Protein 8K6L (pdb70)

Radius of gyration: 27.75 Å; Cα contacts (8 Å, |Δi|>4): 757; chains: 1; bounding box: 46×78×72 Å

B-factor: mean 59.06, std 28.09, range [30.0, 180.89]

Structure (mmCIF, N/CA/C/O backbone):
data_8K6L
#
_entry.id   8K6L
#
_cell.length_a   1.00
_cell.length_b   1.00
_cell.length_c   1.00
_cell.angle_alpha   90.00
_cell.angle_beta   90.00
_cell.angle_gamma   90.00
#
_symmetry.space_group_name_H-M   'P 1'
#
loop_
_entity.id
_entity.type
_entity.pdbx_description
1 polymer 'Solute carrier organic anion transporter family member 1B1'
2 branched 2-acetamido-2-deoxy-beta-D-glucopyranose-(1-4)-2-acetamido-2-deoxy-beta-D-glucopyranose
3 non-polymer "2',7'-bis(chloranyl)-3',6'-bis(oxidanyl)spiro[2-benzofuran-3,9'-xanthene]-1-one"
4 non-polymer 2-acetamido-2-deoxy-beta-D-glucopyranose
#
loop_
_atom_site.group_PDB
_atom_site.id
_atom_site.type_symbol
_atom_site.label_atom_id
_atom_site.label_alt_id
_atom_site.label_comp_id
_atom_site.label_asym_id
_atom_site.label_entity_id
_atom_site.label_seq_id
_atom_site.pdbx_PDB_ins_code
_atom_site.Cartn_x
_atom_site.Cartn_y
_atom_site.Cartn_z
_atom_site.occupancy
_atom_site.B_iso_or_equiv
_atom_site.auth_seq_id
_atom_site.auth_comp_id
_atom_site.auth_asym_id
_atom_site.auth_atom_id
_atom_site.pdbx_PDB_model_num
ATOM 1 N N . ASN A 1 25 ? 98.629 135.483 99.955 1.00 58.11 25 ASN A N 1
ATOM 2 C CA . ASN A 1 25 ? 98.669 134.121 99.452 1.00 58.11 25 ASN A CA 1
ATOM 3 C C . ASN A 1 25 ? 99.950 133.861 98.679 1.00 58.11 25 ASN A C 1
ATOM 4 O O . ASN A 1 25 ? 100.098 132.812 98.062 1.00 58.11 25 ASN A O 1
ATOM 9 N N . GLY A 1 26 ? 100.879 134.809 98.699 1.00 55.13 26 GLY A N 1
ATOM 10 C CA . GLY A 1 26 ? 102.160 134.600 98.051 1.00 55.13 26 GLY A CA 1
ATOM 11 C C . GLY A 1 26 ? 103.169 134.183 99.093 1.00 55.13 26 GLY A C 1
ATOM 12 O O . GLY A 1 26 ? 104.122 133.473 98.788 1.00 55.13 26 GLY A O 1
ATOM 13 N N . LEU A 1 27 ? 102.968 134.622 100.329 1.00 49.86 27 LEU A N 1
ATOM 14 C CA . LEU A 1 27 ? 103.863 134.247 101.408 1.00 49.86 27 LEU A CA 1
ATOM 15 C C . LEU A 1 27 ? 103.361 132.969 102.035 1.00 49.86 27 LEU A C 1
ATOM 16 O O . LEU A 1 27 ? 104.133 132.201 102.600 1.00 49.86 27 LEU A O 1
ATOM 21 N N . LYS A 1 28 ? 102.063 132.727 101.933 1.00 51.34 28 LYS A N 1
ATOM 22 C CA . LYS A 1 28 ? 101.492 131.508 102.476 1.00 51.34 28 LYS A CA 1
ATOM 23 C C . LYS A 1 28 ? 102.016 130.304 101.727 1.00 51.34 28 LYS A C 1
ATOM 24 O O . LYS A 1 28 ? 102.318 129.283 102.333 1.00 51.34 28 LYS A O 1
ATOM 30 N N . MET A 1 29 ? 102.129 130.409 100.411 1.00 50.17 29 MET A N 1
ATOM 31 C CA . MET A 1 29 ? 102.692 129.317 99.621 1.00 50.17 29 MET A CA 1
ATOM 32 C C . MET A 1 29 ? 104.158 129.086 99.947 1.00 50.17 29 MET A C 1
ATOM 33 O O . MET A 1 29 ? 104.581 127.947 100.073 1.00 50.17 29 MET A O 1
ATOM 38 N N . PHE A 1 30 ? 104.940 130.149 100.089 1.00 42.18 30 PHE A N 1
ATOM 39 C CA . PHE A 1 30 ? 106.335 130.001 100.483 1.00 42.18 30 PHE A CA 1
ATOM 40 C C . PHE A 1 30 ? 106.424 129.442 101.885 1.00 42.18 30 PHE A C 1
ATOM 41 O O . PHE A 1 30 ? 107.360 128.724 102.209 1.00 42.18 30 PHE A O 1
ATOM 49 N N . LEU A 1 31 ? 105.452 129.763 102.726 1.00 45.22 31 LEU A N 1
ATOM 50 C CA . LEU A 1 31 ? 105.443 129.229 104.080 1.00 45.22 31 LEU A CA 1
ATOM 51 C C . LEU A 1 31 ? 105.301 127.716 104.158 1.00 45.22 31 LEU A C 1
ATOM 52 O O . LEU A 1 31 ? 105.835 127.114 105.063 1.00 45.22 31 LEU A O 1
ATOM 57 N N . ALA A 1 32 ? 104.526 127.114 103.263 1.00 43.85 32 ALA A N 1
ATOM 58 C CA . ALA A 1 32 ? 104.328 125.662 103.233 1.00 43.85 32 ALA A CA 1
ATOM 59 C C . ALA A 1 32 ? 105.587 124.822 102.937 1.00 43.85 32 ALA A C 1
ATOM 60 O O . ALA A 1 32 ? 105.871 123.873 103.646 1.00 43.85 32 ALA A O 1
ATOM 62 N N . ALA A 1 33 ? 106.308 125.187 101.883 1.00 41.38 33 ALA A N 1
ATOM 63 C CA . ALA A 1 33 ? 107.545 124.605 101.369 1.00 41.38 33 ALA A CA 1
ATOM 64 C C . ALA A 1 33 ? 108.642 124.601 102.431 1.00 41.38 33 ALA A C 1
ATOM 65 O O . ALA A 1 33 ? 109.366 123.604 102.592 1.00 41.38 33 ALA A O 1
ATOM 67 N N . LEU A 1 34 ? 108.773 125.700 103.178 1.00 39.96 34 LEU A N 1
ATOM 68 C CA . LEU A 1 34 ? 109.795 125.762 104.213 1.00 39.96 34 LEU A CA 1
ATOM 69 C C . LEU A 1 34 ? 109.503 124.783 105.345 1.00 39.96 34 LEU A C 1
ATOM 70 O O . LEU A 1 34 ? 110.435 124.214 105.925 1.00 39.96 34 LEU A O 1
ATOM 75 N N . SER A 1 35 ? 108.223 124.546 105.649 1.00 42.16 35 SER A N 1
ATOM 76 C CA . SER A 1 35 ? 107.873 123.534 106.644 1.00 42.16 35 SER A CA 1
ATOM 77 C C . SER A 1 35 ? 108.325 122.147 106.201 1.00 42.16 35 SER A C 1
ATOM 78 O O . SER A 1 35 ? 108.890 121.376 106.996 1.00 42.16 35 SER A O 1
ATOM 81 N N . LEU A 1 36 ? 108.071 121.813 104.933 1.00 40.93 36 LEU A N 1
ATOM 82 C CA . LEU A 1 36 ? 108.524 120.533 104.395 1.00 40.93 36 LEU A CA 1
ATOM 83 C C . LEU A 1 36 ? 110.037 120.386 104.517 1.00 40.93 36 LEU A C 1
ATOM 84 O O . LEU A 1 36 ? 110.543 119.325 104.914 1.00 40.93 36 LEU A O 1
ATOM 89 N N . SER A 1 37 ? 110.778 121.451 104.198 1.00 39.53 37 SER A N 1
ATOM 90 C CA . SER A 1 37 ? 112.237 121.368 104.273 1.00 39.53 37 SER A CA 1
ATOM 91 C C . SER A 1 37 ? 112.721 121.210 105.715 1.00 39.53 37 SER A C 1
ATOM 92 O O . SER A 1 37 ? 113.694 120.487 105.976 1.00 39.53 37 SER A O 1
ATOM 95 N N . PHE A 1 38 ? 112.051 121.868 106.667 1.00 40.46 38 PHE A N 1
ATOM 96 C CA . PHE A 1 38 ? 112.395 121.696 108.079 1.00 40.46 38 PHE A CA 1
ATOM 97 C C . PHE A 1 38 ? 112.231 120.239 108.506 1.00 40.46 38 PHE A C 1
ATOM 98 O O . PHE A 1 38 ? 113.105 119.661 109.180 1.00 40.46 38 PHE A O 1
ATOM 106 N N . ILE A 1 39 ? 111.098 119.635 108.128 1.00 41.62 39 ILE A N 1
ATOM 107 C CA . ILE A 1 39 ? 110.858 118.227 108.443 1.00 41.62 39 ILE A CA 1
ATOM 108 C C . ILE A 1 39 ? 111.980 117.360 107.884 1.00 41.62 39 ILE A C 1
ATOM 109 O O . ILE A 1 39 ? 112.522 116.485 108.576 1.00 41.62 39 ILE A O 1
ATOM 114 N N . ALA A 1 40 ? 112.328 117.581 106.612 1.00 41.87 40 ALA A N 1
ATOM 115 C CA . ALA A 1 40 ? 113.377 116.782 105.980 1.00 41.87 40 ALA A CA 1
ATOM 116 C C . ALA A 1 40 ? 114.700 116.895 106.732 1.00 41.87 40 ALA A C 1
ATOM 117 O O . ALA A 1 40 ? 115.398 115.891 106.941 1.00 41.87 40 ALA A O 1
ATOM 119 N N . LYS A 1 41 ? 115.057 118.114 107.118 1.00 44.41 41 LYS A N 1
ATOM 120 C CA . LYS A 1 41 ? 116.300 118.357 107.837 1.00 44.41 41 LYS A CA 1
ATOM 121 C C . LYS A 1 41 ? 116.357 117.530 109.113 1.00 44.41 41 LYS A C 1
ATOM 122 O O . LYS A 1 41 ? 117.318 116.791 109.331 1.00 44.41 41 LYS A O 1
ATOM 128 N N . THR A 1 42 ? 115.342 117.649 109.961 1.00 46.21 42 THR A N 1
ATOM 129 C CA . THR A 1 42 ? 115.364 116.938 111.240 1.00 46.21 42 THR A CA 1
ATOM 130 C C . THR A 1 42 ? 115.384 115.422 111.038 1.00 46.21 42 THR A C 1
ATOM 131 O O . THR A 1 42 ? 116.099 114.694 111.755 1.00 46.21 42 THR A O 1
ATOM 135 N N . LEU A 1 43 ? 114.599 114.932 110.068 1.00 47.41 43 LEU A N 1
ATOM 136 C CA . LEU A 1 43 ? 114.614 113.510 109.742 1.00 47.41 43 LEU A CA 1
ATOM 137 C C . LEU A 1 43 ? 116.025 113.031 109.432 1.00 47.41 43 LEU A C 1
ATOM 138 O O . LEU A 1 43 ? 116.482 112.020 109.984 1.00 47.41 43 LEU A O 1
ATOM 143 N N . GLY A 1 44 ? 116.724 113.738 108.539 1.00 50.22 44 GLY A N 1
ATOM 144 C CA . GLY A 1 44 ? 118.067 113.318 108.170 1.00 50.22 44 GLY A CA 1
ATOM 145 C C . GLY A 1 44 ? 119.003 113.252 109.360 1.00 50.22 44 GLY A C 1
ATOM 146 O O . GLY A 1 44 ? 119.760 112.282 109.526 1.00 50.22 44 GLY A O 1
ATOM 147 N N . ALA A 1 45 ? 118.966 114.286 110.208 1.00 50.55 45 ALA A N 1
ATOM 148 C CA . ALA A 1 45 ? 119.835 114.294 111.385 1.00 50.55 45 ALA A CA 1
ATOM 149 C C . ALA A 1 45 ? 119.636 113.040 112.235 1.00 50.55 45 ALA A C 1
ATOM 150 O O . ALA A 1 45 ? 120.597 112.298 112.526 1.00 50.55 45 ALA A O 1
ATOM 152 N N . ILE A 1 46 ? 118.389 112.777 112.640 1.00 54.08 46 ILE A N 1
ATOM 153 C CA . ILE A 1 46 ? 118.191 111.681 113.586 1.00 54.08 46 ILE A CA 1
ATOM 154 C C . ILE A 1 46 ? 118.450 110.337 112.909 1.00 54.08 46 ILE A C 1
ATOM 155 O O . ILE A 1 46 ? 118.899 109.381 113.556 1.00 54.08 46 ILE A O 1
ATOM 160 N N . ILE A 1 47 ? 118.275 110.269 111.587 1.00 55.44 47 ILE A N 1
ATOM 161 C CA . ILE A 1 47 ? 118.593 109.022 110.845 1.00 55.44 47 ILE A CA 1
ATOM 162 C C . ILE A 1 47 ? 120.078 108.675 110.935 1.00 55.44 47 ILE A C 1
ATOM 163 O O . ILE A 1 47 ? 120.438 107.539 111.245 1.00 55.44 47 ILE A O 1
ATOM 168 N N . MET A 1 48 ? 120.938 109.653 110.678 1.00 58.02 48 MET A N 1
ATOM 169 C CA . MET A 1 48 ? 122.372 109.411 110.721 1.00 58.02 48 MET A CA 1
ATOM 170 C C . MET A 1 48 ? 122.808 108.797 112.049 1.00 58.02 48 MET A C 1
ATOM 171 O O . MET A 1 48 ? 123.542 107.805 112.062 1.00 58.02 48 MET A O 1
ATOM 176 N N . LYS A 1 49 ? 122.345 109.354 113.166 1.00 60.40 49 LYS A N 1
ATOM 177 C CA . LYS A 1 49 ? 122.791 108.872 114.468 1.00 60.40 49 LYS A CA 1
ATOM 178 C C . LYS A 1 49 ? 122.235 107.495 114.712 1.00 60.40 49 LYS A C 1
ATOM 179 O O . LYS A 1 49 ? 122.910 106.627 115.255 1.00 60.40 49 LYS A O 1
ATOM 185 N N . SER A 1 50 ? 120.991 107.288 114.320 1.00 59.94 50 SER A N 1
ATOM 186 C CA . SER A 1 50 ? 120.398 105.978 114.461 1.00 59.94 50 SER A CA 1
ATOM 187 C C . SER A 1 50 ? 121.160 104.894 113.726 1.00 59.94 50 SER A C 1
ATOM 188 O O . SER A 1 50 ? 121.232 103.774 114.224 1.00 59.94 50 SER A O 1
ATOM 191 N N . SER A 1 51 ? 121.739 105.182 112.553 1.00 62.17 51 SER A N 1
ATOM 192 C CA . SER A 1 51 ? 122.387 104.031 111.881 1.00 62.17 51 SER A CA 1
ATOM 193 C C . SER A 1 51 ? 123.886 103.799 112.101 1.00 62.17 51 SER A C 1
ATOM 194 O O . SER A 1 51 ? 124.465 102.934 111.458 1.00 62.17 51 SER A O 1
ATOM 197 N N . ILE A 1 52 ? 124.512 104.538 113.010 1.00 64.93 52 ILE A N 1
ATOM 198 C CA . ILE A 1 52 ? 125.968 104.434 113.212 1.00 64.93 52 ILE A CA 1
ATOM 199 C C . ILE A 1 52 ? 126.523 103.090 113.708 1.00 64.93 52 ILE A C 1
ATOM 200 O O . ILE A 1 52 ? 127.557 102.637 113.227 1.00 64.93 52 ILE A O 1
ATOM 205 N N . ILE A 1 53 ? 125.846 102.442 114.650 1.00 66.86 53 ILE A N 1
ATOM 206 C CA . ILE A 1 53 ? 126.341 101.181 115.208 1.00 66.86 53 ILE A CA 1
ATOM 207 C C . ILE A 1 53 ? 126.425 100.065 114.171 1.00 66.86 53 ILE A C 1
ATOM 208 O O . ILE A 1 53 ? 127.416 99.342 114.119 1.00 66.86 53 ILE A O 1
ATOM 213 N N . HIS A 1 54 ? 125.408 99.939 113.327 1.00 67.06 54 HIS A N 1
ATOM 214 C CA . HIS A 1 54 ? 125.412 98.928 112.278 1.00 67.06 54 HIS A CA 1
ATOM 215 C C . HIS A 1 54 ? 126.508 99.174 111.255 1.00 67.06 54 HIS A C 1
ATOM 216 O O . HIS A 1 54 ? 127.115 98.239 110.777 1.00 67.06 54 HIS A O 1
ATOM 218 N N . ILE A 1 55 ? 126.744 100.431 110.899 1.00 68.15 55 ILE A N 1
ATOM 219 C CA . ILE A 1 55 ? 127.785 100.765 109.930 1.00 68.15 55 ILE A CA 1
ATOM 220 C C . ILE A 1 55 ? 129.130 100.357 110.483 1.00 68.15 55 ILE A C 1
ATOM 221 O O . ILE A 1 55 ? 129.940 99.762 109.786 1.00 68.15 55 ILE A O 1
ATOM 226 N N . GLU A 1 56 ? 129.357 100.634 111.758 1.00 72.70 56 GLU A N 1
ATOM 227 C CA . GLU A 1 56 ? 130.610 100.251 112.379 1.00 72.70 56 GLU A CA 1
ATOM 228 C C . GLU A 1 56 ? 130.737 98.744 112.330 1.00 72.70 56 GLU A C 1
ATOM 229 O O . GLU A 1 56 ? 131.815 98.212 112.069 1.00 72.70 56 GLU A O 1
ATOM 235 N N . ARG A 1 57 ? 129.631 98.047 112.555 1.00 71.98 57 ARG A N 1
ATOM 236 C CA . ARG A 1 57 ? 129.721 96.594 112.606 1.00 71.98 57 ARG A CA 1
ATOM 237 C C . ARG A 1 57 ? 129.772 95.997 111.209 1.00 71.98 57 ARG A C 1
ATOM 238 O O . ARG A 1 57 ? 130.434 94.977 110.988 1.00 71.98 57 ARG A O 1
ATOM 246 N N . ARG A 1 58 ? 129.094 96.618 110.245 1.00 68.56 58 ARG A N 1
ATOM 247 C CA . ARG A 1 58 ? 129.156 96.055 108.903 1.00 68.56 58 ARG A CA 1
ATOM 248 C C . ARG A 1 58 ? 130.503 96.322 108.235 1.00 68.56 58 ARG A C 1
ATOM 249 O O . ARG A 1 58 ? 131.032 95.451 107.538 1.00 68.56 58 ARG A O 1
ATOM 257 N N . PHE A 1 59 ? 131.085 97.504 108.454 1.00 72.27 59 PHE A N 1
ATOM 258 C CA . PHE A 1 59 ? 132.254 97.887 107.666 1.00 72.27 59 PHE A CA 1
ATOM 259 C C . PHE A 1 59 ? 133.578 97.374 108.223 1.00 72.27 59 PHE A C 1
ATOM 260 O O . PHE A 1 59 ? 134.594 97.499 107.531 1.00 72.27 59 PHE A O 1
ATOM 268 N N . GLU A 1 60 ? 133.601 96.808 109.431 1.00 81.95 60 GLU A N 1
ATOM 269 C CA . GLU A 1 60 ? 134.835 96.329 110.062 1.00 81.95 60 GLU A CA 1
ATOM 270 C C . GLU A 1 60 ? 135.901 97.395 110.316 1.00 81.95 60 GLU A C 1
ATOM 271 O O . GLU A 1 60 ? 137.067 97.253 109.945 1.00 81.95 60 GLU A O 1
ATOM 277 N N . ILE A 1 61 ? 135.477 98.472 110.968 1.00 79.97 61 ILE A N 1
ATOM 278 C CA . ILE A 1 61 ? 136.178 99.747 111.003 1.00 79.97 61 ILE A CA 1
ATOM 279 C C . ILE A 1 61 ? 136.527 100.094 112.443 1.00 79.97 61 ILE A C 1
ATOM 280 O O . ILE A 1 61 ? 135.863 99.641 113.384 1.00 79.97 61 ILE A O 1
ATOM 285 N N . SER A 1 62 ? 137.587 100.885 112.611 1.00 82.14 62 SER A N 1
ATOM 286 C CA . SER A 1 62 ? 138.055 101.264 113.938 1.00 82.14 62 SER A CA 1
ATOM 287 C C . SER A 1 62 ? 137.087 102.238 114.599 1.00 82.14 62 SER A C 1
ATOM 288 O O . SER A 1 62 ? 136.117 102.689 113.986 1.00 82.14 62 SER A O 1
ATOM 291 N N . SER A 1 63 ? 137.361 102.566 115.864 1.00 81.64 63 SER A N 1
ATOM 292 C CA . SER A 1 63 ? 136.526 103.524 116.585 1.00 81.64 63 SER A CA 1
ATOM 293 C C . SER A 1 63 ? 136.921 104.960 116.259 1.00 81.64 63 SER A C 1
ATOM 294 O O . SER A 1 63 ? 136.068 105.858 116.213 1.00 81.64 63 SER A O 1
ATOM 297 N N . SER A 1 64 ? 138.216 105.195 116.041 1.00 78.59 64 SER A N 1
ATOM 298 C CA . SER A 1 64 ? 138.673 106.520 115.636 1.00 78.59 64 SER A CA 1
ATOM 299 C C . SER A 1 64 ? 138.061 106.919 114.300 1.00 78.59 64 SER A C 1
ATOM 300 O O . SER A 1 64 ? 137.621 108.061 114.118 1.00 78.59 64 SER A O 1
ATOM 303 N N . LEU A 1 65 ? 138.018 105.984 113.349 1.00 75.15 65 LEU A N 1
ATOM 304 C CA . LEU A 1 65 ? 137.410 106.279 112.057 1.00 75.15 65 LEU A CA 1
ATOM 305 C C . LEU A 1 65 ? 135.918 106.555 112.201 1.00 75.15 65 LEU A C 1
ATOM 306 O O . LEU A 1 65 ? 135.345 107.318 111.415 1.00 75.15 65 LEU A O 1
ATOM 311 N N . VAL A 1 66 ? 135.272 105.959 113.207 1.00 74.42 66 VAL A N 1
ATOM 312 C CA . VAL A 1 66 ? 133.850 106.222 113.426 1.00 74.42 66 VAL A CA 1
ATOM 313 C C . VAL A 1 66 ? 133.655 107.626 113.978 1.00 74.42 66 VAL A C 1
ATOM 314 O O . VAL A 1 66 ? 132.765 108.368 113.547 1.00 74.42 66 VAL A O 1
ATOM 318 N N . GLY A 1 67 ? 134.481 108.009 114.953 1.00 73.23 67 GLY A N 1
ATOM 319 C CA . GLY A 1 67 ? 134.431 109.377 115.446 1.00 73.23 67 GLY A CA 1
ATOM 320 C C . GLY A 1 67 ? 134.717 110.387 114.352 1.00 73.23 67 GLY A C 1
ATOM 321 O O . GLY A 1 67 ? 134.179 111.495 114.350 1.00 73.23 67 GLY A O 1
ATOM 322 N N . PHE A 1 68 ? 135.532 109.990 113.388 1.00 70.70 68 PHE A N 1
ATOM 323 C CA . PHE A 1 68 ? 135.847 110.871 112.279 1.00 70.70 68 PHE A CA 1
ATOM 324 C C . PHE A 1 68 ? 134.656 111.011 111.347 1.00 70.70 68 PHE A C 1
ATOM 325 O O . PHE A 1 68 ? 134.211 112.124 111.066 1.00 70.70 68 PHE A O 1
ATOM 333 N N . ILE A 1 69 ? 134.150 109.890 110.849 1.00 67.47 69 ILE A N 1
ATOM 334 C CA . ILE A 1 69 ? 133.038 109.932 109.907 1.00 67.47 69 ILE A CA 1
ATOM 335 C C . ILE A 1 69 ? 131.847 110.677 110.486 1.00 67.47 69 ILE A C 1
ATOM 336 O O . ILE A 1 69 ? 131.177 111.435 109.783 1.00 67.47 69 ILE A O 1
ATOM 341 N N . ASP A 1 70 ? 131.586 110.472 111.770 1.00 67.47 70 ASP A N 1
ATOM 342 C CA . ASP A 1 70 ? 130.450 111.125 112.407 1.00 67.47 70 ASP A CA 1
ATOM 343 C C . ASP A 1 70 ? 130.638 112.636 112.483 1.00 67.47 70 ASP A C 1
ATOM 344 O O . ASP A 1 70 ? 129.666 113.373 112.647 1.00 67.47 70 ASP A O 1
ATOM 349 N N . GLY A 1 71 ? 131.878 113.104 112.367 1.00 61.35 71 GLY A N 1
ATOM 350 C CA . GLY A 1 71 ? 132.150 114.529 112.476 1.00 61.35 71 GLY A CA 1
ATOM 351 C C . GLY A 1 71 ? 132.192 115.280 111.159 1.00 61.35 71 GLY A C 1
ATOM 352 O O . GLY A 1 71 ? 132.404 116.493 111.141 1.00 61.35 71 GLY A O 1
ATOM 353 N N . SER A 1 72 ? 131.991 114.573 110.053 1.00 57.01 72 SER A N 1
ATOM 354 C CA . SER A 1 72 ? 132.056 115.207 108.738 1.00 57.01 72 SER A CA 1
ATOM 355 C C . SER A 1 72 ? 130.971 116.261 108.550 1.00 57.01 72 SER A C 1
ATOM 356 O O . SER A 1 72 ? 131.251 117.362 108.076 1.00 57.01 72 SER A O 1
ATOM 359 N N . PHE A 1 73 ? 129.737 115.931 108.914 1.00 52.73 73 PHE A N 1
ATOM 360 C CA . PHE A 1 73 ? 128.633 116.871 108.776 1.00 52.73 73 PHE A CA 1
ATOM 361 C C . PHE A 1 73 ? 129.029 118.249 109.288 1.00 52.73 73 PHE A C 1
ATOM 362 O O . PHE A 1 73 ? 128.489 119.267 108.841 1.00 52.73 73 PHE A O 1
ATOM 370 N N . GLU A 1 74 ? 129.982 118.303 110.220 1.00 53.36 74 GLU A N 1
ATOM 371 C CA . GLU A 1 74 ? 130.359 119.574 110.827 1.00 53.36 74 GLU A CA 1
ATOM 372 C C . GLU A 1 74 ? 131.408 120.298 109.993 1.00 53.36 74 GLU A C 1
ATOM 373 O O . GLU A 1 74 ? 131.468 121.532 109.987 1.00 53.36 74 GLU A O 1
ATOM 379 N N . ILE A 1 75 ? 132.252 119.547 109.284 1.00 51.37 75 ILE A N 1
ATOM 380 C CA . ILE A 1 75 ? 133.288 120.177 108.470 1.00 51.37 75 ILE A CA 1
ATOM 381 C C . ILE A 1 75 ? 132.668 120.883 107.272 1.00 51.37 75 ILE A C 1
ATOM 382 O O . ILE A 1 75 ? 133.160 121.925 106.824 1.00 51.37 75 ILE A O 1
ATOM 387 N N . GLY A 1 76 ? 131.580 120.338 106.740 1.00 48.08 76 GLY A N 1
ATOM 388 C CA . GLY A 1 76 ? 130.905 120.957 105.618 1.00 48.08 76 GLY A CA 1
ATOM 389 C C . GLY A 1 76 ? 129.997 122.095 106.028 1.00 48.08 76 GLY A C 1
ATOM 390 O O . GLY A 1 76 ? 129.849 123.077 105.298 1.00 48.08 76 GLY A O 1
ATOM 391 N N . ASN A 1 77 ? 129.382 121.974 107.205 1.00 47.36 77 ASN A N 1
ATOM 392 C CA . ASN A 1 77 ? 128.432 122.986 107.651 1.00 47.36 77 ASN A CA 1
ATOM 393 C C . ASN A 1 77 ? 129.141 124.251 108.115 1.00 47.36 77 ASN A C 1
ATOM 394 O O . ASN A 1 77 ? 128.742 125.362 107.752 1.00 47.36 77 ASN A O 1
ATOM 399 N N . LEU A 1 78 ? 130.193 124.104 108.920 1.00 46.62 78 LEU A N 1
ATOM 400 C CA . LEU A 1 78 ? 130.865 125.264 109.493 1.00 46.62 78 LEU A CA 1
ATOM 401 C C . LEU A 1 78 ? 131.752 125.987 108.492 1.00 46.62 78 LEU A C 1
ATOM 402 O O . LEU A 1 78 ? 132.195 127.104 108.772 1.00 46.62 78 LEU A O 1
ATOM 407 N N . LEU A 1 79 ? 132.025 125.383 107.339 1.00 47.53 79 LEU A N 1
ATOM 408 C CA . LEU A 1 79 ? 132.949 125.964 106.377 1.00 47.53 79 LEU A CA 1
ATOM 409 C C . LEU A 1 79 ? 132.290 126.945 105.418 1.00 47.53 79 LEU A C 1
ATOM 410 O O . LEU A 1 79 ? 132.962 127.867 104.943 1.00 47.53 79 LEU A O 1
ATOM 415 N N . VAL A 1 80 ? 131.000 126.775 105.121 1.00 44.97 80 VAL A N 1
ATOM 416 C CA . VAL A 1 80 ? 130.322 127.582 104.115 1.00 44.97 80 VAL A CA 1
ATOM 417 C C . VAL A 1 80 ? 129.062 128.253 104.637 1.00 44.97 80 VAL A C 1
ATOM 418 O O . VAL A 1 80 ? 128.248 128.712 103.838 1.00 44.97 80 VAL A O 1
ATOM 422 N N . ILE A 1 81 ? 128.873 128.341 105.954 1.00 43.38 81 ILE A N 1
ATOM 423 C CA . ILE A 1 81 ? 127.632 128.905 106.479 1.00 43.38 81 ILE A CA 1
ATOM 424 C C . ILE A 1 81 ? 127.638 130.425 106.366 1.00 43.38 81 ILE A C 1
ATOM 425 O O . ILE A 1 81 ? 126.579 131.058 106.268 1.00 43.38 81 ILE A O 1
ATOM 430 N N . VAL A 1 82 ? 128.822 131.037 106.353 1.00 42.37 82 VAL A N 1
ATOM 431 C CA . VAL A 1 82 ? 128.905 132.497 106.357 1.00 42.37 82 VAL A CA 1
ATOM 432 C C . VAL A 1 82 ? 128.875 133.038 104.931 1.00 42.37 82 VAL A C 1
ATOM 433 O O . VAL A 1 82 ? 128.246 134.065 104.647 1.00 42.37 82 VAL A O 1
ATOM 437 N N . PHE A 1 83 ? 129.530 132.335 104.007 1.00 40.70 83 PHE A N 1
ATOM 438 C CA . PHE A 1 83 ? 129.586 132.800 102.626 1.00 40.70 83 PHE A CA 1
ATOM 439 C C . PHE A 1 83 ? 128.233 132.658 101.944 1.00 40.70 83 PHE A C 1
ATOM 440 O O . PHE A 1 83 ? 127.809 133.538 101.189 1.00 40.70 83 PHE A O 1
ATOM 448 N N . VAL A 1 84 ? 127.538 131.549 102.200 1.00 40.10 84 VAL A N 1
ATOM 449 C CA . VAL A 1 84 ? 126.183 131.389 101.682 1.00 40.10 84 VAL A CA 1
ATOM 450 C C . VAL A 1 84 ? 125.262 132.449 102.274 1.00 40.10 84 VAL A C 1
ATOM 451 O O . VAL A 1 84 ? 124.341 132.936 101.608 1.00 40.10 84 VAL A O 1
ATOM 455 N N . SER A 1 85 ? 125.501 132.803 103.529 1.00 39.96 85 SER A N 1
ATOM 456 C CA . SER A 1 85 ? 124.672 133.810 104.173 1.00 39.96 85 SER A CA 1
ATOM 457 C C . SER A 1 85 ? 124.850 135.164 103.510 1.00 39.96 85 SER A C 1
ATOM 458 O O . SER A 1 85 ? 123.872 135.798 103.139 1.00 39.96 85 SER A O 1
ATOM 461 N N . TYR A 1 86 ? 126.089 135.610 103.347 1.00 41.59 86 TYR A N 1
ATOM 462 C CA . TYR A 1 86 ? 126.320 136.942 102.795 1.00 41.59 86 TYR A CA 1
ATOM 463 C C . TYR A 1 86 ? 126.030 136.986 101.298 1.00 41.59 86 TYR A C 1
ATOM 464 O O . TYR A 1 86 ? 125.221 137.799 100.837 1.00 41.59 86 TYR A O 1
ATOM 473 N N . PHE A 1 87 ? 126.687 136.123 100.519 1.00 40.46 87 PHE A N 1
ATOM 474 C CA . PHE A 1 87 ? 126.613 136.232 99.065 1.00 40.46 87 PHE A CA 1
ATOM 475 C C . PHE A 1 87 ? 125.258 135.784 98.534 1.00 40.46 87 PHE A C 1
ATOM 476 O O . PHE A 1 87 ? 124.818 136.246 97.476 1.00 40.46 87 PHE A O 1
ATOM 484 N N . GLY A 1 88 ? 124.586 134.881 99.245 1.00 42.17 88 GLY A N 1
ATOM 485 C CA . GLY A 1 88 ? 123.310 134.382 98.761 1.00 42.17 88 GLY A CA 1
ATOM 486 C C . GLY A 1 88 ? 122.154 135.303 99.096 1.00 42.17 88 GLY A C 1
ATOM 487 O O . GLY A 1 88 ? 121.011 135.042 98.716 1.00 42.17 88 GLY A O 1
ATOM 488 N N . SER A 1 89 ? 122.433 136.393 99.809 1.00 43.35 89 SER A N 1
ATOM 489 C CA . SER A 1 89 ? 121.357 137.249 100.296 1.00 43.35 89 SER A CA 1
ATOM 490 C C . SER A 1 89 ? 120.864 138.204 99.219 1.00 43.35 89 SER A C 1
ATOM 491 O O . SER A 1 89 ? 119.892 138.937 99.433 1.00 43.35 89 SER A O 1
ATOM 494 N N . LYS A 1 90 ? 121.521 138.225 98.059 1.00 46.04 90 LYS A N 1
ATOM 495 C CA . LYS A 1 90 ? 121.098 139.150 97.013 1.00 46.04 90 LYS A CA 1
ATOM 496 C C . LYS A 1 90 ? 120.799 138.434 95.702 1.00 46.04 90 LYS A C 1
ATOM 497 O O . LYS A 1 90 ? 120.502 139.087 94.696 1.00 46.04 90 LYS A O 1
ATOM 503 N N . LEU A 1 91 ? 120.878 137.109 95.687 1.00 43.55 91 LEU A N 1
ATOM 504 C CA . LEU A 1 91 ? 120.432 136.317 94.553 1.00 43.55 91 LEU A CA 1
ATOM 505 C C . LEU A 1 91 ? 118.980 135.892 94.770 1.00 43.55 91 LEU A C 1
ATOM 506 O O . LEU A 1 91 ? 118.297 136.373 95.677 1.00 43.55 91 LEU A O 1
ATOM 511 N N . HIS A 1 92 ? 118.494 134.985 93.929 1.00 40.33 92 HIS A N 1
ATOM 512 C CA . HIS A 1 92 ? 117.158 134.410 94.078 1.00 40.33 92 HIS A CA 1
ATOM 513 C C . HIS A 1 92 ? 117.175 133.460 95.269 1.00 40.33 92 HIS A C 1
ATOM 514 O O . HIS A 1 92 ? 117.826 132.415 95.234 1.00 40.33 92 HIS A O 1
ATOM 521 N N . ARG A 1 93 ? 116.462 133.819 96.338 1.00 39.40 93 ARG A N 1
ATOM 522 C CA . ARG A 1 93 ? 116.533 133.038 97.573 1.00 39.40 93 ARG A CA 1
ATOM 523 C C . ARG A 1 93 ? 115.680 131.774 97.532 1.00 39.40 93 ARG A C 1
ATOM 524 O O . ARG A 1 93 ? 116.177 130.701 97.928 1.00 39.40 93 ARG A O 1
ATOM 532 N N . PRO A 1 94 ? 114.411 131.813 97.097 1.00 38.36 94 PRO A N 1
ATOM 533 C CA . PRO A 1 94 ? 113.640 130.563 97.015 1.00 38.36 94 PRO A CA 1
ATOM 534 C C . PRO A 1 94 ? 114.285 129.502 96.148 1.00 38.36 94 PRO A C 1
ATOM 535 O O . PRO A 1 94 ? 114.150 128.310 96.443 1.00 38.36 94 PRO A O 1
ATOM 539 N N . LYS A 1 95 ? 114.995 129.903 95.104 1.00 37.56 95 LYS A N 1
ATOM 540 C CA . LYS A 1 95 ? 115.698 128.934 94.283 1.00 37.56 95 LYS A CA 1
ATOM 541 C C . LYS A 1 95 ? 116.954 128.408 94.959 1.00 37.56 95 LYS A C 1
ATOM 542 O O . LYS A 1 95 ? 117.270 127.243 94.802 1.00 37.56 95 LYS A O 1
ATOM 548 N N . LEU A 1 96 ? 117.666 129.235 95.717 1.00 35.52 96 LEU A N 1
ATOM 549 C CA . LEU A 1 96 ? 118.820 128.753 96.469 1.00 35.52 96 LEU A CA 1
ATOM 550 C C . LEU A 1 96 ? 118.410 127.710 97.4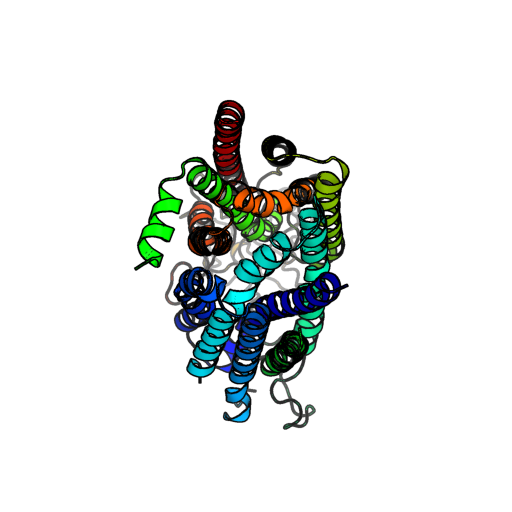99 1.00 35.52 96 LEU A C 1
ATOM 551 O O . LEU A 1 96 ? 119.120 126.721 97.712 1.00 35.52 96 LEU A O 1
ATOM 556 N N . ILE A 1 97 ? 117.263 127.909 98.152 1.00 35.90 97 ILE A N 1
ATOM 557 C CA . ILE A 1 97 ? 116.825 126.928 99.144 1.00 35.90 97 ILE A CA 1
ATOM 558 C C . ILE A 1 97 ? 116.496 125.597 98.474 1.00 35.90 97 ILE A C 1
ATOM 559 O O . ILE A 1 97 ? 116.805 124.521 99.006 1.00 35.90 97 ILE A O 1
ATOM 564 N N . GLY A 1 98 ? 115.892 125.645 97.285 1.00 35.97 98 GLY A N 1
ATOM 565 C CA . GLY A 1 98 ? 115.595 124.413 96.572 1.00 35.97 98 GLY A CA 1
ATOM 566 C C . GLY A 1 98 ? 116.845 123.701 96.092 1.00 35.97 98 GLY A C 1
ATOM 567 O O . GLY A 1 98 ? 116.931 122.471 96.145 1.00 35.97 98 GLY A O 1
ATOM 568 N N . ILE A 1 99 ? 117.835 124.465 95.625 1.00 35.72 99 ILE A N 1
ATOM 569 C CA . ILE A 1 99 ? 119.114 123.871 95.243 1.00 35.72 99 ILE A CA 1
ATOM 570 C C . ILE A 1 99 ? 119.774 123.210 96.447 1.00 35.72 99 ILE A C 1
ATOM 571 O O . ILE A 1 99 ? 120.330 122.109 96.344 1.00 35.72 99 ILE A O 1
ATOM 576 N N . GLY A 1 100 ? 119.719 123.865 97.607 1.00 36.94 100 GLY A N 1
ATOM 577 C CA . GLY A 1 100 ? 120.292 123.274 98.805 1.00 36.94 100 GLY A CA 1
ATOM 578 C C . GLY A 1 100 ? 119.613 121.980 99.207 1.00 36.94 100 GLY A C 1
ATOM 579 O O . GLY A 1 100 ? 120.277 121.006 99.570 1.00 36.94 100 GLY A O 1
ATOM 580 N N . CYS A 1 101 ? 118.280 121.948 99.143 1.00 38.82 101 CYS A N 1
ATOM 581 C CA . CYS A 1 101 ? 117.560 120.725 99.491 1.00 38.82 101 CYS A CA 1
ATOM 582 C C . CYS A 1 101 ? 117.862 119.605 98.499 1.00 38.82 101 CYS A C 1
ATOM 583 O O . CYS A 1 101 ? 117.979 118.433 98.880 1.00 38.82 101 CYS A O 1
ATOM 586 N N . PHE A 1 102 ? 118.012 119.948 97.217 1.00 38.91 102 PHE A N 1
ATOM 587 C CA . PHE A 1 102 ? 118.360 118.936 96.223 1.00 38.91 102 PHE A CA 1
ATOM 588 C C . PHE A 1 102 ? 119.758 118.375 96.465 1.00 38.91 102 PHE A C 1
ATOM 589 O O . PHE A 1 102 ? 119.978 117.165 96.337 1.00 38.91 102 PHE A O 1
ATOM 597 N N . ILE A 1 103 ? 120.719 119.240 96.802 1.00 39.19 103 ILE A N 1
ATOM 598 C CA . ILE A 1 103 ? 122.064 118.769 97.128 1.00 39.19 103 ILE A CA 1
ATOM 599 C C . ILE A 1 103 ? 122.032 117.869 98.357 1.00 39.19 103 ILE A C 1
ATOM 600 O O . ILE A 1 103 ? 122.714 116.838 98.408 1.00 39.19 103 ILE A O 1
ATOM 605 N N . MET A 1 104 ? 121.243 118.246 99.365 1.00 41.28 104 MET A N 1
ATOM 606 C CA . MET A 1 104 ? 121.101 117.420 100.561 1.00 41.28 104 MET A CA 1
ATOM 607 C C . MET A 1 104 ? 120.564 116.035 100.213 1.00 41.28 104 MET A C 1
ATOM 608 O O . MET A 1 104 ? 121.064 115.016 100.705 1.00 41.28 104 MET A O 1
ATOM 613 N N . GLY A 1 105 ? 119.554 115.976 99.344 1.00 42.03 105 GLY A N 1
ATOM 614 C CA . GLY A 1 105 ? 119.015 114.684 98.945 1.00 42.03 105 GLY A CA 1
ATOM 615 C C . GLY A 1 105 ? 120.007 113.845 98.159 1.00 42.03 105 GLY A C 1
ATOM 616 O O . GLY A 1 105 ? 120.149 112.641 98.402 1.00 42.03 105 GLY A O 1
ATOM 617 N N . ILE A 1 106 ? 120.698 114.465 97.200 1.00 41.96 106 ILE A N 1
ATOM 618 C CA . ILE A 1 106 ? 121.702 113.746 96.420 1.00 41.96 106 ILE A CA 1
ATOM 619 C C . ILE A 1 106 ? 122.782 113.180 97.332 1.00 41.96 106 ILE A C 1
ATOM 620 O O . ILE A 1 106 ? 123.240 112.048 97.148 1.00 41.96 106 ILE A O 1
ATOM 625 N N . GLY A 1 107 ? 123.192 113.950 98.340 1.00 43.71 107 GLY A N 1
ATOM 626 C CA . GLY A 1 107 ? 124.173 113.441 99.284 1.00 43.71 107 GLY A CA 1
ATOM 627 C C . GLY A 1 107 ? 123.618 112.322 100.144 1.00 43.71 107 GLY A C 1
ATOM 628 O O . GLY A 1 107 ? 124.346 111.418 100.559 1.00 43.71 107 GLY A O 1
ATOM 629 N N . GLY A 1 108 ? 122.316 112.373 100.428 1.00 46.10 108 GLY A N 1
ATOM 630 C CA . GLY A 1 108 ? 121.698 111.300 101.192 1.00 46.10 108 GLY A CA 1
ATOM 631 C C . GLY A 1 108 ? 121.626 109.997 100.420 1.00 46.10 108 GLY A C 1
ATOM 632 O O . GLY A 1 108 ? 121.680 108.912 101.001 1.00 46.10 108 GLY A O 1
ATOM 633 N N . VAL A 1 109 ? 121.498 110.087 99.095 1.00 46.61 109 VAL A N 1
ATOM 634 C CA . VAL A 1 109 ? 121.399 108.877 98.277 1.00 46.61 109 VAL A CA 1
ATOM 635 C C . VAL A 1 109 ? 122.767 108.215 98.125 1.00 46.61 109 VAL A C 1
ATOM 636 O O . VAL A 1 109 ? 122.875 106.990 97.994 1.00 46.61 109 VAL A O 1
ATOM 640 N N . LEU A 1 110 ? 123.837 109.012 98.177 1.00 48.26 110 LEU A N 1
ATOM 641 C CA . LEU A 1 110 ? 125.175 108.490 97.905 1.00 48.26 110 LEU A CA 1
ATOM 642 C C . LEU A 1 110 ? 125.671 107.589 99.032 1.00 48.26 110 LEU A C 1
ATOM 643 O O . LEU A 1 110 ? 126.591 106.787 98.837 1.00 48.26 110 LEU A O 1
ATOM 648 N N . THR A 1 111 ? 125.065 107.694 100.215 1.00 50.06 111 THR A N 1
ATOM 649 C CA . THR A 1 111 ? 125.560 106.958 101.375 1.00 50.06 111 THR A CA 1
ATOM 650 C C . THR A 1 111 ? 125.141 105.489 101.341 1.00 50.06 111 THR A C 1
ATOM 651 O O . THR A 1 111 ? 125.547 104.707 102.207 1.00 50.06 111 THR A O 1
ATOM 655 N N . ALA A 1 112 ? 124.357 105.082 100.343 1.00 51.78 112 ALA A N 1
ATOM 656 C CA . ALA A 1 112 ? 123.825 103.726 100.318 1.00 51.78 112 ALA A CA 1
ATOM 657 C C . ALA A 1 112 ? 124.331 102.885 99.154 1.00 51.78 112 ALA A C 1
ATOM 658 O O . ALA A 1 112 ? 123.838 101.769 98.961 1.00 51.78 112 ALA A O 1
ATOM 660 N N . LEU A 1 113 ? 125.290 103.383 98.374 1.00 55.27 113 LEU A N 1
ATOM 661 C CA . LEU A 1 113 ? 125.856 102.619 97.256 1.00 55.27 113 LEU A CA 1
ATOM 662 C C . LEU A 1 113 ? 126.813 101.503 97.668 1.00 55.27 113 LEU A C 1
ATOM 663 O O . LEU A 1 113 ? 126.835 100.468 96.983 1.00 55.27 113 LEU A O 1
ATOM 668 N N . PRO A 1 114 ? 127.655 101.649 98.723 1.00 57.55 114 PRO A N 1
ATOM 669 C CA . PRO A 1 114 ? 128.492 100.524 99.158 1.00 57.55 114 PRO A CA 1
ATOM 670 C C . PRO A 1 114 ? 127.749 99.203 99.263 1.00 57.55 114 PRO A C 1
ATOM 671 O O . PRO A 1 114 ? 128.266 98.173 98.822 1.00 57.55 114 PRO A O 1
ATOM 675 N N . HIS A 1 115 ? 126.539 99.213 99.827 1.00 56.47 115 HIS A N 1
ATOM 676 C CA . HIS A 1 115 ? 125.778 97.975 99.954 1.00 56.47 115 HIS A CA 1
ATOM 677 C C . HIS A 1 115 ? 125.580 97.303 98.604 1.00 56.47 115 HIS A C 1
ATOM 678 O O . HIS A 1 115 ? 125.737 96.086 98.472 1.00 56.47 115 HIS A O 1
ATOM 685 N N . PHE A 1 116 ? 125.234 98.085 97.584 1.00 56.86 116 PHE A N 1
ATOM 686 C CA . PHE A 1 116 ? 125.012 97.502 96.270 1.00 56.86 116 PHE A CA 1
ATOM 687 C C . PHE A 1 116 ? 126.310 97.112 95.585 1.00 56.86 116 PHE A C 1
ATOM 688 O O . PHE A 1 116 ? 126.284 96.277 94.676 1.00 56.86 116 PHE A O 1
ATOM 696 N N . PHE A 1 117 ? 127.444 97.690 95.988 1.00 59.77 117 PHE A N 1
ATOM 697 C CA . PHE A 1 117 ? 128.705 97.398 95.311 1.00 59.77 117 PHE A CA 1
ATOM 698 C C . PHE A 1 117 ? 129.574 96.382 96.050 1.00 59.77 117 PHE A C 1
ATOM 699 O O . PHE A 1 117 ? 130.455 95.775 95.434 1.00 59.77 117 PHE A O 1
ATOM 707 N N . MET A 1 118 ? 129.356 96.166 97.342 1.00 64.16 118 MET A N 1
ATOM 708 C CA . MET A 1 118 ? 130.117 95.162 98.078 1.00 64.16 118 MET A CA 1
ATOM 709 C C . MET A 1 118 ? 129.422 93.804 97.965 1.00 64.16 118 MET A C 1
ATOM 710 O O . MET A 1 118 ? 128.464 93.631 97.208 1.00 64.16 118 MET A O 1
ATOM 715 N N . GLY A 1 119 ? 129.919 92.834 98.728 1.00 68.45 119 GLY A N 1
ATOM 716 C CA . GLY A 1 119 ? 129.417 91.476 98.652 1.00 68.45 119 GLY A CA 1
ATOM 717 C C . GLY A 1 119 ? 128.518 91.081 99.805 1.00 68.45 119 GLY A C 1
ATOM 718 O O . GLY A 1 119 ? 128.146 91.922 100.628 1.00 68.45 119 GLY A O 1
ATOM 719 N N . TYR A 1 120 ? 128.159 89.799 99.865 1.00 69.84 120 TYR A N 1
ATOM 720 C CA . TYR A 1 120 ? 127.296 89.299 100.927 1.00 69.84 120 TYR A CA 1
ATOM 721 C C . TYR A 1 120 ? 127.978 89.425 102.283 1.00 69.84 120 TYR A C 1
ATOM 722 O O . TYR A 1 120 ? 129.207 89.474 102.377 1.00 69.84 120 TYR A O 1
ATOM 731 N N . TYR A 1 121 ? 127.168 89.472 103.339 1.00 70.12 121 TYR A N 1
ATOM 732 C CA . TYR A 1 121 ? 127.700 89.508 104.695 1.00 70.12 121 TYR A CA 1
ATOM 733 C C . TYR A 1 121 ? 128.231 88.129 105.059 1.00 70.12 121 TYR A C 1
ATOM 734 O O . TYR A 1 121 ? 127.475 87.268 105.519 1.00 70.12 121 TYR A O 1
ATOM 743 N N . ARG A 1 122 ? 129.533 87.914 104.855 1.00 73.21 122 ARG A N 1
ATOM 744 C CA . ARG A 1 122 ? 130.097 86.571 104.959 1.00 73.21 122 ARG A CA 1
ATOM 745 C C . ARG A 1 122 ? 130.038 86.029 106.380 1.00 73.21 122 ARG A C 1
ATOM 746 O O . ARG A 1 122 ? 129.827 84.826 106.57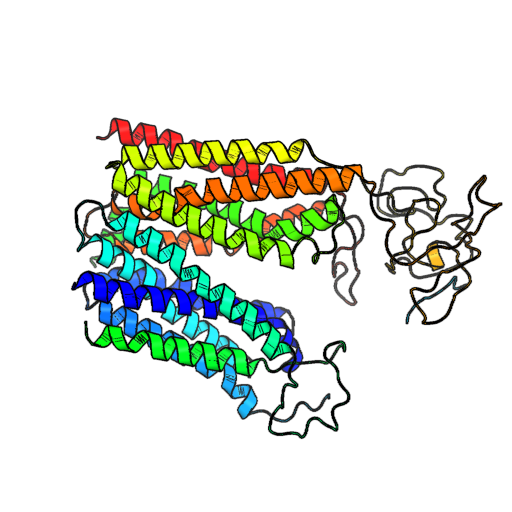2 1.00 73.21 122 ARG A O 1
ATOM 748 N N . TYR A 1 123 ? 130.225 86.890 107.383 1.00 75.62 123 TYR A N 1
ATOM 749 C CA . TYR A 1 123 ? 130.348 86.412 108.757 1.00 75.62 123 TYR A CA 1
ATOM 750 C C . TYR A 1 123 ? 129.085 85.701 109.223 1.00 75.62 123 TYR A C 1
ATOM 751 O O . TYR A 1 123 ? 129.147 84.812 110.081 1.00 75.62 123 TYR A O 1
ATOM 753 N N . SER A 1 124 ? 127.938 86.061 108.653 1.00 76.29 124 SER A N 1
ATOM 754 C CA . SER A 1 124 ? 126.643 85.517 109.058 1.00 76.29 124 SER A CA 1
ATOM 755 C C . SER A 1 124 ? 126.460 85.597 110.567 1.00 76.29 124 SER A C 1
ATOM 756 O O . SER A 1 124 ? 126.384 84.573 111.244 1.00 76.29 124 SER A O 1
ATOM 758 N N . SER A 1 137 ? 126.622 83.026 129.641 1.00 132.01 137 SER A N 1
ATOM 759 C CA . SER A 1 137 ? 127.263 82.205 130.661 1.00 132.01 137 SER A CA 1
ATOM 760 C C . SER A 1 137 ? 128.074 83.066 131.624 1.00 132.01 137 SER A C 1
ATOM 761 O O . SER A 1 137 ? 127.622 84.134 132.045 1.00 132.01 137 SER A O 1
ATOM 763 N N . THR A 1 138 ? 129.268 82.582 131.972 1.00 131.53 138 THR A N 1
ATOM 764 C CA . THR A 1 138 ? 130.198 83.301 132.844 1.00 131.53 138 THR A CA 1
ATOM 765 C C . THR A 1 138 ? 129.579 83.572 134.214 1.00 131.53 138 THR A C 1
ATOM 766 O O . THR A 1 138 ? 129.684 84.671 134.764 1.00 131.53 138 THR A O 1
ATOM 768 N N . LEU A 1 139 ? 128.922 82.552 134.773 1.00 126.17 139 LEU A N 1
ATOM 769 C CA . LEU A 1 139 ? 128.412 82.665 136.136 1.00 126.17 139 LEU A CA 1
ATOM 770 C C . LEU A 1 139 ? 129.551 82.759 137.140 1.00 126.17 139 LEU A C 1
ATOM 771 O O . LEU A 1 139 ? 129.566 83.666 137.980 1.00 126.17 139 LEU A O 1
ATOM 773 N N . SER A 1 140 ? 130.504 81.828 137.071 1.00 122.30 140 SER A N 1
ATOM 774 C CA . SER A 1 140 ? 131.753 81.905 137.819 1.00 122.30 140 SER A CA 1
ATOM 775 C C . SER A 1 140 ? 131.814 81.789 139.336 1.00 122.30 140 SER A C 1
ATOM 776 O O . SER A 1 140 ? 132.254 82.721 140.015 1.00 122.30 140 SER A O 1
ATOM 778 N N . THR A 1 141 ? 131.303 80.756 139.918 1.00 120.82 141 THR A N 1
ATOM 779 C CA . THR A 1 141 ? 131.146 80.660 141.362 1.00 120.82 141 THR A CA 1
ATOM 780 C C . THR A 1 141 ? 132.580 80.698 141.881 1.00 120.82 141 THR A C 1
ATOM 781 O O . THR A 1 141 ? 133.533 80.871 141.117 1.00 120.82 141 THR A O 1
ATOM 783 N N . CYS A 1 142 ? 132.721 80.559 143.200 1.00 123.03 142 CYS A N 1
ATOM 784 C CA . CYS A 1 142 ? 134.025 80.636 143.850 1.00 123.03 142 CYS A CA 1
ATOM 785 C C . CYS A 1 142 ? 135.049 79.765 143.139 1.00 123.03 142 CYS A C 1
ATOM 786 O O . CYS A 1 142 ? 134.853 78.557 142.976 1.00 123.03 142 CYS A O 1
ATOM 789 N N . LEU A 1 143 ? 136.147 80.386 142.711 1.00 125.63 143 LEU A N 1
ATOM 790 C CA . LEU A 1 143 ? 137.167 79.716 141.912 1.00 125.63 143 LEU A CA 1
ATOM 791 C C . LEU A 1 143 ? 138.473 79.716 142.686 1.00 125.63 143 LEU A C 1
ATOM 792 O O . LEU A 1 143 ? 139.134 80.754 142.790 1.00 125.63 143 LEU A O 1
ATOM 794 N N . ILE A 1 144 ? 138.842 78.559 143.224 1.00 127.75 144 ILE A N 1
ATOM 795 C CA . ILE A 1 144 ? 140.074 78.432 143.989 1.00 127.75 144 ILE A CA 1
ATOM 796 C C . ILE A 1 144 ? 141.231 78.077 143.063 1.00 127.75 144 ILE A C 1
ATOM 797 O O . ILE A 1 144 ? 141.463 78.752 142.060 1.00 127.75 144 ILE A O 1
ATOM 799 N N . MET A 1 170 ? 135.298 101.656 101.477 1.00 74.11 170 MET A N 1
ATOM 800 C CA . MET A 1 170 ? 133.982 102.201 101.193 1.00 74.11 170 MET A CA 1
ATOM 801 C C . MET A 1 170 ? 133.513 103.180 102.258 1.00 74.11 170 MET A C 1
ATOM 802 O O . MET A 1 170 ? 132.421 103.739 102.121 1.00 74.11 170 MET A O 1
ATOM 807 N N . TRP A 1 171 ? 134.303 103.408 103.308 1.00 70.51 171 TRP A N 1
ATOM 808 C CA . TRP A 1 171 ? 133.907 104.388 104.313 1.00 70.51 171 TRP A CA 1
ATOM 809 C C . TRP A 1 171 ? 134.017 105.803 103.763 1.00 70.51 171 TRP A C 1
ATOM 810 O O . TRP A 1 171 ? 133.397 106.738 104.288 1.00 70.51 171 TRP A O 1
ATOM 821 N N . ILE A 1 172 ? 134.795 105.979 102.692 1.00 65.86 172 ILE A N 1
ATOM 822 C CA . ILE A 1 172 ? 134.895 107.293 102.066 1.00 65.86 172 ILE A CA 1
ATOM 823 C C . ILE A 1 172 ? 133.556 107.706 101.483 1.00 65.86 172 ILE A C 1
ATOM 824 O O . ILE A 1 172 ? 133.247 108.899 101.407 1.00 65.86 172 ILE A O 1
ATOM 829 N N . TYR A 1 173 ? 132.723 106.735 101.101 1.00 60.92 173 TYR A N 1
ATOM 830 C CA . TYR A 1 173 ? 131.401 107.063 100.578 1.00 60.92 173 TYR A CA 1
ATOM 831 C C . TYR A 1 173 ? 130.508 107.646 101.665 1.00 60.92 173 TYR A C 1
ATOM 832 O O . TYR A 1 173 ? 129.841 108.664 101.451 1.00 60.92 173 TYR A O 1
ATOM 841 N N . VAL A 1 174 ? 130.494 107.024 102.843 1.00 58.49 174 VAL A N 1
ATOM 842 C CA . VAL A 1 174 ? 129.730 107.563 103.963 1.00 58.49 174 VAL A CA 1
ATOM 843 C C . VAL A 1 174 ? 130.267 108.930 104.367 1.00 58.49 174 VAL A C 1
ATOM 844 O O . VAL A 1 174 ? 129.499 109.865 104.635 1.00 58.49 174 VAL A O 1
ATOM 848 N N . PHE A 1 175 ? 131.596 109.068 104.397 1.00 59.04 175 PHE A N 1
ATOM 849 C CA . PHE A 1 175 ? 132.213 110.345 104.740 1.00 59.04 175 PHE A CA 1
ATOM 850 C C . PHE A 1 175 ? 131.773 111.448 103.781 1.00 59.04 175 PHE A C 1
ATOM 851 O O . PHE A 1 175 ? 131.309 112.514 104.211 1.00 59.04 175 PHE A O 1
ATOM 859 N N . MET A 1 176 ? 131.877 111.194 102.475 1.00 57.88 176 MET A N 1
ATOM 860 C CA . MET A 1 176 ? 131.605 112.229 101.488 1.00 57.88 176 MET A CA 1
ATOM 861 C C . MET A 1 176 ? 130.112 112.418 101.254 1.00 57.88 176 MET A C 1
ATOM 862 O O . MET A 1 176 ? 129.709 113.400 100.623 1.00 57.88 176 MET A O 1
ATOM 867 N N . GLY A 1 177 ? 129.279 111.502 101.739 1.00 52.33 177 GLY A N 1
ATOM 868 C CA . GLY A 1 177 ? 127.850 111.728 101.704 1.00 52.33 177 GLY A CA 1
ATOM 869 C C . GLY A 1 177 ? 127.400 112.585 102.867 1.00 52.33 177 GLY A C 1
ATOM 870 O O . GLY A 1 177 ? 126.558 113.478 102.707 1.00 52.33 177 GLY A O 1
ATOM 871 N N . ASN A 1 178 ? 127.962 112.325 104.050 1.00 53.23 178 ASN A N 1
ATOM 872 C CA . ASN A 1 178 ? 127.672 113.172 105.200 1.00 53.23 178 ASN A CA 1
ATOM 873 C C . ASN A 1 178 ? 128.157 114.597 104.962 1.00 53.23 178 ASN A C 1
ATOM 874 O O . ASN A 1 178 ? 127.478 115.568 105.319 1.00 53.23 178 ASN A O 1
ATOM 879 N N . MET A 1 179 ? 129.335 114.740 104.348 1.00 51.57 179 MET A N 1
ATOM 880 C CA . MET A 1 179 ? 129.823 116.073 104.005 1.00 51.57 179 MET A CA 1
ATOM 881 C C . MET A 1 179 ? 128.879 116.794 103.053 1.00 51.57 179 MET A C 1
ATOM 882 O O . MET A 1 179 ? 128.614 117.988 103.228 1.00 51.57 179 MET A O 1
ATOM 887 N N . LEU A 1 180 ? 128.369 116.091 102.039 1.00 45.99 180 LEU A N 1
ATOM 888 C CA . LEU A 1 180 ? 127.444 116.707 101.093 1.00 45.99 180 LEU A CA 1
ATOM 889 C C . LEU A 1 180 ? 126.159 117.142 101.781 1.00 45.99 180 LEU A C 1
ATOM 890 O O . LEU A 1 180 ? 125.656 118.243 101.532 1.00 45.99 180 LEU A O 1
ATOM 895 N N . ARG A 1 181 ? 125.601 116.280 102.633 1.00 48.49 181 ARG A N 1
ATOM 896 C CA . ARG A 1 181 ? 124.430 116.664 103.414 1.00 48.49 181 ARG A CA 1
ATOM 897 C C . ARG A 1 181 ? 124.682 117.932 104.221 1.00 48.49 181 ARG A C 1
ATOM 898 O O . ARG A 1 181 ? 123.863 118.866 104.196 1.00 48.49 181 ARG A O 1
ATOM 906 N N . GLY A 1 182 ? 125.817 117.991 104.922 1.00 46.48 182 GLY A N 1
ATOM 907 C CA . GLY A 1 182 ? 126.105 119.152 105.748 1.00 46.48 182 GLY A CA 1
ATOM 908 C C . GLY A 1 182 ? 126.285 120.419 104.935 1.00 46.48 182 GLY A C 1
ATOM 909 O O . GLY A 1 182 ? 125.856 121.500 105.342 1.00 46.48 182 GLY A O 1
ATOM 910 N N . ILE A 1 183 ? 126.930 120.302 103.774 1.00 43.32 183 ILE A N 1
ATOM 911 C CA . ILE A 1 183 ? 127.089 121.456 102.893 1.00 43.32 183 ILE A CA 1
ATOM 912 C C . ILE A 1 183 ? 125.735 121.926 102.384 1.00 43.32 183 ILE A C 1
ATOM 913 O O . ILE A 1 183 ? 125.472 123.131 102.291 1.00 43.32 183 ILE A O 1
ATOM 918 N N . GLY A 1 184 ? 124.847 120.981 102.078 1.00 42.03 184 GLY A N 1
ATOM 919 C CA . GLY A 1 184 ? 123.553 121.330 101.500 1.00 42.03 184 GLY A CA 1
ATOM 920 C C . GLY A 1 184 ? 122.464 121.968 102.344 1.00 42.03 184 GLY A C 1
ATOM 921 O O . GLY A 1 184 ? 121.591 122.632 101.797 1.00 42.03 184 GLY A O 1
ATOM 922 N N . GLU A 1 185 ? 122.483 121.777 103.660 1.00 45.33 185 GLU A N 1
ATOM 923 C CA . GLU A 1 185 ? 121.403 122.298 104.503 1.00 45.33 185 GLU A CA 1
ATOM 924 C C . GLU A 1 185 ? 121.602 123.750 104.922 1.00 45.33 185 GLU A C 1
ATOM 925 O O . GLU A 1 185 ? 120.714 124.348 105.527 1.00 45.33 185 GLU A O 1
ATOM 931 N N . THR A 1 186 ? 122.760 124.321 104.609 1.00 42.57 186 THR A N 1
ATOM 932 C CA . THR A 1 186 ? 123.066 125.696 105.022 1.00 42.57 186 THR A CA 1
ATOM 933 C C . THR A 1 186 ? 122.148 126.862 104.573 1.00 42.57 186 THR A C 1
ATOM 934 O O . THR A 1 186 ? 122.110 127.885 105.257 1.00 42.57 186 THR A O 1
ATOM 938 N N . PRO A 1 187 ? 121.414 126.740 103.422 1.00 38.43 187 PRO A N 1
ATOM 939 C CA . PRO A 1 187 ? 120.631 127.941 103.085 1.00 38.43 187 PRO A CA 1
ATOM 940 C C . PRO A 1 187 ? 119.242 128.026 103.703 1.00 38.43 187 PRO A C 1
ATOM 941 O O . PRO A 1 187 ? 118.488 128.926 103.327 1.00 38.43 187 PRO A O 1
ATOM 945 N N . ILE A 1 188 ? 118.874 127.144 104.631 1.00 37.04 188 ILE A N 1
ATOM 946 C CA . ILE A 1 188 ? 117.471 127.051 105.018 1.00 37.04 188 ILE A CA 1
ATOM 947 C C . ILE A 1 188 ? 117.112 128.092 106.072 1.00 37.04 188 ILE A C 1
ATOM 948 O O . ILE A 1 188 ? 116.112 128.804 105.935 1.00 37.04 188 ILE A O 1
ATOM 953 N N . VAL A 1 189 ? 117.903 128.202 107.134 1.00 37.94 189 VAL A N 1
ATOM 954 C CA . VAL A 1 189 ? 117.582 129.111 108.234 1.00 37.94 189 VAL A CA 1
ATOM 955 C C . VAL A 1 189 ? 117.969 130.557 107.924 1.00 37.94 189 VAL A C 1
ATOM 956 O O . VAL A 1 189 ? 117.138 131.453 108.125 1.00 37.94 189 VAL A O 1
ATOM 960 N N . PRO A 1 190 ? 119.185 130.857 107.445 1.00 36.64 190 PRO A N 1
ATOM 961 C CA . PRO A 1 190 ? 119.532 132.273 107.231 1.00 36.64 190 PRO A CA 1
ATOM 962 C C . PRO A 1 190 ? 118.734 132.952 106.133 1.00 36.64 190 PRO A C 1
ATOM 963 O O . PRO A 1 190 ? 118.372 134.124 106.285 1.00 36.6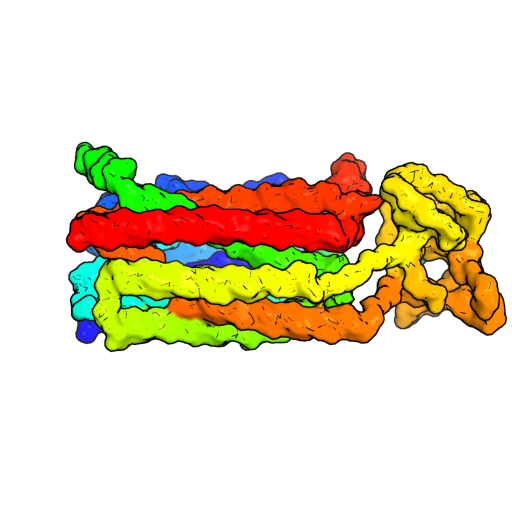4 190 PRO A O 1
ATOM 967 N N . LEU A 1 191 ? 118.446 132.263 105.030 1.00 37.16 191 LEU A N 1
ATOM 968 C CA . LEU A 1 191 ? 117.739 132.863 103.906 1.00 37.16 191 LEU A CA 1
ATOM 969 C C . LEU A 1 191 ? 116.229 132.690 103.997 1.00 37.16 191 LEU A C 1
ATOM 970 O O . LEU A 1 191 ? 115.484 133.443 103.368 1.00 37.16 191 LEU A O 1
ATOM 975 N N . GLY A 1 192 ? 115.758 131.708 104.763 1.00 37.06 192 GLY A N 1
ATOM 976 C CA . GLY A 1 192 ? 114.323 131.523 104.900 1.00 37.06 192 GLY A CA 1
ATOM 977 C C . GLY A 1 192 ? 113.703 132.499 105.880 1.00 37.06 192 GLY A C 1
ATOM 978 O O . GLY A 1 192 ? 112.682 133.129 105.592 1.00 37.06 192 GLY A O 1
ATOM 979 N N . LEU A 1 193 ? 114.323 132.649 107.051 1.00 36.68 193 LEU A N 1
ATOM 980 C CA . LEU A 1 193 ? 113.735 133.482 108.094 1.00 36.68 193 LEU A CA 1
ATOM 981 C C . LEU A 1 193 ? 113.842 134.961 107.748 1.00 36.68 193 LEU A C 1
ATOM 982 O O . LEU A 1 193 ? 112.924 135.740 108.031 1.00 36.68 193 LEU A O 1
ATOM 987 N N . SER A 1 194 ? 114.944 135.368 107.119 1.00 39.11 194 SER A N 1
ATOM 988 C CA . SER A 1 194 ? 115.065 136.752 106.677 1.00 39.11 194 SER A CA 1
ATOM 989 C C . SER A 1 194 ? 114.090 137.077 105.555 1.00 39.11 194 SER A C 1
ATOM 990 O O . SER A 1 194 ? 113.605 138.211 105.477 1.00 39.11 194 SER A O 1
ATOM 993 N N . TYR A 1 195 ? 113.776 136.104 104.699 1.00 37.90 195 TYR A N 1
ATOM 994 C CA . TYR A 1 195 ? 112.749 136.290 103.679 1.00 37.90 195 TYR A CA 1
ATOM 995 C C . TYR A 1 195 ? 111.371 136.416 104.317 1.00 37.90 195 TYR A C 1
ATOM 996 O O . TYR A 1 195 ? 110.553 137.240 103.898 1.00 37.90 195 TYR A O 1
ATOM 1005 N N . ILE A 1 196 ? 111.097 135.595 105.332 1.00 39.69 196 ILE A N 1
ATOM 1006 C CA . ILE A 1 196 ? 109.817 135.680 106.030 1.00 39.69 196 ILE A CA 1
ATOM 1007 C C . ILE A 1 196 ? 109.677 137.033 106.716 1.00 39.69 196 ILE A C 1
ATOM 1008 O O . ILE A 1 196 ? 108.592 137.623 106.752 1.00 39.69 196 ILE A O 1
ATOM 1013 N N . ASP A 1 197 ? 110.781 137.557 107.252 1.00 42.86 197 ASP A N 1
ATOM 1014 C CA . ASP A 1 197 ? 110.716 138.825 107.971 1.00 42.86 197 ASP A CA 1
ATOM 1015 C C . ASP A 1 197 ? 110.604 140.009 107.017 1.00 42.86 197 ASP A C 1
ATOM 1016 O O . ASP A 1 197 ? 109.940 141.004 107.324 1.00 42.86 197 ASP A O 1
ATOM 1021 N N . ASP A 1 198 ? 111.260 139.928 105.857 1.00 43.85 198 ASP A N 1
ATOM 1022 C CA . ASP A 1 198 ? 111.267 141.068 104.944 1.00 43.85 198 ASP A CA 1
ATOM 1023 C C . ASP A 1 198 ? 109.892 141.340 104.351 1.00 43.85 198 ASP A C 1
ATOM 1024 O O . ASP A 1 198 ? 109.536 142.503 104.131 1.00 43.85 198 ASP A O 1
ATOM 1029 N N . PHE A 1 199 ? 109.111 140.298 104.083 1.00 44.27 199 PHE A N 1
ATOM 1030 C CA . PHE A 1 199 ? 107.795 140.420 103.460 1.00 44.27 199 PHE A CA 1
ATOM 1031 C C . PHE A 1 199 ? 106.779 139.824 104.429 1.00 44.27 199 PHE A C 1
ATOM 1032 O O . PHE A 1 199 ? 106.481 138.630 104.367 1.00 44.27 199 PHE A O 1
ATOM 1040 N N . ALA A 1 200 ? 106.241 140.632 105.325 1.00 48.42 200 ALA A N 1
ATOM 1041 C CA . ALA A 1 200 ? 105.233 140.146 106.255 1.00 48.42 200 ALA A CA 1
ATOM 1042 C C . ALA A 1 200 ? 104.541 141.331 106.878 1.00 48.42 200 ALA A C 1
ATOM 1043 O O . ALA A 1 200 ? 105.022 142.455 106.768 1.00 48.42 200 ALA A O 1
ATOM 1045 N N . LYS A 1 201 ? 103.417 141.100 107.535 1.00 51.80 201 LYS A N 1
ATOM 1046 C CA . LYS A 1 201 ? 102.670 142.199 108.087 1.00 51.80 201 LYS A CA 1
ATOM 1047 C C . LYS A 1 201 ? 103.235 142.612 109.434 1.00 51.80 201 LYS A C 1
ATOM 1048 O O . LYS A 1 201 ? 104.265 142.089 109.852 1.00 51.80 201 LYS A O 1
ATOM 1050 N N . GLU A 1 202 ? 102.590 143.521 110.126 1.00 54.11 202 GLU A N 1
ATOM 1051 C CA . GLU A 1 202 ? 103.175 144.162 111.302 1.00 54.11 202 GLU A CA 1
ATOM 1052 C C . GLU A 1 202 ? 103.788 143.231 112.316 1.00 54.11 202 GLU A C 1
ATOM 1053 O O . GLU A 1 202 ? 104.928 143.437 112.723 1.00 54.11 202 GLU A O 1
ATOM 1055 N N . GLY A 1 203 ? 103.062 142.208 112.743 1.00 49.95 203 GLY A N 1
ATOM 1056 C CA . GLY A 1 203 ? 103.590 141.342 113.781 1.00 49.95 203 GLY A CA 1
ATOM 1057 C C . GLY A 1 203 ? 103.553 139.853 113.568 1.00 49.95 203 GLY A C 1
ATOM 1058 O O . GLY A 1 203 ? 103.704 139.096 114.520 1.00 49.95 203 GLY A O 1
ATOM 1059 N N . HIS A 1 204 ? 103.372 139.420 112.329 1.00 47.38 204 HIS A N 1
ATOM 1060 C CA . HIS A 1 204 ? 103.086 138.027 112.047 1.00 47.38 204 HIS A CA 1
ATOM 1061 C C . HIS A 1 204 ? 104.336 137.167 111.933 1.00 47.38 204 HIS A C 1
ATOM 1062 O O . HIS A 1 204 ? 104.241 135.958 111.791 1.00 47.38 204 HIS A O 1
ATOM 1069 N N . SER A 1 205 ? 105.504 137.778 111.996 1.00 43.49 205 SER A N 1
ATOM 1070 C CA . SER A 1 205 ? 106.736 137.024 111.852 1.00 43.49 205 SER A CA 1
ATOM 1071 C C . SER A 1 205 ? 106.935 136.066 113.012 1.00 43.49 205 SER A C 1
ATOM 1072 O O . SER A 1 205 ? 107.437 134.965 112.825 1.00 43.49 205 SER A O 1
ATOM 1075 N N . SER A 1 206 ? 106.551 136.478 114.213 1.00 41.73 206 SER A N 1
ATOM 1076 C CA . SER A 1 206 ? 106.688 135.630 115.395 1.00 41.73 206 SER A CA 1
ATOM 1077 C C . SER A 1 206 ? 105.769 134.437 115.316 1.00 41.73 206 SER A C 1
ATOM 1078 O O . SER A 1 206 ? 106.188 133.311 115.555 1.00 41.73 206 SER A O 1
ATOM 1081 N N . LEU A 1 207 ? 104.510 134.678 114.991 1.00 40.55 207 LEU A N 1
ATOM 1082 C CA . LEU A 1 207 ? 103.532 133.604 114.861 1.00 40.55 207 LEU A CA 1
ATOM 1083 C C . LEU A 1 207 ? 103.963 132.595 113.806 1.00 40.55 207 LEU A C 1
ATOM 1084 O O . LEU A 1 207 ? 103.847 131.378 114.010 1.00 40.55 207 LEU A O 1
ATOM 1089 N N . TYR A 1 208 ? 104.475 133.082 112.673 1.00 40.68 208 TYR A N 1
ATOM 1090 C CA . TYR A 1 208 ? 104.919 132.180 111.616 1.00 40.68 208 TYR A CA 1
ATOM 1091 C C . TYR A 1 208 ? 106.089 131.323 112.076 1.00 40.68 208 TYR A C 1
ATOM 1092 O O . TYR A 1 208 ? 106.124 130.117 111.810 1.00 40.68 208 TYR A O 1
ATOM 1101 N N . LEU A 1 209 ? 107.055 131.922 112.776 1.00 41.13 209 LEU A N 1
ATOM 1102 C CA . LEU A 1 209 ? 108.206 131.151 113.235 1.00 41.13 209 LEU A CA 1
ATOM 1103 C C . LEU A 1 209 ? 107.801 130.138 114.299 1.00 41.13 209 LEU A C 1
ATOM 1104 O O . LEU A 1 209 ? 108.352 129.032 114.358 1.00 41.13 209 LEU A O 1
ATOM 1109 N N . GLY A 1 210 ? 106.819 130.483 115.133 1.00 40.89 210 GLY A N 1
ATOM 1110 C CA . GLY A 1 210 ? 106.327 129.523 116.107 1.00 40.89 210 GLY A CA 1
ATOM 1111 C C . GLY A 1 210 ? 105.637 128.338 115.460 1.00 40.89 210 GLY A C 1
ATOM 1112 O O . GLY A 1 210 ? 105.873 127.186 115.837 1.00 40.89 210 GLY A O 1
ATOM 1113 N N . ILE A 1 211 ? 104.776 128.603 114.474 1.00 40.03 211 ILE A N 1
ATOM 1114 C CA . ILE A 1 211 ? 104.137 127.516 113.735 1.00 40.03 211 ILE A CA 1
ATOM 1115 C C . ILE A 1 211 ? 105.185 126.653 113.039 1.00 40.03 211 ILE A C 1
ATOM 1116 O O . ILE A 1 211 ? 105.081 125.419 113.015 1.00 40.03 211 ILE A O 1
ATOM 1121 N N . LEU A 1 212 ? 106.216 127.285 112.473 1.00 40.43 212 LEU A N 1
ATOM 1122 C CA . LEU A 1 212 ? 107.275 126.537 111.803 1.00 40.43 212 LEU A CA 1
ATOM 1123 C C . LEU A 1 212 ? 107.994 125.609 112.772 1.00 40.43 212 LEU A C 1
ATOM 1124 O O . LEU A 1 212 ? 108.186 124.423 112.486 1.00 40.43 212 LEU A O 1
ATOM 1129 N N . ASN A 1 213 ? 108.409 126.135 113.923 1.00 42.77 213 ASN A N 1
ATOM 1130 C CA . ASN A 1 213 ? 109.110 125.320 114.906 1.00 42.77 213 ASN A CA 1
ATOM 1131 C C . ASN A 1 213 ? 108.232 124.236 115.516 1.00 42.77 213 ASN A C 1
ATOM 1132 O O . ASN A 1 213 ? 108.761 123.200 115.930 1.00 42.77 213 ASN A O 1
ATOM 1137 N N . ALA A 1 214 ? 106.917 124.443 115.586 1.00 43.08 214 ALA A N 1
ATOM 1138 C CA . ALA A 1 214 ? 106.020 123.393 116.047 1.00 43.08 214 ALA A CA 1
ATOM 1139 C C . ALA A 1 214 ? 105.830 122.280 115.026 1.00 43.08 214 ALA A C 1
ATOM 1140 O O . ALA A 1 214 ? 105.870 121.104 115.401 1.00 43.08 214 ALA A O 1
ATOM 1142 N N . ILE A 1 215 ? 105.628 122.617 113.750 1.00 43.59 215 ILE A N 1
ATOM 1143 C CA . ILE A 1 215 ? 105.441 121.599 112.719 1.00 43.59 215 ILE A CA 1
ATOM 1144 C C . ILE A 1 215 ? 106.672 120.719 112.517 1.00 43.59 215 ILE A C 1
ATOM 1145 O O . ILE A 1 215 ? 106.532 119.553 112.123 1.00 43.59 215 ILE A O 1
ATOM 1150 N N . ALA A 1 216 ? 107.870 121.221 112.822 1.00 45.62 216 ALA A N 1
ATOM 1151 C CA . ALA A 1 216 ? 109.095 120.489 112.523 1.00 45.62 216 ALA A CA 1
ATOM 1152 C C . ALA A 1 216 ? 109.258 119.224 113.356 1.00 45.62 216 ALA A C 1
ATOM 1153 O O . ALA A 1 216 ? 110.116 118.397 113.032 1.00 45.62 216 ALA A O 1
ATOM 1155 N N . MET A 1 217 ? 108.465 119.048 114.416 1.00 50.37 217 MET A N 1
ATOM 1156 C CA . MET A 1 217 ? 108.619 117.883 115.280 1.00 50.37 217 MET A CA 1
ATOM 1157 C C . MET A 1 217 ? 108.089 116.598 114.658 1.00 50.37 217 MET A C 1
ATOM 1158 O O . MET A 1 217 ? 108.093 115.563 115.330 1.00 50.37 217 MET A O 1
ATOM 1163 N N . ILE A 1 218 ? 107.631 116.632 113.404 1.00 49.48 218 ILE A N 1
ATOM 1164 C CA . ILE A 1 218 ? 107.203 115.414 112.725 1.00 49.48 218 ILE A CA 1
ATOM 1165 C C . ILE A 1 218 ? 108.377 114.630 112.160 1.00 49.48 218 ILE A C 1
ATOM 1166 O O . ILE A 1 218 ? 108.225 113.454 111.814 1.00 49.48 218 ILE A O 1
ATOM 1171 N N . GLY A 1 219 ? 109.556 115.239 112.089 1.00 50.45 219 GLY A N 1
ATOM 1172 C CA . GLY A 1 219 ? 110.739 114.562 111.617 1.00 50.45 219 GLY A CA 1
ATOM 1173 C C . GLY A 1 219 ? 111.213 113.484 112.569 1.00 50.45 219 GLY A C 1
ATOM 1174 O O . GLY A 1 219 ? 111.354 112.315 112.195 1.00 50.45 219 GLY A O 1
ATOM 1175 N N . PRO A 1 220 ? 111.491 113.862 113.821 1.00 52.33 220 PRO A N 1
ATOM 1176 C CA . PRO A 1 220 ? 111.879 112.851 114.816 1.00 52.33 220 PRO A CA 1
ATOM 1177 C C . PRO A 1 220 ? 110.860 111.742 115.001 1.00 52.33 220 PRO A C 1
ATOM 1178 O O . PRO A 1 220 ? 111.258 110.595 115.228 1.00 52.33 220 PRO A O 1
ATOM 1182 N N . ILE A 1 221 ? 109.562 112.037 114.902 1.00 53.37 221 ILE A N 1
ATOM 1183 C CA . ILE A 1 221 ? 108.550 110.995 115.064 1.00 53.37 221 ILE A CA 1
ATOM 1184 C C . ILE A 1 221 ? 108.719 109.918 114.000 1.00 53.37 221 ILE A C 1
ATOM 1185 O O . ILE A 1 221 ? 108.867 108.731 114.311 1.00 53.37 221 ILE A O 1
ATOM 1190 N N . ILE A 1 222 ? 108.695 110.319 112.726 1.00 54.41 222 ILE A N 1
ATOM 1191 C CA . ILE A 1 222 ? 108.845 109.365 111.632 1.00 54.41 222 ILE A CA 1
ATOM 1192 C C . ILE A 1 222 ? 110.186 108.656 111.713 1.00 54.41 222 ILE A C 1
ATOM 1193 O O . ILE A 1 222 ? 110.275 107.443 111.472 1.00 54.41 222 ILE A O 1
ATOM 1198 N N . GLY A 1 223 ? 111.248 109.392 112.039 1.00 55.38 223 GLY A N 1
ATOM 1199 C CA . GLY A 1 223 ? 112.557 108.775 112.130 1.00 55.38 223 GLY A CA 1
ATOM 1200 C C . GLY A 1 223 ? 112.620 107.685 113.180 1.00 55.38 223 GLY A C 1
ATOM 1201 O O . GLY A 1 223 ? 113.058 106.568 112.900 1.00 55.38 223 GLY A O 1
ATOM 1202 N N . PHE A 1 224 ? 112.184 107.991 114.406 1.00 57.96 224 PHE A N 1
ATOM 1203 C CA . PHE A 1 224 ? 112.188 106.986 115.462 1.00 57.96 224 PHE A CA 1
ATOM 1204 C C . PHE A 1 224 ? 111.221 105.854 115.156 1.00 57.96 224 PHE A C 1
ATOM 1205 O O . PHE A 1 224 ? 111.430 104.724 115.611 1.00 57.96 224 PHE A O 1
ATOM 1213 N N . THR A 1 225 ? 110.162 106.130 114.396 1.00 57.80 225 THR A N 1
ATOM 1214 C CA . THR A 1 225 ? 109.232 105.072 114.028 1.00 57.80 225 THR A CA 1
ATOM 1215 C C . THR A 1 225 ? 109.888 104.060 113.098 1.00 57.80 225 THR A C 1
ATOM 1216 O O . THR A 1 225 ? 109.897 102.859 113.386 1.00 57.80 225 THR A O 1
ATOM 1220 N N . LEU A 1 226 ? 110.452 104.521 111.981 1.00 58.42 226 LEU A N 1
ATOM 1221 C CA . LEU A 1 226 ? 110.890 103.547 110.984 1.00 58.42 226 LEU A CA 1
ATOM 1222 C C . LEU A 1 226 ? 112.351 103.127 111.133 1.00 58.42 226 LEU A C 1
ATOM 1223 O O . LEU A 1 226 ? 112.745 102.092 110.585 1.00 58.42 226 LEU A O 1
ATOM 1228 N N . GLY A 1 227 ? 113.173 103.876 111.872 1.00 60.21 227 GLY A N 1
ATOM 1229 C CA . GLY A 1 227 ? 114.538 103.430 112.102 1.00 60.21 227 GLY A CA 1
ATOM 1230 C C . GLY A 1 227 ? 114.601 102.231 113.023 1.00 60.21 227 GLY A C 1
ATOM 1231 O O . GLY A 1 227 ? 115.581 101.484 113.032 1.00 60.21 227 GLY A O 1
ATOM 1232 N N . SER A 1 228 ? 113.548 102.033 113.819 1.00 62.41 228 SER A N 1
ATOM 1233 C CA . SER A 1 228 ? 113.483 100.862 114.686 1.00 62.41 228 SER A CA 1
ATOM 1234 C C . SER A 1 228 ? 112.867 99.677 113.957 1.00 62.41 228 SER A C 1
ATOM 1235 O O . SER A 1 228 ? 113.139 98.520 114.296 1.00 62.41 228 SER A O 1
ATOM 1238 N N . LEU A 1 229 ? 112.027 99.944 112.957 1.00 60.56 229 LEU A N 1
ATOM 1239 C CA . LEU A 1 229 ? 111.457 98.862 112.163 1.00 60.56 229 LEU A CA 1
ATOM 1240 C C . LEU A 1 229 ? 112.467 98.343 111.148 1.00 60.56 229 LEU A C 1
ATOM 1241 O O . LEU A 1 229 ? 112.498 97.146 110.840 1.00 60.56 229 LEU A O 1
ATOM 1246 N N . PHE A 1 230 ? 113.318 99.229 110.624 1.00 60.77 230 PHE A N 1
ATOM 1247 C CA . PHE A 1 230 ? 114.316 98.797 109.652 1.00 60.77 230 PHE A CA 1
ATOM 1248 C C . PHE A 1 230 ? 115.498 98.100 110.309 1.00 60.77 230 PHE A C 1
ATOM 1249 O O . PHE A 1 230 ? 116.222 97.365 109.631 1.00 60.77 230 PHE A O 1
ATOM 1257 N N . SER A 1 231 ? 115.711 98.309 111.605 1.00 64.90 231 SER A N 1
ATOM 1258 C CA . SER A 1 231 ? 116.803 97.666 112.322 1.00 64.90 231 SER A CA 1
ATOM 1259 C C . SER A 1 231 ? 116.458 96.259 112.792 1.00 64.90 231 SER A C 1
ATOM 1260 O O . SER A 1 231 ? 117.227 95.670 113.559 1.00 64.90 231 SER A O 1
ATOM 1263 N N . LYS A 1 232 ? 115.326 95.708 112.356 1.00 67.72 232 LYS A N 1
ATOM 1264 C CA . LYS A 1 232 ? 114.954 94.345 112.713 1.00 67.72 232 LYS A CA 1
ATOM 1265 C C . LYS A 1 232 ? 114.753 93.507 111.458 1.00 67.72 232 LYS A C 1
ATOM 1266 O O . LYS A 1 232 ? 114.042 92.498 111.480 1.00 67.72 232 LYS A O 1
ATOM 1272 N N . MET A 1 233 ? 115.366 93.933 110.358 1.00 68.87 233 MET A N 1
ATOM 1273 C CA . MET A 1 233 ? 115.445 93.120 109.152 1.00 68.87 233 MET A CA 1
ATOM 1274 C C . MET A 1 233 ? 116.875 92.622 108.998 1.00 68.87 233 MET A C 1
ATOM 1275 O O . MET A 1 233 ? 117.815 93.273 109.466 1.00 68.87 233 MET A O 1
ATOM 1280 N N . TYR A 1 234 ? 117.048 91.472 108.351 1.00 70.00 234 TYR A N 1
ATOM 1281 C CA . TYR A 1 234 ? 118.390 91.055 107.979 1.00 70.00 234 TYR A CA 1
ATOM 1282 C C . TYR A 1 234 ? 118.924 91.984 106.898 1.00 70.00 234 TYR A C 1
ATOM 1283 O O . TYR A 1 234 ? 118.169 92.501 106.070 1.00 70.00 234 TYR A O 1
ATOM 1292 N N . VAL A 1 235 ? 120.239 92.205 106.914 1.00 67.24 235 VAL A N 1
ATOM 1293 C CA . VAL A 1 235 ? 120.822 93.233 106.058 1.00 67.24 235 VAL A CA 1
ATOM 1294 C C . VAL A 1 235 ? 120.656 92.878 104.584 1.00 67.24 235 VAL A C 1
ATOM 1295 O O . VAL A 1 235 ? 120.362 93.746 103.755 1.00 67.24 235 VAL A O 1
ATOM 1299 N N . ASP A 1 236 ? 120.836 91.608 104.229 1.00 70.79 236 ASP A N 1
ATOM 1300 C CA . ASP A 1 236 ? 120.731 91.164 102.839 1.00 70.79 236 ASP A CA 1
ATOM 1301 C C . ASP A 1 236 ? 119.321 90.642 102.584 1.00 70.79 236 ASP A C 1
ATOM 1302 O O . ASP A 1 236 ? 119.133 89.525 102.106 1.00 70.79 236 ASP A O 1
ATOM 1307 N N . ILE A 1 237 ? 118.321 91.461 102.888 1.00 73.06 237 ILE A N 1
ATOM 1308 C CA . ILE A 1 237 ? 116.925 91.080 102.706 1.00 73.06 237 ILE A CA 1
ATOM 1309 C C . ILE A 1 237 ? 116.552 91.272 101.245 1.00 73.06 237 ILE A C 1
ATOM 1310 O O . ILE A 1 237 ? 116.839 92.316 100.647 1.00 73.06 237 ILE A O 1
ATOM 1315 N N . GLY A 1 238 ? 115.918 90.257 100.662 1.00 76.72 238 GLY A N 1
ATOM 1316 C CA . GLY A 1 238 ? 115.558 90.262 99.266 1.00 76.72 238 GLY A CA 1
ATOM 1317 C C . GLY A 1 238 ? 116.477 89.449 98.377 1.00 76.72 238 GLY A C 1
ATOM 1318 O O . GLY A 1 238 ? 116.001 88.795 97.444 1.00 76.72 238 GLY A O 1
ATOM 1319 N N . TYR A 1 239 ? 117.781 89.467 98.647 1.00 80.05 239 TYR A N 1
ATOM 1320 C CA . TYR A 1 239 ? 118.734 88.721 97.833 1.00 80.05 239 TYR A CA 1
ATOM 1321 C C . TYR A 1 239 ? 118.936 87.300 98.348 1.00 80.05 239 TYR A C 1
ATOM 1322 O O . TYR A 1 239 ? 119.109 86.371 97.554 1.00 80.05 239 TYR A O 1
ATOM 1331 N N . VAL A 1 240 ? 118.926 87.116 99.663 1.00 81.25 240 VAL A N 1
ATOM 1332 C CA . VAL A 1 240 ? 118.987 85.791 100.266 1.00 81.25 240 VAL A CA 1
ATOM 1333 C C . VAL A 1 240 ? 117.596 85.425 100.763 1.00 81.25 240 VAL A C 1
ATOM 1334 O O . VAL A 1 240 ? 116.769 86.295 101.058 1.00 81.25 240 VAL A O 1
ATOM 1338 N N . ASP A 1 241 ? 117.323 84.124 100.835 1.00 87.91 241 ASP A N 1
ATOM 1339 C CA . ASP A 1 241 ? 116.087 83.644 101.445 1.00 87.91 241 ASP A CA 1
ATOM 1340 C C . ASP A 1 241 ? 116.296 83.515 102.949 1.00 87.91 241 ASP A C 1
ATOM 1341 O O . ASP A 1 241 ? 117.235 82.853 103.402 1.00 87.91 241 ASP A O 1
ATOM 1346 N N . LEU A 1 242 ? 115.426 84.148 103.722 1.00 86.78 242 LEU A N 1
ATOM 1347 C CA . LEU A 1 242 ? 115.584 84.332 105.162 1.00 86.78 242 LEU A CA 1
ATOM 1348 C C . LEU A 1 242 ? 115.399 83.049 105.969 1.00 86.78 242 LEU A C 1
ATOM 1349 O O . LEU A 1 242 ? 115.384 83.145 107.203 1.00 86.78 242 LEU A O 1
ATOM 1354 N N . SER A 1 243 ? 115.255 81.870 105.366 1.00 89.59 243 SER A N 1
ATOM 1355 C CA . SER A 1 243 ? 115.023 80.653 106.133 1.00 89.59 243 SER A CA 1
ATOM 1356 C C . SER A 1 243 ? 116.310 79.967 106.573 1.00 89.59 243 SER A C 1
ATOM 1357 O O . SER A 1 243 ? 116.260 79.109 107.461 1.00 89.59 243 SER A O 1
ATOM 1360 N N . THR A 1 244 ? 117.451 80.321 105.984 1.00 88.18 244 THR A N 1
ATOM 1361 C CA . THR A 1 244 ? 118.728 79.728 106.356 1.00 88.18 244 THR A CA 1
ATOM 1362 C C . THR A 1 244 ? 119.548 80.609 107.287 1.00 88.18 244 THR A C 1
ATOM 1363 O O . THR A 1 244 ? 120.712 80.290 107.550 1.00 88.18 244 THR A O 1
ATOM 1367 N N . ILE A 1 245 ? 118.972 81.702 107.787 1.00 83.93 245 ILE A N 1
ATOM 1368 C CA . ILE A 1 245 ? 119.721 82.634 108.620 1.00 83.93 245 ILE A CA 1
ATOM 1369 C C . ILE A 1 245 ? 119.708 82.148 110.061 1.00 83.93 245 ILE A C 1
ATOM 1370 O O . ILE A 1 245 ? 118.646 81.865 110.630 1.00 83.93 245 ILE A O 1
ATOM 1375 N N . ARG A 1 246 ? 120.888 82.080 110.675 1.00 85.80 246 ARG A N 1
ATOM 1376 C CA . ARG A 1 246 ? 120.986 81.640 112.067 1.00 85.80 246 ARG A CA 1
ATOM 1377 C C . ARG A 1 246 ? 121.037 82.796 113.064 1.00 85.80 246 ARG A C 1
ATOM 1378 O O . ARG A 1 246 ? 120.689 82.618 114.229 1.00 85.80 246 ARG A O 1
ATOM 1386 N N . ILE A 1 247 ? 121.417 83.976 112.581 1.00 83.03 247 ILE A N 1
ATOM 1387 C CA . ILE A 1 247 ? 121.494 85.139 113.460 1.00 83.03 247 ILE A CA 1
ATOM 1388 C C . ILE A 1 247 ? 120.169 85.806 113.792 1.00 83.03 247 ILE A C 1
ATOM 1389 O O . ILE A 1 247 ? 119.279 85.904 112.946 1.00 83.03 247 ILE A O 1
ATOM 1394 N N . THR A 1 248 ? 120.038 86.256 115.028 1.00 82.31 248 THR A N 1
ATOM 1395 C CA . THR A 1 248 ? 118.835 86.922 115.496 1.00 82.31 248 THR A CA 1
ATOM 1396 C C . THR A 1 248 ? 119.195 88.291 116.056 1.00 82.31 248 THR A C 1
ATOM 1397 O O . THR A 1 248 ? 120.339 88.522 116.461 1.00 82.31 248 THR A O 1
ATOM 1401 N N . PRO A 1 249 ? 118.245 89.232 116.087 1.00 80.47 249 PRO A N 1
ATOM 1402 C CA . PRO A 1 249 ? 118.578 90.604 116.509 1.00 80.47 249 PRO A CA 1
ATOM 1403 C C . PRO A 1 249 ? 119.250 90.705 117.869 1.00 80.47 249 PRO A C 1
ATOM 1404 O O . PRO A 1 249 ? 119.758 91.780 118.209 1.00 80.47 249 PRO A O 1
ATOM 1408 N N . THR A 1 250 ? 119.275 89.630 118.657 1.00 83.24 250 THR A N 1
ATOM 1409 C CA . THR A 1 250 ? 119.880 89.682 119.981 1.00 83.24 250 THR A CA 1
ATOM 1410 C C . THR A 1 250 ? 121.327 89.206 119.995 1.00 83.24 250 THR A C 1
ATOM 1411 O O . THR A 1 250 ? 121.951 89.200 121.062 1.00 83.24 250 THR A O 1
ATOM 1415 N N . ASP A 1 251 ? 121.876 88.815 118.848 1.00 83.14 251 ASP A N 1
ATOM 1416 C CA . ASP A 1 251 ? 123.238 88.311 118.808 1.00 83.14 251 ASP A CA 1
ATOM 1417 C C . ASP A 1 251 ? 124.242 89.461 118.880 1.00 83.14 251 ASP A C 1
ATOM 1418 O O . ASP A 1 251 ? 123.890 90.628 119.069 1.00 83.14 251 ASP A O 1
ATOM 1423 N N . SER A 1 252 ? 125.518 89.110 118.733 1.00 82.97 252 SER A N 1
ATOM 1424 C CA . SER A 1 252 ? 126.599 90.084 118.728 1.00 82.97 252 SER A CA 1
ATOM 1425 C C . SER A 1 252 ? 127.019 90.500 117.326 1.00 82.97 252 SER A C 1
ATOM 1426 O O . SER A 1 252 ? 127.606 91.575 117.165 1.00 82.97 252 SER A O 1
ATOM 1429 N N . ARG A 1 253 ? 126.739 89.681 116.317 1.00 82.09 253 ARG A N 1
ATOM 1430 C CA . ARG A 1 253 ? 127.114 89.976 114.943 1.00 82.09 253 ARG A CA 1
ATOM 1431 C C . ARG A 1 253 ? 125.925 90.371 114.079 1.00 82.09 253 ARG A C 1
ATOM 1432 O O . ARG A 1 253 ? 126.026 90.321 112.850 1.00 82.09 253 ARG A O 1
ATOM 1440 N N . TRP A 1 254 ? 124.809 90.761 114.688 1.00 74.61 254 TRP A N 1
ATOM 1441 C CA . TRP A 1 254 ? 123.626 91.163 113.939 1.00 74.61 254 TRP A CA 1
ATOM 1442 C C . TRP A 1 254 ? 123.819 92.561 113.370 1.00 74.61 254 TRP A C 1
ATOM 1443 O O . TRP A 1 254 ? 124.021 93.521 114.121 1.00 74.61 254 TRP A O 1
ATOM 1454 N N . VAL A 1 255 ? 123.757 92.676 112.048 1.00 69.93 255 VAL A N 1
ATOM 1455 C CA . VAL A 1 255 ? 123.713 93.962 111.365 1.00 69.93 255 VAL A CA 1
ATOM 1456 C C . VAL A 1 255 ? 122.374 94.036 110.642 1.00 69.93 255 VAL A C 1
ATOM 1457 O O . VAL A 1 255 ? 121.941 93.066 110.008 1.00 69.93 255 VAL A O 1
ATOM 1461 N N . GLY A 1 256 ? 121.691 95.169 110.775 1.00 65.35 256 GLY A N 1
ATOM 1462 C CA . GLY A 1 256 ? 120.383 95.333 110.175 1.00 65.35 256 GLY A CA 1
ATOM 1463 C C . GLY A 1 256 ? 120.436 96.043 108.841 1.00 65.35 256 GLY A C 1
ATOM 1464 O O . GLY A 1 256 ? 121.519 96.385 108.360 1.00 65.35 256 GLY A O 1
ATOM 1465 N N . ALA A 1 257 ? 119.278 96.269 108.226 1.00 59.55 257 ALA A N 1
ATOM 1466 C CA . ALA A 1 257 ? 119.247 96.980 106.957 1.00 59.55 257 ALA A CA 1
ATOM 1467 C C . ALA A 1 257 ? 119.447 98.470 107.187 1.00 59.55 257 ALA A C 1
ATOM 1468 O O . ALA A 1 257 ? 118.476 99.228 107.271 1.00 59.55 257 ALA A O 1
ATOM 1470 N N . TRP A 1 258 ? 120.699 98.899 107.276 1.00 56.96 258 TRP A N 1
ATOM 1471 C CA . TRP A 1 258 ? 121.041 100.298 107.496 1.00 56.96 258 TRP A CA 1
ATOM 1472 C C . TRP A 1 258 ? 120.949 101.132 106.230 1.00 56.96 258 TRP A C 1
ATOM 1473 O O . TRP A 1 258 ? 120.709 102.338 106.307 1.00 56.96 258 TRP A O 1
ATOM 1484 N N . TRP A 1 259 ? 121.136 100.514 105.063 1.00 54.68 259 TRP A N 1
ATOM 1485 C CA . TRP A 1 259 ? 121.085 101.249 103.807 1.00 54.68 259 TRP A CA 1
ATOM 1486 C C . TRP A 1 259 ? 119.676 101.716 103.483 1.00 54.68 259 TRP A C 1
ATOM 1487 O O . TRP A 1 259 ? 119.492 102.612 102.653 1.00 54.68 259 TRP A O 1
ATOM 1498 N N . LEU A 1 260 ? 118.668 101.121 104.121 1.00 53.11 260 LEU A N 1
ATOM 1499 C CA . LEU A 1 260 ? 117.287 101.463 103.804 1.00 53.11 260 LEU A CA 1
ATOM 1500 C C . LEU A 1 260 ? 116.840 102.717 104.538 1.00 53.11 260 LEU A C 1
ATOM 1501 O O . LEU A 1 260 ? 115.796 103.291 104.212 1.00 53.11 260 LEU A O 1
ATOM 1506 N N . ASN A 1 261 ? 117.611 103.155 105.534 1.00 53.76 261 ASN A N 1
ATOM 1507 C CA . ASN A 1 261 ? 117.289 104.397 106.226 1.00 53.76 261 ASN A CA 1
ATOM 1508 C C . ASN A 1 261 ? 117.650 105.607 105.379 1.00 53.76 261 ASN A C 1
ATOM 1509 O O . ASN A 1 261 ? 117.061 106.683 105.535 1.00 53.76 261 ASN A O 1
ATOM 1514 N N . PHE A 1 262 ? 118.620 105.452 104.478 1.00 49.46 262 PHE A N 1
ATOM 1515 C CA . PHE A 1 262 ? 119.134 106.599 103.740 1.00 49.46 262 PHE A CA 1
ATOM 1516 C C . PHE A 1 262 ? 118.385 106.798 102.429 1.00 49.46 262 PHE A C 1
ATOM 1517 O O . PHE A 1 262 ? 118.302 107.918 101.917 1.00 49.46 262 PHE A O 1
ATOM 1525 N N . LEU A 1 263 ? 117.826 105.723 101.872 1.00 47.38 263 LEU A N 1
ATOM 1526 C CA . LEU A 1 263 ? 117.048 105.853 100.645 1.00 47.38 263 LEU A CA 1
ATOM 1527 C C . LEU A 1 263 ? 115.799 106.693 100.870 1.00 47.38 263 LEU A C 1
ATOM 1528 O O . LEU A 1 263 ? 115.499 107.603 100.086 1.00 47.38 263 LEU A O 1
ATOM 1533 N N . VAL A 1 264 ? 115.062 106.406 101.944 1.00 46.82 264 VAL A N 1
ATOM 1534 C CA . VAL A 1 264 ? 113.818 107.124 102.207 1.00 46.82 264 VAL A CA 1
ATOM 1535 C C . VAL A 1 264 ? 114.103 108.589 102.507 1.00 46.82 264 VAL A C 1
ATOM 1536 O O . VAL A 1 264 ? 113.422 109.484 101.994 1.00 46.82 264 VAL A O 1
ATOM 1540 N N . SER A 1 265 ? 115.126 108.860 103.319 1.00 45.45 265 SER A N 1
ATOM 1541 C CA . SER A 1 265 ? 115.482 110.241 103.624 1.00 45.45 265 SER A CA 1
ATOM 1542 C C . SER A 1 265 ? 115.953 110.989 102.382 1.00 45.45 265 SER A C 1
ATOM 1543 O O . SER A 1 265 ? 115.579 112.150 102.175 1.00 45.45 265 SER A O 1
ATOM 1546 N N . GLY A 1 266 ? 116.762 110.344 101.541 1.00 42.97 266 GLY A N 1
ATOM 1547 C CA . GLY A 1 266 ? 117.221 110.996 100.327 1.00 42.97 266 GLY A CA 1
ATOM 1548 C C . GLY A 1 266 ? 116.091 111.327 99.373 1.00 42.97 266 GLY A C 1
ATOM 1549 O O . GLY A 1 266 ? 116.029 112.435 98.830 1.00 42.97 266 GLY A O 1
ATOM 1550 N N . LEU A 1 267 ? 115.171 110.383 99.160 1.00 44.85 267 LEU A N 1
ATOM 1551 C CA . LEU A 1 267 ? 114.053 110.672 98.269 1.00 44.85 267 LEU A CA 1
ATOM 1552 C C . LEU A 1 267 ? 113.093 111.691 98.871 1.00 44.85 267 LEU A C 1
ATOM 1553 O O . LEU A 1 267 ? 112.518 112.497 98.133 1.00 44.85 267 LEU A O 1
ATOM 1558 N N . PHE A 1 268 ? 112.922 111.699 100.195 1.00 42.40 268 PHE A N 1
ATOM 1559 C CA . PHE A 1 268 ? 112.099 112.729 100.821 1.00 42.40 268 PHE A CA 1
ATOM 1560 C C . PHE A 1 268 ? 112.714 114.112 100.639 1.00 42.40 268 PHE A C 1
ATOM 1561 O O . PHE A 1 268 ? 112.000 115.084 100.359 1.00 42.40 268 PHE A O 1
ATOM 1569 N N . SER A 1 269 ? 114.039 114.216 100.771 1.00 41.47 269 SER A N 1
ATOM 1570 C CA . SER A 1 269 ? 114.693 115.508 100.590 1.00 41.47 269 SER A CA 1
ATOM 1571 C C . SER A 1 269 ? 114.671 115.943 99.131 1.00 41.47 269 SER A C 1
ATO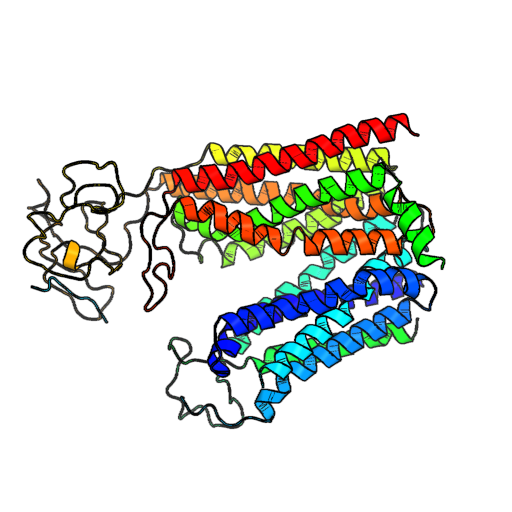M 1572 O O . SER A 1 269 ? 114.617 117.143 98.840 1.00 41.47 269 SER A O 1
ATOM 1575 N N . ILE A 1 270 ? 114.717 114.991 98.197 1.00 41.55 270 ILE A N 1
ATOM 1576 C CA . ILE A 1 270 ? 114.618 115.356 96.785 1.00 41.55 270 ILE A CA 1
ATOM 1577 C C . ILE A 1 270 ? 113.200 115.804 96.449 1.00 41.55 270 ILE A C 1
ATOM 1578 O O . ILE A 1 270 ? 112.999 116.738 95.664 1.00 41.55 270 ILE A O 1
ATOM 1583 N N . ILE A 1 271 ? 112.197 115.157 97.045 1.00 42.07 271 ILE A N 1
ATOM 1584 C CA . ILE A 1 271 ? 110.808 115.530 96.788 1.00 42.07 271 ILE A CA 1
ATOM 1585 C C . ILE A 1 271 ? 110.512 116.917 97.344 1.00 42.07 271 ILE A C 1
ATOM 1586 O O . ILE A 1 271 ? 109.898 117.753 96.671 1.00 42.07 271 ILE A O 1
ATOM 1591 N N . SER A 1 272 ? 110.950 117.188 98.575 1.00 41.00 272 SER A N 1
ATOM 1592 C CA . SER A 1 272 ? 110.570 118.428 99.245 1.00 41.00 272 SER A CA 1
ATOM 1593 C C . SER A 1 272 ? 111.195 119.671 98.621 1.00 41.00 272 SER A C 1
ATOM 1594 O O . SER A 1 272 ? 110.998 120.771 99.148 1.00 41.00 272 SER A O 1
ATOM 1597 N N . SER A 1 273 ? 111.944 119.532 97.527 1.00 39.93 273 SER A N 1
ATOM 1598 C CA . SER A 1 273 ? 112.614 120.673 96.914 1.00 39.93 273 SER A CA 1
ATOM 1599 C C . SER A 1 273 ? 112.007 121.085 95.580 1.00 39.93 273 SER A C 1
ATOM 1600 O O . SER A 1 273 ? 112.536 121.997 94.935 1.00 39.93 273 SER A O 1
ATOM 1603 N N . ILE A 1 274 ? 110.931 120.432 95.145 1.00 40.74 274 ILE A N 1
ATOM 1604 C CA . ILE A 1 274 ? 110.343 120.749 93.843 1.00 40.74 274 ILE A CA 1
ATOM 1605 C C . ILE A 1 274 ? 109.514 122.031 93.865 1.00 40.74 274 ILE A C 1
ATOM 1606 O O . ILE A 1 274 ? 109.573 122.792 92.886 1.00 40.74 274 ILE A O 1
ATOM 1611 N N . PRO A 1 275 ? 108.724 122.329 94.908 1.00 39.03 275 PRO A N 1
ATOM 1612 C CA . PRO A 1 275 ? 107.927 123.568 94.863 1.00 39.03 275 PRO A CA 1
ATOM 1613 C C . PRO A 1 275 ? 108.751 124.842 94.789 1.00 39.03 275 PRO A C 1
ATOM 1614 O O . PRO A 1 275 ? 108.283 125.838 94.227 1.00 39.03 275 PRO A O 1
ATOM 1618 N N . PHE A 1 276 ? 109.969 124.839 95.335 1.00 37.96 276 PHE A N 1
ATOM 1619 C CA . PHE A 1 276 ? 110.758 126.067 95.409 1.00 37.96 276 PHE A CA 1
ATOM 1620 C C . PHE A 1 276 ? 111.113 126.603 94.027 1.00 37.96 276 PHE A C 1
ATOM 1621 O O . PHE A 1 276 ? 111.468 127.778 93.885 1.00 37.96 276 PHE A O 1
ATOM 1629 N N . PHE A 1 277 ? 111.030 125.762 92.996 1.00 40.37 277 PHE A N 1
ATOM 1630 C CA . PHE A 1 277 ? 111.456 126.190 91.667 1.00 40.37 277 PHE A CA 1
ATOM 1631 C C . PHE A 1 277 ? 110.322 126.863 90.904 1.00 40.37 277 PHE A C 1
ATOM 1632 O O . PHE A 1 277 ? 110.464 127.175 89.717 1.00 40.37 277 PHE A O 1
ATOM 1640 N N . PHE A 1 278 ? 109.185 127.095 91.564 1.00 42.48 278 PHE A N 1
ATOM 1641 C CA . PHE A 1 278 ? 108.047 127.680 90.863 1.00 42.48 278 PHE A CA 1
ATOM 1642 C C . PHE A 1 278 ? 107.608 128.994 91.500 1.00 42.48 278 PHE A C 1
ATOM 1643 O O . PHE A 1 278 ? 106.812 129.736 90.915 1.00 42.48 278 PHE A O 1
ATOM 1651 N N . LEU A 1 279 ? 108.113 129.301 92.690 1.00 40.34 279 LEU A N 1
ATOM 1652 C CA . LEU A 1 279 ? 107.754 130.537 93.373 1.00 40.34 279 LEU A CA 1
ATOM 1653 C C . LEU A 1 279 ? 108.444 131.743 92.743 1.00 40.34 279 LEU A C 1
ATOM 1654 O O . LEU A 1 279 ? 108.149 132.890 93.084 1.00 40.34 279 LEU A O 1
ATOM 1659 N N . THR A 1 323 ? 134.723 142.840 98.364 1.00 57.56 323 THR A N 1
ATOM 1660 C CA . THR A 1 323 ? 135.175 144.061 99.021 1.00 57.56 323 THR A CA 1
ATOM 1661 C C . THR A 1 323 ? 134.144 144.548 100.034 1.00 57.56 323 THR A C 1
ATOM 1662 O O . THR A 1 323 ? 134.498 145.108 101.071 1.00 57.56 323 THR A O 1
ATOM 1664 N N . GLY A 1 324 ? 132.864 144.334 99.727 1.00 51.06 324 GLY A N 1
ATOM 1665 C CA . GLY A 1 324 ? 131.814 144.674 100.669 1.00 51.06 324 GLY A CA 1
ATOM 1666 C C . GLY A 1 324 ? 131.656 143.667 101.786 1.00 51.06 324 GLY A C 1
ATOM 1667 O O . GLY A 1 324 ? 131.112 144.007 102.843 1.00 51.06 324 GLY A O 1
ATOM 1668 N N . PHE A 1 325 ? 132.136 142.438 101.578 1.00 45.61 325 PHE A N 1
ATOM 1669 C CA . PHE A 1 325 ? 132.049 141.410 102.609 1.00 45.61 325 PHE A CA 1
ATOM 1670 C C . PHE A 1 325 ? 132.762 141.843 103.883 1.00 45.61 325 PHE A C 1
ATOM 1671 O O . PHE A 1 325 ? 132.237 141.672 104.987 1.00 45.61 325 PHE A O 1
ATOM 1679 N N . PHE A 1 326 ? 133.942 142.449 103.748 1.00 48.91 326 PHE A N 1
ATOM 1680 C CA . PHE A 1 326 ? 134.766 142.718 104.920 1.00 48.91 326 PHE A CA 1
ATOM 1681 C C . PHE A 1 326 ? 134.219 143.884 105.733 1.00 48.91 326 PHE A C 1
ATOM 1682 O O . PHE A 1 326 ? 134.199 143.839 106.966 1.00 48.91 326 PHE A O 1
ATOM 1690 N N . GLN A 1 327 ? 133.749 144.936 105.064 1.00 49.77 327 GLN A N 1
ATOM 1691 C CA . GLN A 1 327 ? 133.177 146.053 105.808 1.00 49.77 327 GLN A CA 1
ATOM 1692 C C . GLN A 1 327 ? 131.808 145.690 106.371 1.00 49.77 327 GLN A C 1
ATOM 1693 O O . GLN A 1 327 ? 131.432 146.146 107.457 1.00 49.77 327 GLN A O 1
ATOM 1699 N N . SER A 1 328 ? 131.050 144.854 105.657 1.00 45.70 328 SER A N 1
ATOM 1700 C CA . SER A 1 328 ? 129.767 144.401 106.184 1.00 45.70 328 SER A CA 1
ATOM 1701 C C . SER A 1 328 ? 129.965 143.485 107.386 1.00 45.70 328 SER A C 1
ATOM 1702 O O . SER A 1 328 ? 129.126 143.433 108.291 1.00 45.70 328 SER A O 1
ATOM 1705 N N . PHE A 1 329 ? 131.077 142.749 107.411 1.00 45.19 329 PHE A N 1
ATOM 1706 C CA . PHE A 1 329 ? 131.373 141.880 108.542 1.00 45.19 329 PHE A CA 1
ATOM 1707 C C . PHE A 1 329 ? 131.996 142.630 109.711 1.00 45.19 329 PHE A C 1
ATOM 1708 O O . PHE A 1 329 ? 131.794 142.227 110.860 1.00 45.19 329 PHE A O 1
ATOM 1716 N N . LYS A 1 330 ? 132.737 143.703 109.452 1.00 46.16 330 LYS A N 1
ATOM 1717 C CA . LYS A 1 330 ? 133.282 144.555 110.499 1.00 46.16 330 LYS A CA 1
ATOM 1718 C C . LYS A 1 330 ? 132.238 145.461 111.127 1.00 46.16 330 LYS A C 1
ATOM 1719 O O . LYS A 1 330 ? 132.297 145.720 112.330 1.00 46.16 330 LYS A O 1
ATOM 1725 N N . SER A 1 331 ? 131.266 145.930 110.346 1.00 45.20 331 SER A N 1
ATOM 1726 C CA . SER A 1 331 ? 130.182 146.754 110.865 1.00 45.20 331 SER A CA 1
ATOM 1727 C C . SER A 1 331 ? 129.236 145.988 111.775 1.00 45.20 331 SER A C 1
ATOM 1728 O O . SER A 1 331 ? 128.357 146.608 112.381 1.00 45.20 331 SER A O 1
ATOM 1731 N N . ILE A 1 332 ? 129.389 144.671 111.885 1.00 42.42 332 ILE A N 1
ATOM 1732 C CA . ILE A 1 332 ? 128.542 143.846 112.735 1.00 42.42 332 ILE A CA 1
ATOM 1733 C C . ILE A 1 332 ? 129.222 143.466 114.040 1.00 42.42 332 ILE A C 1
ATOM 1734 O O . ILE A 1 332 ? 128.538 143.310 115.056 1.00 42.42 332 ILE A O 1
ATOM 1739 N N . LEU A 1 333 ? 130.551 143.343 114.054 1.00 42.72 333 LEU A N 1
ATOM 1740 C CA . LEU A 1 333 ? 131.283 143.005 115.264 1.00 42.72 333 LEU A CA 1
ATOM 1741 C C . LEU A 1 333 ? 131.677 144.213 116.097 1.00 42.72 333 LEU A C 1
ATOM 1742 O O . LEU A 1 333 ? 132.307 144.036 117.144 1.00 42.72 333 LEU A O 1
ATOM 1747 N N . THR A 1 334 ? 131.341 145.426 115.666 1.00 43.52 334 THR A N 1
ATOM 1748 C CA . THR A 1 334 ? 131.500 146.608 116.499 1.00 43.52 334 THR A CA 1
ATOM 1749 C C . THR A 1 334 ? 130.180 147.093 117.076 1.00 43.52 334 THR A C 1
ATOM 1750 O O . THR A 1 334 ? 130.118 148.216 117.587 1.00 43.52 334 THR A O 1
ATOM 1754 N N . ASN A 1 335 ? 129.136 146.283 116.996 1.00 43.12 335 ASN A N 1
ATOM 1755 C CA . ASN A 1 335 ? 127.845 146.614 117.581 1.00 43.12 335 ASN A CA 1
ATOM 1756 C C . ASN A 1 335 ? 127.729 145.922 118.932 1.00 43.12 335 ASN A C 1
ATOM 1757 O O . ASN A 1 335 ? 127.689 144.686 118.979 1.00 43.12 335 ASN A O 1
ATOM 1762 N N . PRO A 1 336 ? 127.684 146.658 120.044 1.00 40.90 336 PRO A N 1
ATOM 1763 C CA . PRO A 1 336 ? 127.775 146.022 121.367 1.00 40.90 336 PRO A CA 1
ATOM 1764 C C . PRO A 1 336 ? 126.612 145.103 121.714 1.00 40.90 336 PRO A C 1
ATOM 1765 O O . PRO A 1 336 ? 126.819 144.006 122.252 1.00 40.90 336 PRO A O 1
ATOM 1769 N N . LEU A 1 337 ? 125.388 145.551 121.426 1.00 40.06 337 LEU A N 1
ATOM 1770 C CA . LEU A 1 337 ? 124.207 144.768 121.774 1.00 40.06 337 LEU A CA 1
ATOM 1771 C C . LEU A 1 337 ? 124.245 143.394 121.119 1.00 40.06 337 LEU A C 1
ATOM 1772 O O . LEU A 1 337 ? 123.870 142.387 121.736 1.00 40.06 337 LEU A O 1
ATOM 1777 N N . TYR A 1 338 ? 124.739 143.329 119.882 1.00 39.25 338 TYR A N 1
ATOM 1778 C CA . TYR A 1 338 ? 124.801 142.064 119.160 1.00 39.25 338 TYR A CA 1
ATOM 1779 C C . TYR A 1 338 ? 125.786 141.101 119.812 1.00 39.25 338 TYR A C 1
ATOM 1780 O O . TYR A 1 338 ? 125.471 139.920 120.008 1.00 39.25 338 TYR A O 1
ATOM 1789 N N . VAL A 1 339 ? 126.975 141.590 120.169 1.00 39.63 339 VAL A N 1
ATOM 1790 C CA . VAL A 1 339 ? 127.973 140.737 120.805 1.00 39.63 339 VAL A CA 1
ATOM 1791 C C . VAL A 1 339 ? 127.467 140.225 122.147 1.00 39.63 339 VAL A C 1
ATOM 1792 O O . VAL A 1 339 ? 127.616 139.038 122.473 1.00 39.63 339 VAL A O 1
ATOM 1796 N N . MET A 1 340 ? 126.855 141.106 122.944 1.00 41.01 340 MET A N 1
ATOM 1797 C CA . MET A 1 340 ? 126.345 140.682 124.244 1.00 41.01 340 MET A CA 1
ATOM 1798 C C . MET A 1 340 ? 125.258 139.624 124.096 1.00 41.01 340 MET A C 1
ATOM 1799 O O . MET A 1 340 ? 125.254 138.615 124.822 1.00 41.01 340 MET A O 1
ATOM 1804 N N . PHE A 1 341 ? 124.327 139.833 123.161 1.00 38.25 341 PHE A N 1
ATOM 1805 C CA . PHE A 1 341 ? 123.263 138.859 122.958 1.00 38.25 341 PHE A CA 1
ATOM 1806 C C . PHE A 1 341 ? 123.823 137.513 122.516 1.00 38.25 341 PHE A C 1
ATOM 1807 O O . PHE A 1 341 ? 123.399 136.463 123.020 1.00 38.25 341 PHE A O 1
ATOM 1815 N N . VAL A 1 342 ? 124.785 137.523 121.589 1.00 38.40 342 VAL A N 1
ATOM 1816 C CA . VAL A 1 342 ? 125.363 136.270 121.111 1.00 38.40 342 VAL A CA 1
ATOM 1817 C C . VAL A 1 342 ? 126.040 135.524 122.253 1.00 38.40 342 VAL A C 1
ATOM 1818 O O . VAL A 1 342 ? 125.875 134.306 122.402 1.00 38.40 342 VAL A O 1
ATOM 1822 N N . LEU A 1 343 ? 126.792 136.249 123.072 1.00 36.88 343 LEU A N 1
ATOM 1823 C CA . LEU A 1 343 ? 127.489 135.621 124.187 1.00 36.88 343 LEU A CA 1
ATOM 1824 C C . LEU A 1 343 ? 126.539 134.857 125.099 1.00 36.88 343 LEU A C 1
ATOM 1825 O O . LEU A 1 343 ? 126.705 133.657 125.308 1.00 36.88 343 LEU A O 1
ATOM 1830 N N . LEU A 1 344 ? 125.547 135.548 125.648 1.00 35.80 344 LEU A N 1
ATOM 1831 C CA . LEU A 1 344 ? 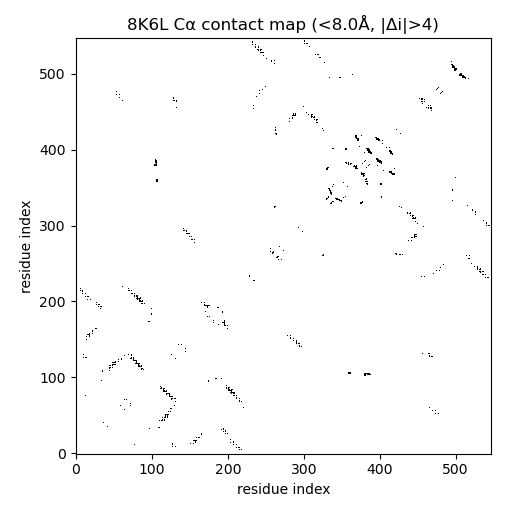124.627 134.902 126.581 1.00 35.80 344 LEU A CA 1
ATOM 1832 C C . LEU A 1 344 ? 123.857 133.772 125.907 1.00 35.80 344 LEU A C 1
ATOM 1833 O O . LEU A 1 344 ? 123.681 132.703 126.493 1.00 35.80 344 LEU A O 1
ATOM 1838 N N . THR A 1 345 ? 123.403 133.996 124.678 1.00 36.80 345 THR A N 1
ATOM 1839 C CA . THR A 1 345 ? 122.711 132.943 123.951 1.00 36.80 345 THR A CA 1
ATOM 1840 C C . THR A 1 345 ? 123.584 131.715 123.987 1.00 36.80 345 THR A C 1
ATOM 1841 O O . THR A 1 345 ? 123.104 130.604 124.206 1.00 36.80 345 THR A O 1
ATOM 1845 N N . LEU A 1 346 ? 124.876 131.916 123.789 1.00 35.16 346 LEU A N 1
ATOM 1846 C CA . LEU A 1 346 ? 125.829 130.811 123.789 1.00 35.16 346 LEU A CA 1
ATOM 1847 C C . LEU A 1 346 ? 125.870 130.124 125.146 1.00 35.16 346 LEU A C 1
ATOM 1848 O O . LEU A 1 346 ? 125.821 128.890 125.232 1.00 35.16 346 LEU A O 1
ATOM 1853 N N . LEU A 1 347 ? 125.970 130.911 126.220 1.00 34.39 347 LEU A N 1
ATOM 1854 C CA . LEU A 1 347 ? 126.021 130.326 127.561 1.00 34.39 347 LEU A CA 1
ATOM 1855 C C . LEU A 1 347 ? 124.776 129.487 127.850 1.00 34.39 347 LEU A C 1
ATOM 1856 O O . LEU A 1 347 ? 124.869 128.337 128.316 1.00 34.39 347 LEU A O 1
ATOM 1861 N N . GLN A 1 348 ? 123.596 130.045 127.562 1.00 37.32 348 GLN A N 1
ATOM 1862 C CA . GLN A 1 348 ? 122.358 129.327 127.858 1.00 37.32 348 GLN A CA 1
ATOM 1863 C C . GLN A 1 348 ? 122.241 128.038 127.048 1.00 37.32 348 GLN A C 1
ATOM 1864 O O . GLN A 1 348 ? 121.863 126.983 127.584 1.00 37.32 348 GLN A O 1
ATOM 1870 N N . VAL A 1 349 ? 122.561 128.098 125.753 1.00 36.80 349 VAL A N 1
ATOM 1871 C CA . VAL A 1 349 ? 122.445 126.908 124.920 1.00 36.80 349 VAL A CA 1
ATOM 1872 C C . VAL A 1 349 ? 123.445 125.841 125.351 1.00 36.80 349 VAL A C 1
ATOM 1873 O O . VAL A 1 349 ? 123.133 124.645 125.315 1.00 36.80 349 VAL A O 1
ATOM 1877 N N . SER A 1 350 ? 124.649 126.239 125.776 1.00 36.59 350 SER A N 1
ATOM 1878 C CA . SER A 1 350 ? 125.604 125.256 126.281 1.00 36.59 350 SER A CA 1
ATOM 1879 C C . SER A 1 350 ? 125.052 124.527 127.498 1.00 36.59 350 SER A C 1
ATOM 1880 O O . SER A 1 350 ? 125.151 123.292 127.599 1.00 36.59 350 SER A O 1
ATOM 1883 N N . SER A 1 351 ? 124.477 125.281 128.441 1.00 38.04 351 SER A N 1
ATOM 1884 C CA . SER A 1 351 ? 123.864 124.652 129.610 1.00 38.04 351 SER A CA 1
ATOM 1885 C C . SER A 1 351 ? 122.802 123.636 129.199 1.00 38.04 351 SER A C 1
ATOM 1886 O O . SER A 1 351 ? 122.785 122.494 129.687 1.00 38.04 351 SER A O 1
ATOM 1889 N N . TYR A 1 352 ? 121.881 124.021 128.319 1.00 41.94 352 TYR A N 1
ATOM 1890 C CA . TYR A 1 352 ? 120.824 123.108 127.850 1.00 41.94 352 TYR A CA 1
ATOM 1891 C C . TYR A 1 352 ? 121.389 121.864 127.220 1.00 41.94 352 TYR A C 1
ATOM 1892 O O . TYR A 1 352 ? 120.908 120.770 127.469 1.00 41.94 352 TYR A O 1
ATOM 1901 N N . ILE A 1 353 ? 122.386 122.030 126.363 1.00 40.20 353 ILE A N 1
ATOM 1902 C CA . ILE A 1 353 ? 122.955 120.880 125.664 1.00 40.20 353 ILE A CA 1
ATOM 1903 C C . ILE A 1 353 ? 123.535 119.882 126.657 1.00 40.20 353 ILE A C 1
ATOM 1904 O O . ILE A 1 353 ? 123.271 118.677 126.572 1.00 40.20 353 ILE A O 1
ATOM 1909 N N . GLY A 1 354 ? 124.336 120.363 127.612 1.00 39.26 354 GLY A N 1
ATOM 1910 C CA . GLY A 1 354 ? 124.917 119.448 128.587 1.00 39.26 354 GLY A CA 1
ATOM 1911 C C . GLY A 1 354 ? 123.866 118.723 129.410 1.00 39.26 354 GLY A C 1
ATOM 1912 O O . GLY A 1 354 ? 123.949 117.502 129.631 1.00 39.26 354 GLY A O 1
ATOM 1913 N N . ALA A 1 355 ? 122.860 119.469 129.882 1.00 39.50 355 ALA A N 1
ATOM 1914 C CA . ALA A 1 355 ? 121.811 118.859 130.692 1.00 39.50 355 ALA A CA 1
ATOM 1915 C C . ALA A 1 355 ? 121.098 117.749 129.928 1.00 39.50 355 ALA A C 1
ATOM 1916 O O . ALA A 1 355 ? 120.912 116.638 130.449 1.00 39.50 355 ALA A O 1
ATOM 1918 N N . PHE A 1 356 ? 120.677 118.032 128.692 1.00 42.75 356 PHE A N 1
ATOM 1919 C CA . PHE A 1 356 ? 119.952 117.014 127.938 1.00 42.75 356 PHE A CA 1
ATOM 1920 C C . PHE A 1 356 ? 120.867 115.869 127.530 1.00 42.75 356 PHE A C 1
ATOM 1921 O O . PHE A 1 356 ? 120.400 114.754 127.275 1.00 42.75 356 PHE A O 1
ATOM 1929 N N . THR A 1 357 ? 122.174 116.119 127.460 1.00 40.79 357 THR A N 1
ATOM 1930 C CA . THR A 1 357 ? 123.087 115.037 127.127 1.00 40.79 357 THR A CA 1
ATOM 1931 C C . THR A 1 357 ? 123.254 114.037 128.262 1.00 40.79 357 THR A C 1
ATOM 1932 O O . THR A 1 357 ? 123.357 112.837 127.989 1.00 40.79 357 THR A O 1
ATOM 1936 N N . TYR A 1 358 ? 123.267 114.483 129.520 1.00 40.69 358 TYR A N 1
ATOM 1937 C CA . TYR A 1 358 ? 123.568 113.556 130.611 1.00 40.69 358 TYR A CA 1
ATOM 1938 C C . TYR A 1 358 ? 122.405 113.295 131.572 1.00 40.69 358 TYR A C 1
ATOM 1939 O O . TYR A 1 358 ? 122.611 112.639 132.607 1.00 40.69 358 TYR A O 1
ATOM 1948 N N . VAL A 1 359 ? 121.188 113.753 131.251 1.00 43.30 359 VAL A N 1
ATOM 1949 C CA . VAL A 1 359 ? 120.056 113.505 132.148 1.00 43.30 359 VAL A CA 1
ATOM 1950 C C . VAL A 1 359 ? 119.769 112.011 132.295 1.00 43.30 359 VAL A C 1
ATOM 1951 O O . VAL A 1 359 ? 119.418 111.540 133.385 1.00 43.30 359 VAL A O 1
ATOM 1955 N N . PHE A 1 360 ? 119.916 111.239 131.214 1.00 47.66 360 PHE A N 1
ATOM 1956 C CA . PHE A 1 360 ? 119.557 109.824 131.270 1.00 47.66 360 PHE A CA 1
ATOM 1957 C C . PHE A 1 360 ? 120.496 109.009 132.142 1.00 47.66 360 PHE A C 1
ATOM 1958 O O . PHE A 1 360 ? 120.037 108.084 132.819 1.00 47.66 360 PHE A O 1
ATOM 1966 N N . LYS A 1 361 ? 121.788 109.323 132.141 1.00 44.84 361 LYS A N 1
ATOM 1967 C CA . LYS A 1 361 ? 122.742 108.676 133.029 1.00 44.84 361 LYS A CA 1
ATOM 1968 C C . LYS A 1 361 ? 122.579 109.151 134.467 1.00 44.84 361 LYS A C 1
ATOM 1969 O O . LYS A 1 361 ? 122.715 108.352 135.405 1.00 44.84 361 LYS A O 1
ATOM 1975 N N . TYR A 1 362 ? 122.270 110.440 134.658 1.00 43.47 362 TYR A N 1
ATOM 1976 C CA . TYR A 1 362 ? 122.029 110.942 136.007 1.00 43.47 362 TYR A CA 1
ATOM 1977 C C . TYR A 1 362 ? 120.852 110.229 136.660 1.00 43.47 362 TYR A C 1
ATOM 1978 O O . TYR A 1 362 ? 120.925 109.827 137.828 1.00 43.47 362 TYR A O 1
ATOM 1987 N N . VAL A 1 363 ? 119.751 110.068 135.921 1.00 47.22 363 VAL A N 1
ATOM 1988 C CA . VAL A 1 363 ? 118.555 109.455 136.495 1.00 47.22 363 VAL A CA 1
ATOM 1989 C C . VAL A 1 363 ? 118.827 108.008 136.884 1.00 47.22 363 VAL A C 1
ATOM 1990 O O . VAL A 1 363 ? 118.340 107.521 137.911 1.00 47.22 363 VAL A O 1
ATOM 1994 N N . GLU A 1 364 ? 119.629 107.305 136.085 1.00 49.22 364 GLU A N 1
ATOM 1995 C CA . GLU A 1 364 ? 119.919 105.908 136.384 1.00 49.22 364 GLU A CA 1
ATOM 1996 C C . GLU A 1 364 ? 120.825 105.778 137.599 1.00 49.22 364 GLU A C 1
ATOM 1997 O O . GLU A 1 364 ? 120.598 104.921 138.460 1.00 49.22 364 GLU A O 1
ATOM 2003 N N . GLN A 1 365 ? 121.857 106.618 137.692 1.00 47.28 365 GLN A N 1
ATOM 2004 C CA . GLN A 1 365 ? 122.783 106.493 138.813 1.00 47.28 365 GLN A CA 1
ATOM 2005 C C . GLN A 1 365 ? 122.187 107.030 140.109 1.00 47.28 365 GLN A C 1
ATOM 2006 O O . GLN A 1 365 ? 122.623 106.650 141.200 1.00 47.28 365 GLN A O 1
ATOM 2012 N N . GLN A 1 366 ? 121.190 107.910 140.016 1.00 46.88 366 GLN A N 1
ATOM 2013 C CA . GLN A 1 366 ? 120.684 108.563 141.220 1.00 46.88 366 GLN A CA 1
ATOM 2014 C C . GLN A 1 366 ? 119.466 107.841 141.785 1.00 46.88 366 GLN A C 1
ATOM 2015 O O . GLN A 1 366 ? 119.368 107.631 142.999 1.00 46.88 366 GLN A O 1
ATOM 2021 N N . TYR A 1 367 ? 118.526 107.456 140.925 1.00 49.21 367 TYR A N 1
ATOM 2022 C CA . TYR A 1 367 ? 117.250 106.920 141.382 1.00 49.21 367 TYR A CA 1
ATOM 2023 C C . TYR A 1 367 ? 117.096 105.426 141.137 1.00 49.21 367 TYR A C 1
ATOM 2024 O O . TYR A 1 367 ? 116.441 104.743 141.928 1.00 49.21 367 TYR A O 1
ATOM 2033 N N . GLY A 1 368 ? 117.677 104.895 140.066 1.00 55.34 368 GLY A N 1
ATOM 2034 C CA . GLY A 1 368 ? 117.678 103.461 139.833 1.00 55.34 368 GLY A CA 1
ATOM 2035 C C . GLY A 1 368 ? 116.745 102.972 138.745 1.00 55.34 368 GLY A C 1
ATOM 2036 O O . GLY A 1 368 ? 116.366 101.793 138.773 1.00 55.34 368 GLY A O 1
ATOM 2037 N N . GLN A 1 369 ? 116.350 103.795 137.787 1.00 63.87 369 GLN A N 1
ATOM 2038 C CA . GLN A 1 369 ? 115.431 103.341 136.750 1.00 63.87 369 GLN A CA 1
ATOM 2039 C C . GLN A 1 369 ? 116.216 102.931 135.510 1.00 63.87 369 GLN A C 1
ATOM 2040 O O . GLN A 1 369 ? 117.079 103.692 135.055 1.00 63.87 369 GLN A O 1
ATOM 2046 N N . PRO A 1 370 ? 115.953 101.756 134.931 1.00 75.29 370 PRO A N 1
ATOM 2047 C CA . PRO A 1 370 ? 116.888 101.184 133.954 1.00 75.29 370 PRO A CA 1
ATOM 2048 C C . PRO A 1 370 ? 116.659 101.607 132.509 1.00 75.29 370 PRO A C 1
ATOM 2049 O O . PRO A 1 370 ? 116.522 100.751 131.629 1.00 75.29 370 PRO A O 1
ATOM 2053 N N . SER A 1 371 ? 116.621 102.912 132.251 1.00 80.76 371 SER A N 1
ATOM 2054 C CA . SER A 1 371 ? 116.645 103.497 130.910 1.00 80.76 371 SER A CA 1
ATOM 2055 C C . SER A 1 371 ? 115.532 102.987 129.999 1.00 80.76 371 SER A C 1
ATOM 2056 O O . SER A 1 371 ? 115.626 103.138 128.775 1.00 80.76 371 SER A O 1
ATOM 2059 N N . SER A 1 372 ? 114.476 102.414 130.566 1.00 83.03 372 SER A N 1
ATOM 2060 C CA . SER A 1 372 ? 113.325 102.001 129.759 1.00 83.03 372 SER A CA 1
ATOM 2061 C C . SER A 1 372 ? 112.056 102.521 130.395 1.00 83.03 372 SER A C 1
ATOM 2062 O O . SER A 1 372 ? 111.115 102.902 129.698 1.00 83.03 372 SER A O 1
ATOM 2065 N N . LYS A 1 373 ? 112.026 102.547 131.723 1.00 81.26 373 LYS A N 1
ATOM 2066 C CA . LYS A 1 373 ? 110.946 103.203 132.447 1.00 81.26 373 LYS A CA 1
ATOM 2067 C C . LYS A 1 373 ? 111.074 104.707 132.276 1.00 81.26 373 LYS A C 1
ATOM 2068 O O . LYS A 1 373 ? 110.081 105.402 132.060 1.00 81.26 373 LYS A O 1
ATOM 2074 N N . ALA A 1 374 ? 112.300 105.209 132.347 1.00 78.28 374 ALA A N 1
ATOM 2075 C CA . ALA A 1 374 ? 112.527 106.643 132.233 1.00 78.28 374 ALA A CA 1
ATOM 2076 C C . ALA A 1 374 ? 112.692 107.139 130.804 1.00 78.28 374 ALA A C 1
ATOM 2077 O O . ALA A 1 374 ? 112.804 108.342 130.586 1.00 78.28 374 ALA A O 1
ATOM 2079 N N . ASN A 1 375 ? 112.719 106.233 129.835 1.00 80.19 375 ASN A N 1
ATOM 2080 C CA . ASN A 1 375 ? 112.969 106.651 128.461 1.00 80.19 375 ASN A CA 1
ATOM 2081 C C . ASN A 1 375 ? 111.853 106.655 127.429 1.00 80.19 375 ASN A C 1
ATOM 2082 O O . ASN A 1 375 ? 111.425 107.716 126.977 1.00 80.19 375 ASN A O 1
ATOM 2087 N N . ILE A 1 376 ? 111.379 105.477 127.052 1.00 81.18 376 ILE A N 1
ATOM 2088 C CA . ILE A 1 376 ? 110.253 105.383 126.119 1.00 81.18 376 ILE A CA 1
ATOM 2089 C C . ILE A 1 376 ? 109.009 106.189 126.479 1.00 81.18 376 ILE A C 1
ATOM 2090 O O . ILE A 1 376 ? 108.626 107.092 125.737 1.00 81.18 376 ILE A O 1
ATOM 2092 N N . LEU A 1 377 ? 108.368 105.877 127.598 1.00 78.91 377 LEU A N 1
ATOM 2093 C CA . LEU A 1 377 ? 107.110 106.544 127.919 1.00 78.91 377 LEU A CA 1
ATOM 2094 C C . LEU A 1 377 ? 107.260 108.049 128.015 1.00 78.91 377 LEU A C 1
ATOM 2095 O O . LEU A 1 377 ? 106.404 108.795 127.541 1.00 78.91 377 LEU A O 1
ATOM 2100 N N . LEU A 1 378 ? 108.350 108.502 128.619 1.00 76.02 378 LEU A N 1
ATOM 2101 C CA . LEU A 1 378 ? 108.544 109.933 128.834 1.00 76.02 378 LEU A CA 1
ATOM 2102 C C . LEU A 1 378 ? 108.412 110.809 127.596 1.00 76.02 378 LEU A C 1
ATOM 2103 O O . LEU A 1 378 ? 107.665 111.783 127.614 1.00 76.02 378 LEU A O 1
ATOM 2108 N N . GLY A 1 379 ? 109.109 110.474 126.519 1.00 74.12 379 GLY A N 1
ATOM 2109 C CA . GLY A 1 379 ? 109.129 111.322 125.336 1.00 74.12 379 GLY A CA 1
ATOM 2110 C C . GLY A 1 379 ? 107.758 111.493 124.713 1.00 74.12 379 GLY A C 1
ATOM 2111 O O . GLY A 1 379 ? 107.421 112.574 124.207 1.00 74.12 379 GLY A O 1
ATOM 2112 N N . VAL A 1 380 ? 106.944 110.433 124.763 1.00 74.85 380 VAL A N 1
ATOM 2113 C CA . VAL A 1 380 ? 105.603 110.465 124.182 1.00 74.85 380 VAL A CA 1
ATOM 2114 C C . VAL A 1 380 ? 104.789 111.617 124.765 1.00 74.85 380 VAL A C 1
ATOM 2115 O O . VAL A 1 380 ? 103.924 112.190 124.090 1.00 74.85 380 VAL A O 1
ATOM 2119 N N . ILE A 1 381 ? 105.070 111.999 126.013 1.00 71.41 381 ILE A N 1
ATOM 2120 C CA . ILE A 1 381 ? 104.339 113.115 126.601 1.00 71.41 381 ILE A CA 1
ATOM 2121 C C . ILE A 1 381 ? 105.234 114.345 126.713 1.00 71.41 381 ILE A C 1
ATOM 2122 O O . ILE A 1 381 ? 104.763 115.435 127.054 1.00 71.41 381 ILE A O 1
ATOM 2127 N N . THR A 1 382 ? 106.528 114.207 126.415 1.00 67.46 382 THR A N 1
ATOM 2128 C CA . THR A 1 382 ? 107.417 115.358 126.536 1.00 67.46 382 THR A CA 1
ATOM 2129 C C . THR A 1 382 ? 107.423 116.200 125.263 1.00 67.46 382 THR A C 1
ATOM 2130 O O . THR A 1 382 ? 107.701 117.404 125.312 1.00 67.46 382 THR A O 1
ATOM 2134 N N . ILE A 1 383 ? 107.132 115.594 124.111 1.00 62.72 383 ILE A N 1
ATOM 2135 C CA . ILE A 1 383 ? 107.198 116.380 122.870 1.00 62.72 383 ILE A CA 1
ATOM 2136 C C . ILE A 1 383 ? 106.004 117.322 122.670 1.00 62.72 383 ILE A C 1
ATOM 2137 O O . ILE A 1 383 ? 106.211 118.459 122.199 1.00 62.72 383 ILE A O 1
ATOM 2142 N N . PRO A 1 384 ? 104.753 116.952 123.003 1.00 60.24 384 PRO A N 1
ATOM 2143 C CA . PRO A 1 384 ? 103.661 117.900 122.723 1.00 60.24 384 PRO A CA 1
ATOM 2144 C C . PRO A 1 384 ? 103.713 119.129 123.609 1.00 60.24 384 PRO A C 1
ATOM 2145 O O . PRO A 1 384 ? 103.259 120.205 123.201 1.00 60.24 384 PRO A O 1
ATOM 2149 N N . ILE A 1 385 ? 104.278 119.003 124.810 1.00 56.20 385 ILE A N 1
ATOM 2150 C CA . ILE A 1 385 ? 104.446 120.164 125.677 1.00 56.20 385 ILE A CA 1
ATOM 2151 C C . ILE A 1 385 ? 105.410 121.158 125.045 1.00 56.20 385 ILE A C 1
ATOM 2152 O O . ILE A 1 385 ? 105.169 122.370 125.056 1.00 56.20 385 ILE A O 1
ATOM 2157 N N . PHE A 1 386 ? 106.509 120.660 124.474 1.00 53.14 386 PHE A N 1
ATOM 2158 C CA . PHE A 1 386 ? 107.444 121.527 123.765 1.00 53.14 386 PHE A CA 1
ATOM 2159 C C . PHE A 1 386 ? 106.769 122.225 122.590 1.00 53.14 386 PHE A C 1
ATOM 2160 O O . PHE A 1 386 ? 106.919 123.444 122.411 1.00 53.14 386 PHE A O 1
ATOM 2168 N N . ALA A 1 387 ? 106.018 121.473 121.779 1.00 50.42 387 ALA A N 1
ATOM 2169 C CA . ALA A 1 387 ? 105.355 122.087 120.628 1.00 50.42 387 ALA A CA 1
ATOM 2170 C C . ALA A 1 387 ? 104.365 123.169 121.057 1.00 50.42 387 ALA A C 1
ATOM 2171 O O . ALA A 1 387 ? 104.343 124.271 120.483 1.00 50.42 387 ALA A O 1
ATOM 2173 N N . SER A 1 388 ? 103.540 122.874 122.066 1.00 48.05 388 SER A N 1
ATOM 2174 C CA . SER A 1 388 ? 102.550 123.844 122.522 1.00 48.05 388 SER A CA 1
ATOM 2175 C C . SER A 1 388 ? 103.216 125.073 123.122 1.00 48.05 388 SER A C 1
ATOM 2176 O O . SER A 1 388 ? 102.765 126.203 122.900 1.00 48.05 388 SER A O 1
ATOM 2179 N N . GLY A 1 389 ? 104.288 124.874 123.892 1.00 45.33 389 GLY A N 1
ATOM 2180 C CA . GLY A 1 389 ? 105.011 126.009 124.436 1.00 45.33 389 GLY A CA 1
ATOM 2181 C C . GLY A 1 389 ? 105.557 126.916 123.353 1.00 45.33 389 GLY A C 1
ATOM 2182 O O . GLY A 1 389 ? 105.448 128.139 123.441 1.00 45.33 389 GLY A O 1
ATOM 2183 N N . MET A 1 390 ? 106.143 126.325 122.308 1.00 45.75 390 MET A N 1
ATOM 2184 C CA . MET A 1 390 ? 106.687 127.132 121.217 1.00 45.75 390 MET A CA 1
ATOM 2185 C C . MET A 1 390 ? 105.596 127.945 120.524 1.00 45.75 390 MET A C 1
ATOM 2186 O O . MET A 1 390 ? 105.740 129.166 120.320 1.00 45.75 390 MET A O 1
ATOM 2191 N N . PHE A 1 391 ? 104.495 127.284 120.151 1.00 41.03 391 PHE A N 1
ATOM 2192 C CA . PHE A 1 391 ? 103.421 127.999 119.468 1.00 41.03 391 PHE A CA 1
ATOM 2193 C C . PHE A 1 391 ? 102.858 129.118 120.336 1.00 41.03 391 PHE A C 1
ATOM 2194 O O . PHE A 1 391 ? 102.634 130.235 119.852 1.00 41.03 391 PHE A O 1
ATOM 2202 N N . LEU A 1 392 ? 102.614 128.840 121.621 1.00 39.92 392 LEU A N 1
ATOM 2203 C CA . LEU A 1 392 ? 102.045 129.859 122.497 1.00 39.92 392 LEU A CA 1
ATOM 2204 C C . LEU A 1 392 ? 103.017 131.011 122.717 1.00 39.92 392 LEU A C 1
ATOM 2205 O O . LEU A 1 392 ? 102.601 132.169 122.842 1.00 39.92 392 LEU A O 1
ATOM 2210 N N . GLY A 1 393 ? 104.316 130.715 122.775 1.00 39.51 393 GLY A N 1
ATOM 2211 C CA . GLY A 1 393 ? 105.298 131.776 122.898 1.00 39.51 393 GLY A CA 1
ATOM 2212 C C . GLY A 1 393 ? 105.265 132.730 121.722 1.00 39.51 393 GLY A C 1
ATOM 2213 O O . GLY A 1 393 ? 105.347 133.947 121.897 1.00 39.51 393 GLY A O 1
ATOM 2214 N N . GLY A 1 394 ? 105.142 132.195 120.507 1.00 38.12 394 GLY A N 1
ATOM 2215 C CA . GLY A 1 394 ? 104.973 133.077 119.357 1.00 38.12 394 GLY A CA 1
ATOM 2216 C C . GLY A 1 394 ? 103.667 133.856 119.397 1.00 38.12 394 GLY A C 1
ATOM 2217 O O . GLY A 1 394 ? 103.634 135.065 119.115 1.00 38.12 394 GLY A O 1
ATOM 2218 N N . TYR A 1 395 ? 102.575 133.178 119.760 1.00 38.26 395 TYR A N 1
ATOM 2219 C CA . TYR A 1 395 ? 101.258 133.807 119.746 1.00 38.26 395 TYR A CA 1
ATOM 2220 C C . TYR A 1 395 ? 101.165 134.950 120.750 1.00 38.26 395 TYR A C 1
ATOM 2221 O O . TYR A 1 395 ? 100.472 135.940 120.501 1.00 38.26 395 TYR A O 1
ATOM 2230 N N . ILE A 1 396 ? 101.851 134.836 121.890 1.00 38.53 396 ILE A N 1
ATOM 2231 C CA . ILE A 1 396 ? 101.794 135.903 122.888 1.00 38.53 396 ILE A CA 1
ATOM 2232 C C . ILE A 1 396 ? 102.456 137.169 122.357 1.00 38.53 396 ILE A C 1
ATOM 2233 O O . ILE A 1 396 ? 101.887 138.268 122.435 1.00 38.53 396 ILE A O 1
ATOM 2238 N N . ILE A 1 397 ? 103.673 137.036 121.820 1.00 38.04 397 ILE A N 1
ATOM 2239 C CA . ILE A 1 397 ? 104.366 138.178 121.231 1.00 38.04 397 ILE A CA 1
ATOM 2240 C C . ILE A 1 397 ? 103.510 138.819 120.150 1.00 38.04 397 ILE A C 1
ATOM 2241 O O . ILE A 1 397 ? 103.454 140.049 120.033 1.00 38.04 397 ILE A O 1
ATOM 2246 N N . LYS A 1 398 ? 102.818 138.004 119.348 1.00 41.09 398 LYS A N 1
ATOM 2247 C CA . LYS A 1 398 ? 101.974 138.596 118.311 1.00 41.09 398 LYS A CA 1
ATOM 2248 C C . LYS A 1 398 ? 100.795 139.351 118.913 1.00 41.09 398 LYS A C 1
ATOM 2249 O O . LYS A 1 398 ? 100.530 140.499 118.541 1.00 41.09 398 LYS A O 1
ATOM 2255 N N . LYS A 1 399 ? 100.074 138.720 119.840 1.00 39.41 399 LYS A N 1
ATOM 2256 C CA . LYS A 1 399 ? 98.822 139.270 120.347 1.00 39.41 399 LYS A CA 1
ATOM 2257 C C . LYS A 1 399 ? 99.040 140.533 121.173 1.00 39.41 399 LYS A C 1
ATOM 2258 O O . LYS A 1 399 ? 98.199 141.436 121.164 1.00 39.41 399 LYS A O 1
ATOM 2264 N N . PHE A 1 400 ? 100.163 140.622 121.889 1.00 40.03 400 PHE A N 1
ATOM 2265 C CA . PHE A 1 400 ? 100.320 141.733 122.825 1.00 40.03 400 PHE A CA 1
ATOM 2266 C C . PHE A 1 400 ? 101.059 142.929 122.238 1.00 40.03 400 PHE A C 1
ATOM 2267 O O . PHE A 1 400 ? 101.194 143.940 122.934 1.00 40.03 400 PHE A O 1
ATOM 2275 N N . LYS A 1 401 ? 101.532 142.845 120.994 1.00 40.49 401 LYS A N 1
ATOM 2276 C CA . LYS A 1 401 ? 102.185 143.962 120.308 1.00 40.49 401 LYS A CA 1
ATOM 2277 C C . LYS A 1 401 ? 103.461 144.502 120.959 1.00 40.49 401 LYS A C 1
ATOM 2278 O O . LYS A 1 401 ? 103.610 145.699 121.203 1.00 40.49 401 LYS A O 1
ATOM 2284 N N . LEU A 1 402 ? 104.387 143.590 121.235 1.00 38.33 402 LEU A N 1
ATOM 2285 C CA . LEU A 1 402 ? 105.589 143.931 121.980 1.00 38.33 402 LEU A CA 1
ATOM 2286 C C . LEU A 1 402 ? 106.659 144.498 121.055 1.00 38.33 402 LEU A C 1
ATOM 2287 O O . LEU A 1 402 ? 106.828 144.042 119.922 1.00 38.33 402 LEU A O 1
ATOM 2292 N N . ASN A 1 403 ? 107.377 145.505 121.546 1.00 41.20 403 ASN A N 1
ATOM 2293 C CA . ASN A 1 403 ? 108.531 146.070 120.867 1.00 41.20 403 ASN A CA 1
ATOM 2294 C C . ASN A 1 403 ? 109.796 145.352 121.336 1.00 41.20 403 ASN A C 1
ATOM 2295 O O . ASN A 1 403 ? 109.735 144.302 121.980 1.00 41.20 403 ASN A O 1
ATOM 2300 N N . THR A 1 404 ? 110.960 145.915 121.004 1.00 42.07 404 THR A N 1
ATOM 2301 C CA . THR A 1 404 ? 112.229 145.254 121.298 1.00 42.07 404 THR A CA 1
ATOM 2302 C C . THR A 1 404 ? 112.415 145.044 122.798 1.00 42.07 404 THR A C 1
ATOM 2303 O O . THR A 1 404 ? 112.721 143.933 123.253 1.00 42.07 404 THR A O 1
ATOM 2307 N N . VAL A 1 405 ? 112.231 146.105 123.585 1.00 40.46 405 VAL A N 1
ATOM 2308 C CA . VAL A 1 405 ? 112.416 145.994 125.029 1.00 40.46 405 VAL A CA 1
ATOM 2309 C C . VAL A 1 405 ? 111.365 145.070 125.631 1.00 40.46 405 VAL A C 1
ATOM 2310 O O . VAL A 1 405 ? 111.633 144.346 126.598 1.00 40.46 405 VAL A O 1
ATOM 2314 N N . GLY A 1 406 ? 110.161 145.062 125.058 1.00 38.64 406 GLY A N 1
ATOM 2315 C CA . GLY A 1 406 ? 109.134 144.152 125.538 1.00 38.64 406 GLY A CA 1
ATOM 2316 C C . GLY A 1 406 ? 109.511 142.697 125.343 1.00 38.64 406 GLY A C 1
ATOM 2317 O O . GLY A 1 406 ? 109.347 141.872 126.245 1.00 38.64 406 GLY A O 1
ATOM 2318 N N . ILE A 1 407 ? 110.029 142.364 124.158 1.00 38.10 407 ILE A N 1
ATOM 2319 C CA . ILE A 1 407 ? 110.478 141.001 123.893 1.00 38.10 407 ILE A CA 1
ATOM 2320 C C . ILE A 1 407 ? 111.630 140.627 124.816 1.00 38.10 407 ILE A C 1
ATOM 2321 O O . ILE A 1 407 ? 111.682 139.509 125.351 1.00 38.10 407 ILE A O 1
ATOM 2326 N N . ALA A 1 408 ? 112.579 141.549 125.007 1.00 38.38 408 ALA A N 1
ATOM 2327 C CA . ALA A 1 408 ? 113.701 141.274 125.897 1.00 38.38 408 ALA A CA 1
ATOM 2328 C C . ALA A 1 408 ? 113.223 140.971 127.313 1.00 38.38 408 ALA A C 1
ATOM 2329 O O . ALA A 1 408 ? 113.677 140.003 127.937 1.00 38.38 408 ALA A O 1
ATOM 2331 N N . LYS A 1 409 ? 112.290 141.774 127.829 1.00 37.48 409 LYS A N 1
ATOM 2332 C CA . LYS A 1 409 ? 111.798 141.558 129.185 1.00 37.48 409 LYS A CA 1
ATOM 2333 C C . LYS A 1 409 ? 110.998 140.265 129.287 1.00 37.48 409 LYS A C 1
ATOM 2334 O O . LYS A 1 409 ? 111.081 139.554 130.295 1.00 37.48 409 LYS A O 1
ATOM 2340 N N . PHE A 1 410 ? 110.224 139.936 128.250 1.00 37.76 410 PHE A N 1
ATOM 2341 C CA . PHE A 1 410 ? 109.472 138.685 128.252 1.00 37.76 410 PHE A CA 1
ATOM 2342 C C . PHE A 1 410 ? 110.403 137.479 128.328 1.00 37.76 410 PHE A C 1
ATOM 2343 O O . PHE A 1 410 ? 110.190 136.563 129.137 1.00 37.76 410 PHE A O 1
ATOM 2351 N N . SER A 1 411 ? 111.457 137.470 127.510 1.00 38.88 411 SER A N 1
ATOM 2352 C CA . SER A 1 411 ? 112.361 136.324 127.513 1.00 38.88 411 SER A CA 1
ATOM 2353 C C . SER A 1 411 ? 113.196 136.272 128.789 1.00 38.88 411 SER A C 1
ATOM 2354 O O . SER A 1 411 ? 113.512 135.184 129.285 1.00 38.88 411 SER A O 1
ATOM 2357 N N . CYS A 1 412 ? 113.537 137.432 129.359 1.00 39.46 412 CYS A N 1
ATOM 2358 C CA . CYS A 1 412 ? 114.226 137.433 130.646 1.00 39.46 412 CYS A CA 1
ATOM 2359 C C . CYS A 1 412 ? 113.336 136.869 131.745 1.00 39.46 412 CYS A C 1
ATOM 2360 O O . CYS A 1 412 ? 113.807 136.135 132.624 1.00 39.46 412 CYS A O 1
ATOM 2363 N N . PHE A 1 413 ? 112.042 137.196 131.711 1.00 39.65 413 PHE A N 1
ATOM 2364 C CA . PHE A 1 413 ? 111.114 136.652 132.697 1.00 39.65 413 PHE A CA 1
ATOM 2365 C C . PHE A 1 413 ? 110.989 135.141 132.562 1.00 39.65 413 PHE A C 1
ATOM 2366 O O . PHE A 1 413 ? 110.952 134.421 133.569 1.00 39.65 413 PHE A O 1
ATOM 2374 N N . THR A 1 414 ? 110.922 134.639 131.327 1.00 39.86 414 THR A N 1
ATOM 2375 C CA . THR A 1 414 ? 110.868 133.189 131.147 1.00 39.86 414 THR A CA 1
ATOM 2376 C C . THR A 1 414 ? 112.149 132.520 131.635 1.00 39.86 414 THR A C 1
ATOM 2377 O O . THR A 1 414 ? 112.099 131.445 132.245 1.00 39.86 414 THR A O 1
ATOM 2381 N N . ALA A 1 415 ? 113.304 133.150 131.398 1.00 39.83 415 ALA A N 1
ATOM 2382 C CA . ALA A 1 415 ? 114.566 132.589 131.879 1.00 39.83 415 ALA A CA 1
ATOM 2383 C C . ALA A 1 415 ? 114.604 132.526 133.401 1.00 39.83 415 ALA A C 1
ATOM 2384 O O . ALA A 1 415 ? 115.027 131.516 133.977 1.00 39.83 415 ALA A O 1
ATOM 2386 N N . VAL A 1 416 ? 114.171 133.598 134.070 1.00 39.29 416 VAL A N 1
ATOM 2387 C CA . VAL A 1 416 ? 114.107 133.594 135.527 1.00 39.29 416 VAL A CA 1
ATOM 2388 C C . VAL A 1 416 ? 113.172 132.511 136.046 1.00 39.29 416 VAL A C 1
ATOM 2389 O O . VAL A 1 416 ? 113.554 131.733 136.932 1.00 39.29 416 VAL A O 1
ATOM 2393 N N . MET A 1 417 ? 111.951 132.438 135.513 1.00 41.84 417 MET A N 1
ATOM 2394 C CA . MET A 1 417 ? 110.978 131.452 135.964 1.00 41.84 417 MET A CA 1
ATOM 2395 C C . MET A 1 417 ? 111.393 130.020 135.658 1.00 41.84 417 MET A C 1
ATOM 2396 O O . MET A 1 417 ? 110.931 129.101 136.340 1.00 41.84 417 MET A O 1
ATOM 2401 N N . SER A 1 418 ? 112.257 129.804 134.666 1.00 40.62 418 SER A N 1
ATOM 2402 C CA . SER A 1 418 ? 112.762 128.460 134.421 1.00 40.62 418 SER A CA 1
ATOM 2403 C C . SER A 1 418 ? 113.993 128.133 135.254 1.00 40.62 418 SER A C 1
ATOM 2404 O O . SER A 1 418 ? 114.242 126.953 135.519 1.00 40.62 418 SER A O 1
ATOM 2407 N N . LEU A 1 419 ? 114.767 129.133 135.670 1.00 38.46 419 LEU A N 1
ATOM 2408 C CA . LEU A 1 419 ? 115.868 128.910 136.600 1.00 38.46 419 LEU A CA 1
ATOM 2409 C C . LEU A 1 419 ? 115.401 128.713 138.031 1.00 38.46 419 LEU A C 1
ATOM 2410 O O . LEU A 1 419 ? 116.087 128.054 138.813 1.00 38.46 419 LEU A O 1
ATOM 2415 N N . SER A 1 420 ? 114.233 129.247 138.395 1.00 40.00 420 SER A N 1
ATOM 2416 C CA . SER A 1 420 ? 113.736 129.032 139.750 1.00 40.00 420 SER A CA 1
ATOM 2417 C C . SER A 1 420 ? 113.255 127.600 139.955 1.00 40.00 420 SER A C 1
ATOM 2418 O O . SER A 1 420 ? 113.222 127.115 141.090 1.00 40.00 420 SER A O 1
ATOM 2421 N N . PHE A 1 421 ? 112.874 126.909 138.878 1.00 41.32 421 PHE A N 1
ATOM 2422 C CA . PHE A 1 421 ? 112.480 125.508 138.991 1.00 41.32 421 PHE A CA 1
ATOM 2423 C C . PHE A 1 421 ? 113.680 124.572 138.966 1.00 41.32 421 PHE A C 1
ATOM 2424 O O . PHE A 1 421 ? 113.567 123.417 139.389 1.00 41.32 421 PHE A O 1
ATOM 2432 N N . TYR A 1 422 ? 114.827 125.042 138.476 1.00 40.37 422 TYR A N 1
ATOM 2433 C CA . TYR A 1 422 ? 115.997 124.178 138.379 1.00 40.37 422 TYR A CA 1
ATOM 2434 C C . TYR A 1 422 ? 116.637 123.956 139.743 1.00 40.37 422 TYR A C 1
ATOM 2435 O O . TYR A 1 422 ? 117.248 122.910 139.985 1.00 40.37 422 TYR A O 1
ATOM 2444 N N . LEU A 1 423 ? 116.516 124.929 140.645 1.00 39.54 423 LEU A N 1
ATOM 2445 C CA . LEU A 1 423 ? 117.162 124.815 141.948 1.00 39.54 423 LEU A CA 1
ATOM 2446 C C . LEU A 1 423 ? 116.380 123.934 142.913 1.00 39.54 423 LEU A C 1
ATOM 2447 O O . LEU A 1 423 ? 116.757 123.836 144.084 1.00 39.54 423 LEU A O 1
ATOM 2452 N N . LEU A 1 424 ? 115.301 123.296 142.456 1.00 39.90 424 LEU A N 1
ATOM 2453 C CA . LEU A 1 424 ? 114.578 122.365 143.316 1.00 39.90 424 LEU A CA 1
ATOM 2454 C C . LEU A 1 424 ? 115.174 120.967 143.256 1.00 39.90 424 LEU A C 1
ATOM 2455 O O . LEU A 1 424 ? 114.848 120.121 144.095 1.00 39.90 424 LEU A O 1
ATOM 2460 N N . TYR A 1 425 ? 116.039 120.703 142.275 1.00 40.51 425 TYR A N 1
ATOM 2461 C CA . TYR A 1 425 ? 116.683 119.398 142.186 1.00 40.51 425 TYR A CA 1
ATOM 2462 C C . TYR A 1 425 ? 117.583 119.139 143.387 1.00 40.51 425 TYR A C 1
ATOM 2463 O O . TYR A 1 425 ? 117.758 117.989 143.801 1.00 40.51 425 TYR A O 1
ATOM 2472 N N . PHE A 1 426 ? 118.165 120.197 143.957 1.00 39.44 426 PHE A N 1
ATOM 2473 C CA . PHE A 1 426 ? 119.090 120.034 145.073 1.00 39.44 426 PHE A CA 1
ATOM 2474 C C . PHE A 1 426 ? 118.397 119.504 146.322 1.00 39.44 426 PHE A C 1
ATOM 2475 O O . PHE A 1 426 ? 119.067 119.191 147.312 1.00 39.44 426 PHE A O 1
ATOM 2483 N N . PHE A 1 427 ? 117.068 119.399 146.305 1.00 42.54 427 PHE A N 1
ATOM 2484 C CA . PHE A 1 427 ? 116.319 119.094 147.518 1.00 42.54 427 PHE A CA 1
ATOM 2485 C C . PHE A 1 427 ? 115.608 117.748 147.477 1.00 42.54 427 PHE A C 1
ATOM 2486 O O . PHE A 1 427 ? 114.926 117.403 148.446 1.00 42.54 427 PHE A O 1
ATOM 2494 N N . ILE A 1 428 ? 115.740 116.981 146.392 1.00 45.32 428 ILE A N 1
ATOM 2495 C CA . ILE A 1 428 ? 115.067 115.692 146.276 1.00 45.32 428 ILE A CA 1
ATOM 2496 C C . ILE A 1 428 ? 116.037 114.540 146.057 1.00 45.32 428 ILE A C 1
ATOM 2497 O O . ILE A 1 428 ? 115.689 113.574 145.368 1.00 45.32 428 ILE A O 1
ATOM 2502 N N . LEU A 1 429 ? 117.243 114.613 146.615 1.00 48.71 429 LEU A N 1
ATOM 2503 C CA . LEU A 1 429 ? 118.248 113.591 146.376 1.00 48.71 429 LEU A CA 1
ATOM 2504 C C . LEU A 1 429 ? 118.075 112.419 147.345 1.00 48.71 429 LEU A C 1
ATOM 2505 O O . LEU A 1 429 ? 117.470 112.535 148.411 1.00 48.71 429 LEU A O 1
ATOM 2510 N N . CYS A 1 430 ? 118.637 111.274 146.954 1.00 58.71 430 CYS A N 1
ATOM 2511 C CA . CYS A 1 430 ? 118.590 110.053 147.751 1.00 58.71 430 CYS A CA 1
ATOM 2512 C C . CYS A 1 430 ? 119.927 109.805 148.436 1.00 58.71 430 CYS A C 1
ATOM 2513 O O . CYS A 1 430 ? 120.832 110.641 148.359 1.00 58.71 430 CYS A O 1
ATOM 2516 N N . GLU A 1 431 ? 120.065 108.664 149.108 1.00 65.34 431 GLU A N 1
ATOM 2517 C CA . GLU A 1 431 ? 121.315 108.277 149.742 1.00 65.34 431 GLU A CA 1
ATOM 2518 C C . GLU A 1 431 ? 122.164 107.460 148.770 1.00 65.34 431 GLU A C 1
ATOM 2519 O O . GLU A 1 431 ? 121.731 107.095 147.675 1.00 65.34 431 GLU A O 1
ATOM 2525 N N . ASN A 1 432 ? 123.417 107.217 149.137 1.00 64.43 432 ASN A N 1
ATOM 2526 C CA . ASN A 1 432 ? 124.320 106.513 148.220 1.00 64.43 432 ASN A CA 1
ATOM 2527 C C . ASN A 1 432 ? 124.216 104.998 148.325 1.00 64.43 432 ASN A C 1
ATOM 2528 O O . ASN A 1 432 ? 124.046 104.453 149.415 1.00 64.43 432 ASN A O 1
ATOM 2533 N N . LYS A 1 433 ? 124.321 104.317 147.189 1.00 65.69 433 LYS A N 1
ATOM 2534 C CA . LYS A 1 433 ? 124.243 102.861 147.180 1.00 65.69 433 LYS A CA 1
ATOM 2535 C C . LYS A 1 433 ? 125.389 102.246 147.965 1.00 65.69 433 LYS A C 1
ATOM 2536 O O . LYS A 1 433 ? 126.475 102.821 148.045 1.00 65.69 433 LYS A O 1
ATOM 2542 N N . SER A 1 434 ? 125.149 101.078 148.549 1.00 67.35 434 SER A N 1
ATOM 2543 C CA . SER A 1 434 ? 126.187 100.413 149.326 1.00 67.35 434 SER A CA 1
ATOM 2544 C C . SER A 1 434 ? 126.672 99.144 148.642 1.00 67.35 434 SER A C 1
ATOM 2545 O O . SER A 1 434 ? 125.950 98.147 148.587 1.00 67.35 434 SER A O 1
ATOM 2548 N N . VAL A 1 435 ? 127.895 99.175 148.124 1.00 70.75 435 VAL A N 1
ATOM 2549 C CA . VAL A 1 435 ? 128.459 97.990 147.489 1.00 70.75 435 VAL A CA 1
ATOM 2550 C C . VAL A 1 435 ? 129.660 97.500 148.281 1.00 70.75 435 VAL A C 1
ATOM 2551 O O . VAL A 1 435 ? 130.729 98.112 148.243 1.00 70.75 435 VAL A O 1
ATOM 2555 N N . ALA A 1 436 ? 129.486 96.401 149.004 1.00 74.80 436 ALA A N 1
ATOM 2556 C CA . ALA A 1 436 ? 130.571 95.858 149.811 1.00 74.80 436 ALA A CA 1
ATOM 2557 C C . ALA A 1 436 ? 131.812 95.628 148.960 1.00 74.80 436 ALA A C 1
ATOM 2558 O O . ALA A 1 436 ? 131.746 95.007 147.897 1.00 74.80 436 ALA A O 1
ATOM 2560 N N . GLY A 1 437 ? 132.949 96.124 149.441 1.00 77.85 437 GLY A N 1
ATOM 2561 C CA . GLY A 1 437 ? 134.195 96.043 148.716 1.00 77.85 437 GLY A CA 1
ATOM 2562 C C . GLY A 1 437 ? 134.645 97.333 148.072 1.00 77.85 437 GLY A C 1
ATOM 2563 O O . GLY A 1 437 ? 135.843 97.638 148.110 1.00 77.85 437 GLY A O 1
ATOM 2564 N N . LEU A 1 438 ? 133.707 98.092 147.516 1.00 78.33 438 LEU A N 1
ATOM 2565 C CA . LEU A 1 438 ? 134.043 99.363 146.888 1.00 78.33 438 LEU A CA 1
ATOM 2566 C C . LEU A 1 438 ? 134.403 100.413 147.930 1.00 78.33 438 LEU A C 1
ATOM 2567 O O . LEU A 1 438 ? 135.545 100.870 147.985 1.00 78.33 438 LEU A O 1
ATOM 2572 N N . THR A 1 439 ? 133.434 100.798 148.753 1.00 79.12 439 THR A N 1
ATOM 2573 C CA . THR A 1 439 ? 133.679 101.819 149.769 1.00 79.12 439 THR A CA 1
ATOM 2574 C C . THR A 1 439 ? 133.697 101.234 151.177 1.00 79.12 439 THR A C 1
ATOM 2575 O O . THR A 1 439 ? 134.269 101.827 152.091 1.00 79.12 439 THR A O 1
ATOM 2579 N N . MET A 1 440 ? 133.069 100.077 151.356 1.00 83.10 440 MET A N 1
ATOM 2580 C CA . MET A 1 440 ? 133.059 99.432 152.667 1.00 83.10 440 MET A CA 1
ATOM 2581 C C . MET A 1 440 ? 133.839 98.127 152.632 1.00 83.10 440 MET A C 1
ATOM 2582 O O . MET A 1 440 ? 134.142 97.611 151.557 1.00 83.10 440 MET A O 1
ATOM 2587 N N . THR A 1 441 ? 134.165 97.587 153.801 1.00 90.27 441 THR A N 1
ATOM 2588 C CA . THR A 1 441 ? 134.985 96.382 153.843 1.00 90.27 441 THR A CA 1
ATOM 2589 C C . THR A 1 441 ? 134.236 95.208 153.225 1.00 90.27 441 THR A C 1
ATOM 2590 O O . THR A 1 441 ? 133.005 95.177 153.227 1.00 90.27 441 THR A O 1
ATOM 2594 N N . TYR A 1 442 ? 134.974 94.237 152.703 1.00 95.27 442 TYR A N 1
ATOM 2595 C CA . TYR A 1 442 ? 134.344 93.095 152.038 1.00 95.27 442 TYR A CA 1
ATOM 2596 C C . TYR A 1 442 ? 133.478 92.255 152.974 1.00 95.27 442 TYR A C 1
ATOM 2597 O O . TYR A 1 442 ? 132.694 91.428 152.510 1.00 95.27 442 TYR A O 1
ATOM 2606 N N . ASP A 1 443 ? 133.610 92.454 154.282 1.00 98.08 443 ASP A N 1
ATOM 2607 C CA . ASP A 1 443 ? 132.755 91.739 155.219 1.00 98.08 443 ASP A CA 1
ATOM 2608 C C . ASP A 1 443 ? 131.703 92.634 155.861 1.00 98.08 443 ASP A C 1
ATOM 2609 O O . ASP A 1 443 ? 131.079 92.221 156.844 1.00 98.08 443 ASP A O 1
ATOM 2611 N N . GLY A 1 444 ? 131.504 93.835 155.320 1.00 99.18 444 GLY A N 1
ATOM 2612 C CA . GLY A 1 444 ? 130.490 94.742 155.837 1.00 99.18 444 GLY A CA 1
ATOM 2613 C C . GLY A 1 444 ? 130.797 95.299 157.208 1.00 99.18 444 GLY A C 1
ATOM 2614 O O . GLY A 1 444 ? 130.060 96.143 157.713 1.00 99.18 444 GLY A O 1
ATOM 2615 N N . ASN A 1 445 ? 131.877 94.836 157.821 1.00 99.74 445 ASN A N 1
ATOM 2616 C CA . ASN A 1 445 ? 132.205 95.268 159.176 1.00 99.74 445 ASN A CA 1
ATOM 2617 C C . ASN A 1 445 ? 132.520 96.751 159.356 1.00 99.74 445 ASN A C 1
ATOM 2618 O O . ASN A 1 445 ? 132.062 97.356 160.324 1.00 99.74 445 ASN A O 1
ATOM 2620 N N . ASN A 1 446 ? 133.285 97.349 158.448 1.00 99.10 446 ASN A N 1
ATOM 2621 C CA . ASN A 1 446 ? 133.694 98.743 158.644 1.00 99.10 446 ASN A CA 1
ATOM 2622 C C . ASN A 1 446 ? 133.756 99.583 157.373 1.00 99.10 446 ASN A C 1
ATOM 2623 O O . ASN A 1 446 ? 133.942 99.044 156.288 1.00 99.10 446 ASN A O 1
ATOM 2625 N N . PRO A 1 447 ? 133.581 100.909 157.495 1.00 100.64 447 PRO A N 1
ATOM 2626 C CA . PRO A 1 447 ? 133.722 101.795 156.326 1.00 100.64 447 PRO A CA 1
ATOM 2627 C C . PRO A 1 447 ? 135.178 102.095 155.940 1.00 100.64 447 PRO A C 1
ATOM 2628 O O . PRO A 1 447 ? 136.072 101.910 156.766 1.00 100.64 447 PRO A O 1
ATOM 2632 N N . VAL A 1 448 ? 135.413 102.535 154.704 1.00 101.47 448 VAL A N 1
ATOM 2633 C CA . VAL A 1 448 ? 136.768 102.874 154.253 1.00 101.47 448 VAL A CA 1
ATOM 2634 C C . VAL A 1 448 ? 136.852 104.312 153.729 1.00 101.47 448 VAL A C 1
ATOM 2635 O O . VAL A 1 448 ? 135.822 104.965 153.571 1.00 101.47 448 VAL A O 1
ATOM 2637 N N . THR A 1 449 ? 138.060 104.809 153.454 1.00 103.90 449 THR A N 1
ATOM 2638 C CA . THR A 1 449 ? 138.232 106.185 153.004 1.00 103.90 449 THR A CA 1
ATOM 2639 C C . THR A 1 449 ? 138.677 106.271 151.549 1.00 103.90 449 THR A C 1
ATOM 2640 O O . THR A 1 449 ? 138.538 107.331 150.928 1.00 103.90 449 THR A O 1
ATOM 2642 N N . SER A 1 450 ? 139.206 105.186 150.990 1.00 101.43 450 SER A N 1
ATOM 2643 C CA . SER A 1 450 ? 139.725 105.183 149.628 1.00 101.43 450 SER A CA 1
ATOM 2644 C C . SER A 1 450 ? 139.018 104.102 148.827 1.00 101.43 450 SER A C 1
ATOM 2645 O O . SER A 1 450 ? 138.966 102.944 149.253 1.00 101.43 450 SER A O 1
ATOM 2647 N N . HIS A 1 451 ? 138.476 104.482 147.668 1.00 98.36 451 HIS A N 1
ATOM 2648 C CA . HIS A 1 451 ? 137.866 103.519 146.760 1.00 98.36 451 HIS A CA 1
ATOM 2649 C C . HIS A 1 451 ? 138.875 102.547 146.165 1.00 98.36 451 HIS A C 1
ATOM 2650 O O . HIS A 1 451 ? 138.465 101.540 145.580 1.00 98.36 451 HIS A O 1
ATOM 2652 N N . ARG A 1 452 ? 140.170 102.821 146.294 1.00 103.54 452 ARG A N 1
ATOM 2653 C CA . ARG A 1 452 ? 141.195 102.019 145.639 1.00 103.54 452 ARG A CA 1
ATOM 2654 C C . ARG A 1 452 ? 141.994 101.232 146.672 1.00 103.54 452 ARG A C 1
ATOM 2655 O O . ARG A 1 452 ? 142.228 101.715 147.785 1.00 103.54 452 ARG A O 1
ATOM 2657 N N . ASP A 1 453 ? 142.389 100.010 146.302 1.00 107.67 453 ASP A N 1
ATOM 2658 C CA . ASP A 1 453 ? 143.326 99.191 147.077 1.00 107.67 453 ASP A CA 1
ATOM 2659 C C . ASP A 1 453 ? 142.720 98.736 148.407 1.00 107.67 453 ASP A C 1
ATOM 2660 O O . ASP A 1 453 ? 143.382 98.737 149.445 1.00 107.67 453 ASP A O 1
ATOM 2662 N N . VAL A 1 454 ? 141.453 98.340 148.367 1.00 109.20 454 VAL A N 1
ATOM 2663 C CA . VAL A 1 454 ? 140.819 97.709 149.521 1.00 109.20 454 VAL A CA 1
ATOM 2664 C C . VAL A 1 454 ? 141.375 96.295 149.635 1.00 109.20 454 VAL A C 1
ATOM 2665 O O . VAL A 1 454 ? 141.536 95.613 148.613 1.00 109.20 454 VAL A O 1
ATOM 2667 N N . PRO A 1 455 ? 141.686 95.814 150.837 1.00 112.08 455 PRO A N 1
ATOM 2668 C CA . PRO A 1 455 ? 142.278 94.479 150.958 1.00 112.08 455 PRO A CA 1
ATOM 2669 C C . PRO A 1 455 ? 141.215 93.392 150.974 1.00 112.08 455 PRO A C 1
ATOM 2670 O O . PRO A 1 455 ? 140.056 93.627 151.319 1.00 112.08 455 PRO A O 1
ATOM 2674 N N . LEU A 1 456 ? 141.628 92.185 150.590 1.00 114.59 456 LEU A N 1
ATOM 2675 C CA . LEU A 1 456 ? 140.727 91.042 150.615 1.00 114.59 456 LEU A CA 1
ATOM 2676 C C . LEU A 1 456 ? 140.371 90.680 152.051 1.00 114.59 456 LEU A C 1
ATOM 2677 O O . LEU A 1 456 ? 141.079 91.043 152.994 1.00 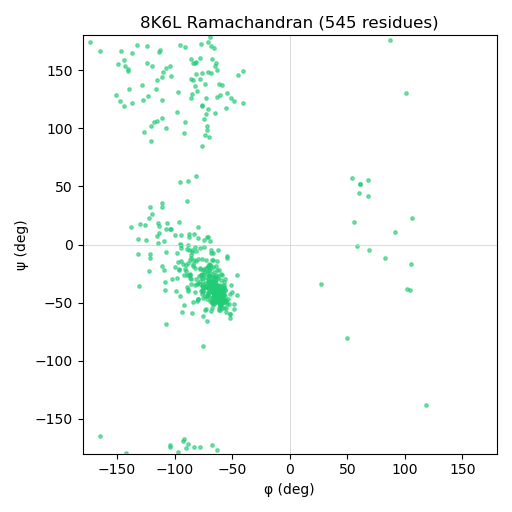114.59 456 LEU A O 1
ATOM 2682 N N . SER A 1 457 ? 139.269 89.958 152.212 1.00 115.39 457 SER A N 1
ATOM 2683 C CA . SER A 1 457 ? 138.759 89.597 153.525 1.00 115.39 457 SER A CA 1
ATOM 2684 C C . SER A 1 457 ? 138.862 88.092 153.749 1.00 115.39 457 SER A C 1
ATOM 2685 O O . SER A 1 457 ? 139.107 87.310 152.827 1.00 115.39 457 SER A O 1
ATOM 2687 N N . TYR A 1 458 ? 138.670 87.694 155.010 1.00 117.97 458 TYR A N 1
ATOM 2688 C CA . TYR A 1 458 ? 138.801 86.292 155.395 1.00 117.97 458 TYR A CA 1
ATOM 2689 C C . TYR A 1 458 ? 137.800 85.412 154.661 1.00 117.97 458 TYR A C 1
ATOM 2690 O O . TYR A 1 458 ? 138.145 84.333 154.169 1.00 117.97 458 TYR A O 1
ATOM 2692 N N . CYS A 1 459 ? 136.545 85.858 154.588 1.00 120.03 459 CYS A N 1
ATOM 2693 C CA . CYS A 1 459 ? 135.518 85.098 153.886 1.00 120.03 459 CYS A CA 1
ATOM 2694 C C . CYS A 1 459 ? 135.854 84.887 152.414 1.00 120.03 459 CYS A C 1
ATOM 2695 O O . CYS A 1 459 ? 135.389 83.911 151.816 1.00 120.03 459 CYS A O 1
ATOM 2698 N N . ASN A 1 460 ? 136.657 85.774 151.820 1.00 118.90 460 ASN A N 1
ATOM 2699 C CA . ASN A 1 460 ? 137.000 85.690 150.408 1.00 118.90 460 ASN A CA 1
ATOM 2700 C C . ASN A 1 460 ? 138.469 85.384 150.154 1.00 118.90 460 ASN A C 1
ATOM 2701 O O . ASN A 1 460 ? 138.934 85.578 149.026 1.00 118.90 460 ASN A O 1
ATOM 2703 N N . SER A 1 461 ? 139.210 84.915 151.161 1.00 118.52 461 SER A N 1
ATOM 2704 C CA . SER A 1 461 ? 140.646 84.708 150.998 1.00 118.52 461 SER A CA 1
ATOM 2705 C C . SER A 1 461 ? 140.941 83.583 150.011 1.00 118.52 461 SER A C 1
ATOM 2706 O O . SER A 1 461 ? 141.767 83.737 149.105 1.00 118.52 461 SER A O 1
ATOM 2708 N N . ASP A 1 462 ? 140.276 82.438 150.177 1.00 120.53 462 ASP A N 1
ATOM 2709 C CA . ASP A 1 462 ? 140.612 81.267 149.372 1.00 120.53 462 ASP A CA 1
ATOM 2710 C C . ASP A 1 462 ? 140.188 81.442 147.917 1.00 120.53 462 ASP A C 1
ATOM 2711 O O . ASP A 1 462 ? 140.948 81.110 147.000 1.00 120.53 462 ASP A O 1
ATOM 2713 N N . CYS A 1 463 ? 138.985 81.961 147.684 1.00 121.62 463 CYS A N 1
ATOM 2714 C CA . CYS A 1 463 ? 138.474 82.074 146.324 1.00 121.62 463 CYS A CA 1
ATOM 2715 C C . CYS A 1 463 ? 139.215 83.169 145.570 1.00 121.62 463 CYS A C 1
ATOM 2716 O O . CYS A 1 463 ? 138.907 84.356 145.712 1.00 121.62 463 CYS A O 1
ATOM 2719 N N . ASN A 1 464 ? 140.201 82.761 144.768 1.00 120.08 464 ASN A N 1
ATOM 2720 C CA . ASN A 1 464 ? 141.020 83.692 143.989 1.00 120.08 464 ASN A CA 1
ATOM 2721 C C . ASN A 1 464 ? 140.380 83.900 142.619 1.00 120.08 464 ASN A C 1
ATOM 2722 O O . ASN A 1 464 ? 140.449 83.055 141.722 1.00 120.08 464 ASN A O 1
ATOM 2724 N N . CYS A 1 465 ? 139.757 85.059 142.434 1.00 114.52 465 CYS A N 1
ATOM 2725 C CA . CYS A 1 465 ? 139.155 85.365 141.138 1.00 114.52 465 CYS A CA 1
ATOM 2726 C C . CYS A 1 465 ? 139.519 86.764 140.671 1.00 114.52 465 CYS A C 1
ATOM 2727 O O . CYS A 1 465 ? 140.099 87.544 141.426 1.00 114.52 465 CYS A O 1
ATOM 2730 N N . ASP A 1 466 ? 139.177 87.087 139.429 1.00 103.62 466 ASP A N 1
ATOM 2731 C CA . ASP A 1 466 ? 139.535 88.389 138.877 1.00 103.62 466 ASP A CA 1
ATOM 2732 C C . ASP A 1 466 ? 138.731 89.509 139.508 1.00 103.62 466 ASP A C 1
ATOM 2733 O O . ASP A 1 466 ? 137.509 89.558 139.367 1.00 103.62 466 ASP A O 1
ATOM 2735 N N . GLU A 1 467 ? 139.411 90.416 140.200 1.00 97.03 467 GLU A N 1
ATOM 2736 C CA . GLU A 1 467 ? 138.728 91.558 140.788 1.00 97.03 467 GLU A CA 1
ATOM 2737 C C . GLU A 1 467 ? 138.142 92.398 139.673 1.00 97.03 467 GLU A C 1
ATOM 2738 O O . GLU A 1 467 ? 137.055 92.959 139.813 1.00 97.03 467 GLU A O 1
ATOM 2744 N N . SER A 1 468 ? 138.862 92.485 138.561 1.00 92.84 468 SER A N 1
ATOM 2745 C CA . SER A 1 468 ? 138.403 93.289 137.435 1.00 92.84 468 SER A CA 1
ATOM 2746 C C . SER A 1 468 ? 136.999 92.913 136.976 1.00 92.84 468 SER A C 1
ATOM 2747 O O . SER A 1 468 ? 136.408 93.612 136.154 1.00 92.84 468 SER A O 1
ATOM 2749 N N . GLN A 1 469 ? 136.458 91.816 137.495 1.00 88.00 469 GLN A N 1
ATOM 2750 C CA . GLN A 1 469 ? 135.149 91.376 137.030 1.00 88.00 469 GLN A CA 1
ATOM 2751 C C . GLN A 1 469 ? 134.040 92.145 137.735 1.00 88.00 469 GLN A C 1
ATOM 2752 O O . GLN A 1 469 ? 134.083 92.349 138.950 1.00 88.00 469 GLN A O 1
ATOM 2754 N N . TRP A 1 470 ? 133.042 92.570 136.964 1.00 75.84 470 TRP A N 1
ATOM 2755 C CA . TRP A 1 470 ? 131.905 93.328 137.478 1.00 75.84 470 TRP A CA 1
ATOM 2756 C C . TRP A 1 470 ? 130.619 92.627 137.045 1.00 75.84 470 TRP A C 1
ATOM 2757 O O . TRP A 1 470 ? 130.117 92.821 135.939 1.00 75.84 470 TRP A O 1
ATOM 2768 N N . GLU A 1 471 ? 130.069 91.816 137.948 1.00 84.24 471 GLU A N 1
ATOM 2769 C CA . GLU A 1 471 ? 128.818 91.114 137.663 1.00 84.24 471 GLU A CA 1
ATOM 2770 C C . GLU A 1 471 ? 127.824 91.384 138.782 1.00 84.24 471 GLU A C 1
ATOM 2771 O O . GLU A 1 471 ? 128.116 91.114 139.948 1.00 84.24 471 GLU A O 1
ATOM 2773 N N . PRO A 1 472 ? 126.638 91.904 138.439 1.00 85.16 472 PRO A N 1
ATOM 2774 C CA . PRO A 1 472 ? 125.654 92.271 139.470 1.00 85.16 472 PRO A CA 1
ATOM 2775 C C . PRO A 1 472 ? 125.376 91.160 140.481 1.00 85.16 472 PRO A C 1
ATOM 2776 O O . PRO A 1 472 ? 125.022 90.053 140.077 1.00 85.16 472 PRO A O 1
ATOM 2780 N N . VAL A 1 473 ? 125.524 91.455 141.773 1.00 90.09 473 VAL A N 1
ATOM 2781 C CA . VAL A 1 473 ? 125.292 90.455 142.821 1.00 90.09 473 VAL A CA 1
ATOM 2782 C C . VAL A 1 473 ? 124.656 91.060 144.070 1.00 90.09 473 VAL A C 1
ATOM 2783 O O . VAL A 1 473 ? 125.247 91.926 144.711 1.00 90.09 473 VAL A O 1
ATOM 2787 N N . CYS A 1 474 ? 123.463 90.595 144.428 1.00 96.42 474 CYS A N 1
ATOM 2788 C CA . CYS A 1 474 ? 122.786 91.110 145.618 1.00 96.42 474 CYS A CA 1
ATOM 2789 C C . CYS A 1 474 ? 122.112 90.064 146.499 1.00 96.42 474 CYS A C 1
ATOM 2790 O O . CYS A 1 474 ? 121.225 89.348 146.038 1.00 96.42 474 CYS A O 1
ATOM 2793 N N . GLY A 1 475 ? 122.503 89.999 147.769 1.00 97.27 475 GLY A N 1
ATOM 2794 C CA . GLY A 1 475 ? 121.924 89.026 148.683 1.00 97.27 475 GLY A CA 1
ATOM 2795 C C . GLY A 1 475 ? 120.781 89.610 149.491 1.00 97.27 475 GLY A C 1
ATOM 2796 O O . GLY A 1 475 ? 120.548 90.817 149.445 1.00 97.27 475 GLY A O 1
ATOM 2797 N N . ASN A 1 476 ? 120.065 88.770 150.236 1.00 96.69 476 ASN A N 1
ATOM 2798 C CA . ASN A 1 476 ? 118.907 89.261 150.972 1.00 96.69 476 ASN A CA 1
ATOM 2799 C C . ASN A 1 476 ? 119.287 90.190 152.117 1.00 96.69 476 ASN A C 1
ATOM 2800 O O . ASN A 1 476 ? 118.393 90.748 152.763 1.00 96.69 476 ASN A O 1
ATOM 2802 N N . ASN A 1 477 ? 120.578 90.369 152.384 1.00 94.45 477 ASN A N 1
ATOM 2803 C CA . ASN A 1 477 ? 121.024 91.283 153.427 1.00 94.45 477 ASN A CA 1
ATOM 2804 C C . ASN A 1 477 ? 120.849 92.748 153.047 1.00 94.45 477 ASN A C 1
ATOM 2805 O O . ASN A 1 477 ? 120.822 93.604 153.939 1.00 94.45 477 ASN A O 1
ATOM 2807 N N . GLY A 1 478 ? 120.728 93.056 151.759 1.00 91.24 478 GLY A N 1
ATOM 2808 C CA . GLY A 1 478 ? 120.528 94.418 151.313 1.00 91.24 478 GLY A CA 1
ATOM 2809 C C . GLY A 1 478 ? 121.735 95.087 150.696 1.00 91.24 478 GLY A C 1
ATOM 2810 O O . GLY A 1 478 ? 121.573 96.103 150.012 1.00 91.24 478 GLY A O 1
ATOM 2811 N N . ILE A 1 479 ? 122.925 94.538 150.912 1.00 85.14 479 ILE A N 1
ATOM 2812 C CA . ILE A 1 479 ? 124.146 95.142 150.385 1.00 85.14 479 ILE A CA 1
ATOM 2813 C C . ILE A 1 479 ? 124.458 94.596 149.000 1.00 85.14 479 ILE A C 1
ATOM 2814 O O . ILE A 1 479 ? 123.675 93.834 148.436 1.00 85.14 479 ILE A O 1
ATOM 2816 N N . THR A 1 480 ? 125.604 94.986 148.449 1.00 81.47 480 THR A N 1
ATOM 2817 C CA . THR A 1 480 ? 125.933 94.644 147.068 1.00 81.47 480 THR A CA 1
ATOM 2818 C C . THR A 1 480 ? 127.312 94.009 146.945 1.00 81.47 480 THR A C 1
ATOM 2819 O O . THR A 1 480 ? 128.265 94.464 147.575 1.00 81.47 480 THR A O 1
ATOM 2823 N N . TYR A 1 481 ? 127.420 92.962 146.135 1.00 84.94 481 TYR A N 1
ATOM 2824 C CA . TYR A 1 481 ? 128.706 92.305 145.925 1.00 84.94 481 TYR A CA 1
ATOM 2825 C C . TYR A 1 481 ? 129.138 92.464 144.475 1.00 84.94 481 TYR A C 1
ATOM 2826 O O . TYR A 1 481 ? 128.309 92.396 143.567 1.00 84.94 481 TYR A O 1
ATOM 2835 N N . ILE A 1 482 ? 130.429 92.677 144.249 1.00 87.76 482 ILE A N 1
ATOM 2836 C CA . ILE A 1 482 ? 130.924 92.891 142.888 1.00 87.76 482 ILE A CA 1
ATOM 2837 C C . ILE A 1 482 ? 130.805 91.648 142.001 1.00 87.76 482 ILE A C 1
ATOM 2838 O O . ILE A 1 482 ? 130.550 91.768 140.803 1.00 87.76 482 ILE A O 1
ATOM 2843 N N . SER A 1 483 ? 130.994 90.460 142.574 1.00 97.83 483 SER A N 1
ATOM 2844 C CA . SER A 1 483 ? 130.954 89.233 141.776 1.00 97.83 483 SER A CA 1
ATOM 2845 C C . SER A 1 483 ? 130.446 88.033 142.569 1.00 97.83 483 SER A C 1
ATOM 2846 O O . SER A 1 483 ? 130.560 88.007 143.794 1.00 97.83 483 SER A O 1
ATOM 2848 N N . PRO A 1 484 ? 129.886 87.024 141.873 1.00 105.16 484 PRO A N 1
ATOM 2849 C CA . PRO A 1 484 ? 129.486 85.829 142.640 1.00 105.16 484 PRO A CA 1
ATOM 2850 C C . PRO A 1 484 ? 130.647 85.131 143.327 1.00 105.16 484 PRO A C 1
ATOM 2851 O O . PRO A 1 484 ? 130.431 84.404 144.303 1.00 105.16 484 PRO A O 1
ATOM 2855 N N . CYS A 1 485 ? 131.878 85.335 142.853 1.00 110.76 485 CYS A N 1
ATOM 2856 C CA . CYS A 1 485 ? 133.037 84.750 143.520 1.00 110.76 485 CYS A CA 1
ATOM 2857 C C . CYS A 1 485 ? 133.523 85.640 144.655 1.00 110.76 485 CYS A C 1
ATOM 2858 O O . CYS A 1 485 ? 134.021 85.149 145.673 1.00 110.76 485 CYS A O 1
ATOM 2861 N N . LEU A 1 486 ? 133.405 86.960 144.490 1.00 107.48 486 LEU A N 1
ATOM 2862 C CA . LEU A 1 486 ? 133.807 87.865 145.559 1.00 107.48 486 LEU A CA 1
ATOM 2863 C C . LEU A 1 486 ? 132.858 87.800 146.747 1.00 107.48 486 LEU A C 1
ATOM 2864 O O . LEU A 1 486 ? 133.216 88.260 147.836 1.00 107.48 486 LEU A O 1
ATOM 2869 N N . ALA A 1 487 ? 131.657 87.252 146.557 1.00 112.51 487 ALA A N 1
ATOM 2870 C CA . ALA A 1 487 ? 130.705 87.052 147.641 1.00 112.51 487 ALA A CA 1
ATOM 2871 C C . ALA A 1 487 ? 130.789 85.662 148.254 1.00 112.51 487 ALA A C 1
ATOM 2872 O O . ALA A 1 487 ? 130.212 85.442 149.324 1.00 112.51 487 ALA A O 1
ATOM 2874 N N . GLY A 1 488 ? 131.465 84.719 147.601 1.00 117.81 488 GLY A N 1
ATOM 2875 C CA . GLY A 1 488 ? 131.682 83.420 148.202 1.00 117.81 488 GLY A CA 1
ATOM 2876 C C . GLY A 1 488 ? 130.631 82.384 147.890 1.00 117.81 488 GLY A C 1
ATOM 2877 O O . GLY A 1 488 ? 130.632 81.315 148.504 1.00 117.81 488 GLY A O 1
ATOM 2878 N N . CYS A 1 489 ? 129.738 82.661 146.944 1.00 122.21 489 CYS A N 1
ATOM 2879 C CA . CYS A 1 489 ? 128.659 81.732 146.639 1.00 122.21 489 CYS A CA 1
ATOM 2880 C C . CYS A 1 489 ? 129.185 80.556 145.827 1.00 122.21 489 CYS A C 1
ATOM 2881 O O . CYS A 1 489 ? 129.692 80.729 144.715 1.00 122.21 489 CYS A O 1
ATOM 2884 N N . LYS A 1 490 ? 129.062 79.349 146.373 1.00 123.76 490 LYS A N 1
ATOM 2885 C CA . LYS A 1 490 ? 129.597 78.164 145.695 1.00 123.76 490 LYS A CA 1
ATOM 2886 C C . LYS A 1 490 ? 128.514 77.229 145.168 1.00 123.76 490 LYS A C 1
ATOM 2887 O O . LYS A 1 490 ? 128.684 76.010 145.182 1.00 123.76 490 LYS A O 1
ATOM 2893 N N . SER A 1 491 ? 127.404 77.789 144.705 1.00 126.26 491 SER A N 1
ATOM 2894 C CA . SER A 1 491 ? 126.331 76.985 144.137 1.00 126.26 491 SER A CA 1
ATOM 2895 C C . SER A 1 491 ? 125.655 77.761 143.015 1.00 126.26 491 SER A C 1
ATOM 2896 O O . SER A 1 491 ? 125.842 78.970 142.863 1.00 126.26 491 SER A O 1
ATOM 2898 N N . SER A 1 492 ? 124.855 77.048 142.226 1.00 130.18 492 SER A N 1
ATOM 2899 C CA . SER A 1 492 ? 124.129 77.630 141.106 1.00 130.18 492 SER A CA 1
ATOM 2900 C C . SER A 1 492 ? 122.747 76.991 141.011 1.00 130.18 492 SER A C 1
ATOM 2901 O O . SER A 1 492 ? 122.380 76.126 141.812 1.00 130.18 492 SER A O 1
ATOM 2903 N N . SER A 1 493 ? 121.973 77.427 140.017 1.00 134.51 493 SER A N 1
ATOM 2904 C CA . SER A 1 493 ? 120.621 76.933 139.805 1.00 134.51 493 SER A CA 1
ATOM 2905 C C . SER A 1 493 ? 120.298 76.689 138.333 1.00 134.51 493 SER A C 1
ATOM 2906 O O . SER A 1 493 ? 119.122 76.530 137.985 1.00 134.51 493 SER A O 1
ATOM 2908 N N . GLY A 1 494 ? 121.307 76.650 137.465 1.00 137.51 494 GLY A N 1
ATOM 2909 C CA . GLY A 1 494 ? 121.035 76.399 136.063 1.00 137.51 494 GLY A CA 1
ATOM 2910 C C . GLY A 1 494 ? 120.709 77.662 135.276 1.00 137.51 494 GLY A C 1
ATOM 2911 O O . GLY A 1 494 ? 120.609 78.769 135.813 1.00 137.51 494 GLY A O 1
ATOM 2912 N N . ASN A 1 495 ? 120.534 77.470 133.965 1.00 140.69 495 ASN A N 1
ATOM 2913 C CA . ASN A 1 495 ? 120.315 78.599 133.065 1.00 140.69 495 ASN A CA 1
ATOM 2914 C C . ASN A 1 495 ? 118.872 79.087 133.100 1.00 140.69 495 ASN A C 1
ATOM 2915 O O . ASN A 1 495 ? 118.449 79.837 132.212 1.00 140.69 495 ASN A O 1
ATOM 2917 N N . LYS A 1 496 ? 118.105 78.679 134.108 1.00 141.11 496 LYS A N 1
ATOM 2918 C CA . LYS A 1 496 ? 116.733 79.145 134.267 1.00 141.11 496 LYS A CA 1
ATOM 2919 C C . LYS A 1 496 ? 116.702 80.628 134.615 1.00 141.11 496 LYS A C 1
ATOM 2920 O O . LYS A 1 496 ? 117.726 81.315 134.543 1.00 141.11 496 LYS A O 1
ATOM 2922 N N . LYS A 1 497 ? 115.504 81.125 134.938 1.00 141.05 497 LYS A N 1
ATOM 2923 C CA . LYS A 1 497 ? 115.342 82.477 135.464 1.00 141.05 497 LYS A CA 1
ATOM 2924 C C . LYS A 1 497 ? 116.477 82.742 136.452 1.00 141.05 497 LYS A C 1
ATOM 2925 O O . LYS A 1 497 ? 116.912 81.816 137.144 1.00 141.05 497 LYS A O 1
ATOM 2927 N N . PRO A 1 498 ? 116.923 83.998 136.579 1.00 138.11 498 PRO A N 1
ATOM 2928 C CA . PRO A 1 498 ? 118.278 84.247 137.102 1.00 138.11 498 PRO A CA 1
ATOM 2929 C C . PRO A 1 498 ? 118.684 83.356 138.268 1.00 138.11 498 PRO A C 1
ATOM 2930 O O . PRO A 1 498 ? 118.055 83.315 139.328 1.00 138.11 498 PRO A O 1
ATOM 2934 N N . ILE A 1 499 ? 119.787 82.641 138.046 1.00 133.93 499 ILE A N 1
ATOM 2935 C CA . ILE A 1 499 ? 120.219 81.548 138.907 1.00 133.93 499 ILE A CA 1
ATOM 2936 C C . ILE A 1 499 ? 120.586 82.075 140.285 1.00 133.93 499 ILE A C 1
ATOM 2937 O O . ILE A 1 499 ? 121.561 82.818 140.441 1.00 133.93 499 ILE A O 1
ATOM 2939 N N . VAL A 1 500 ? 119.806 81.693 141.291 1.00 128.14 500 VAL A N 1
ATOM 2940 C CA . VAL A 1 500 ? 120.085 82.087 142.665 1.00 128.14 500 VAL A CA 1
ATOM 2941 C C . VAL A 1 500 ? 121.271 81.289 143.186 1.00 128.14 500 VAL A C 1
ATOM 2942 O O . VAL A 1 500 ? 121.156 80.087 143.453 1.00 128.14 500 VAL A O 1
ATOM 2944 N N . PHE A 1 501 ? 122.417 81.949 143.333 1.00 124.57 501 PHE A N 1
ATOM 2945 C CA . PHE A 1 501 ? 123.560 81.322 143.975 1.00 124.57 501 PHE A CA 1
ATOM 2946 C C . PHE A 1 501 ? 123.290 81.185 145.471 1.00 124.57 501 PHE A C 1
ATOM 2947 O O . PHE A 1 501 ? 122.595 82.001 146.078 1.00 124.57 501 PHE A O 1
ATOM 2955 N N . TYR A 1 502 ? 123.850 80.140 146.076 1.00 126.48 502 TYR A N 1
ATOM 2956 C CA . TYR A 1 502 ? 123.401 79.726 147.396 1.00 126.48 502 TYR A CA 1
ATOM 2957 C C . TYR A 1 502 ? 124.570 79.233 148.236 1.00 126.48 502 TYR A C 1
ATOM 2958 O O . TYR A 1 502 ? 125.618 78.840 147.719 1.00 126.48 502 TYR A O 1
ATOM 2960 N N . ASN A 1 503 ? 124.360 79.257 149.552 1.00 129.78 503 ASN A N 1
ATOM 2961 C CA . ASN A 1 503 ? 125.389 78.984 150.557 1.00 129.78 503 ASN A CA 1
ATOM 2962 C C . ASN A 1 503 ? 126.646 79.845 150.408 1.00 129.78 503 ASN A C 1
ATOM 2963 O O . ASN A 1 503 ? 127.765 79.354 150.250 1.00 129.78 503 ASN A O 1
ATOM 2968 N N . CYS A 1 504 ? 126.461 81.161 150.440 1.00 124.44 504 CYS A N 1
ATOM 2969 C CA . CYS A 1 504 ? 127.567 82.076 150.134 1.00 124.44 504 CYS A CA 1
ATOM 2970 C C . CYS A 1 504 ? 128.528 82.325 151.286 1.00 124.44 504 CYS A C 1
ATOM 2971 O O . CYS A 1 504 ? 128.125 82.340 152.448 1.00 124.44 504 CYS A O 1
ATOM 2974 N N . SER A 1 505 ? 129.801 82.527 150.961 1.00 123.80 505 SER A N 1
ATOM 2975 C CA . SER A 1 505 ? 130.811 82.756 151.992 1.00 123.80 505 SER A CA 1
ATOM 2976 C C . SER A 1 505 ? 130.691 84.121 152.655 1.00 123.80 505 SER A C 1
ATOM 2977 O O . SER A 1 505 ? 130.738 84.222 153.880 1.00 123.80 505 SER A O 1
ATOM 2979 N N . CYS A 1 506 ? 130.540 85.172 151.856 1.00 125.39 506 CYS A N 1
ATOM 2980 C CA . CYS A 1 506 ? 130.488 86.523 152.414 1.00 125.39 506 CYS A CA 1
ATOM 2981 C C . CYS A 1 506 ? 129.063 87.068 152.469 1.00 125.39 506 CYS A C 1
ATOM 2982 O O . CYS A 1 506 ? 128.861 88.261 152.697 1.00 125.39 506 CYS A O 1
ATOM 2985 N N . LEU A 1 507 ? 128.076 86.198 152.282 1.00 131.51 507 LEU A N 1
ATOM 2986 C CA . LEU A 1 507 ? 126.685 86.625 152.390 1.00 131.51 507 LEU A CA 1
ATOM 2987 C C . LEU A 1 507 ? 126.167 86.289 153.778 1.00 131.51 507 LEU A C 1
ATOM 2988 O O . LEU A 1 507 ? 125.131 86.799 154.205 1.00 131.51 507 LEU A O 1
ATOM 2993 N N . GLU A 1 508 ? 126.897 85.441 154.494 1.00 137.13 508 GLU A N 1
ATOM 2994 C CA . GLU A 1 508 ? 126.482 85.052 155.837 1.00 137.13 508 GLU A CA 1
ATOM 2995 C C . GLU A 1 508 ? 126.354 86.266 156.742 1.00 137.13 508 GLU A C 1
ATOM 2996 O O . GLU A 1 508 ? 127.206 87.154 156.720 1.00 137.13 508 GLU A O 1
ATOM 2998 N N . VAL A 1 509 ? 125.292 86.309 157.539 1.00 146.68 509 VAL A N 1
ATOM 2999 C CA . VAL A 1 509 ? 125.077 87.440 158.435 1.00 146.68 509 VAL A CA 1
ATOM 3000 C C . VAL A 1 509 ? 124.534 87.003 159.789 1.00 146.68 509 VAL A C 1
ATOM 3001 O O . VAL A 1 509 ? 123.848 85.986 159.890 1.00 146.68 509 VAL A O 1
ATOM 3003 N N . THR A 1 510 ? 124.838 87.771 160.830 1.00 149.20 510 THR A N 1
ATOM 3004 C CA . THR A 1 510 ? 124.347 87.445 162.163 1.00 149.20 510 THR A CA 1
ATOM 3005 C C . THR A 1 510 ? 122.831 87.513 162.195 1.00 149.20 510 THR A C 1
ATOM 3006 O O . THR A 1 510 ? 122.244 88.525 161.812 1.00 149.20 510 THR A O 1
ATOM 3008 N N . GLY A 1 511 ? 122.191 86.442 162.648 1.00 152.62 511 GLY A N 1
ATOM 3009 C CA . GLY A 1 511 ? 120.739 86.403 162.673 1.00 152.62 511 GLY A CA 1
ATOM 3010 C C . GLY A 1 511 ? 120.186 86.011 161.319 1.00 152.62 511 GLY A C 1
ATOM 3011 O O . GLY A 1 511 ? 118.997 85.721 161.189 1.00 152.62 511 GLY A O 1
ATOM 3012 N N . LEU A 1 512 ? 121.044 85.997 160.302 1.00 151.04 512 LEU A N 1
ATOM 3013 C CA . LEU A 1 512 ? 120.614 85.606 158.966 1.00 151.04 512 LEU A CA 1
ATOM 3014 C C . LEU A 1 512 ? 120.956 84.150 158.709 1.00 151.04 512 LEU A C 1
ATOM 3015 O O . LEU A 1 512 ? 120.561 83.585 157.690 1.00 151.04 512 LEU A O 1
ATOM 3017 N N . GLN A 1 513 ? 121.694 83.540 159.630 1.00 152.86 513 GLN A N 1
ATOM 3018 C CA . GLN A 1 513 ? 122.044 82.134 159.486 1.00 152.86 513 GLN A CA 1
ATOM 3019 C C . GLN A 1 513 ? 120.777 81.304 159.438 1.00 152.86 513 GLN A C 1
ATOM 3020 O O . GLN A 1 513 ? 120.692 80.333 158.686 1.00 152.86 513 GLN A O 1
ATOM 3022 N N . ASN A 1 514 ? 119.784 81.683 160.235 1.00 151.07 514 ASN A N 1
ATOM 3023 C CA . ASN A 1 514 ? 118.510 80.979 160.214 1.00 151.07 514 ASN A CA 1
ATOM 3024 C C . ASN A 1 514 ? 117.681 81.482 159.049 1.00 151.07 514 ASN A C 1
ATOM 3025 O O . ASN A 1 514 ? 116.577 81.992 159.241 1.00 151.07 514 ASN A O 1
ATOM 3027 N N . ARG A 1 515 ? 118.209 81.342 157.839 1.00 146.16 515 ARG A N 1
ATOM 3028 C CA . ARG A 1 515 ? 117.505 81.819 156.656 1.00 146.16 515 ARG A CA 1
ATOM 3029 C C . ARG A 1 515 ? 118.113 81.214 155.402 1.00 146.16 515 ARG A C 1
ATOM 3030 O O . ARG A 1 515 ? 118.869 80.246 155.480 1.00 146.16 515 ARG A O 1
ATOM 3032 N N . ASN A 1 516 ? 117.786 81.780 154.246 1.00 140.74 516 ASN A N 1
ATOM 3033 C CA . ASN A 1 516 ? 118.303 81.256 152.989 1.00 140.74 516 ASN A CA 1
ATOM 3034 C C . ASN A 1 516 ? 119.355 82.177 152.398 1.00 140.74 516 ASN A C 1
ATOM 3035 O O . ASN A 1 516 ? 119.018 83.182 151.774 1.00 140.74 516 ASN A O 1
ATOM 3040 N N . TYR A 1 517 ? 120.628 81.843 152.583 1.00 130.61 517 TYR A N 1
ATOM 3041 C CA . TYR A 1 517 ? 121.688 82.646 151.984 1.00 130.61 517 TYR A CA 1
ATOM 3042 C C . TYR A 1 517 ? 121.678 82.443 150.483 1.00 130.61 517 TYR A C 1
ATOM 3043 O O . TYR A 1 517 ? 122.315 81.522 149.972 1.00 130.61 517 TYR A O 1
ATOM 3045 N N . SER A 1 518 ? 120.955 83.301 149.773 1.00 122.57 518 SER A N 1
ATOM 3046 C CA . SER A 1 518 ? 120.834 83.149 148.328 1.00 122.57 518 SER A CA 1
ATOM 3047 C C . SER A 1 518 ? 120.707 84.532 147.705 1.00 122.57 518 SER A C 1
ATOM 3048 O O . SER A 1 518 ? 119.824 85.310 148.082 1.00 122.57 518 SER A O 1
ATOM 3050 N N . ALA A 1 519 ? 121.597 84.853 146.773 1.00 111.86 519 ALA A N 1
ATOM 3051 C CA . ALA A 1 519 ? 121.590 86.183 146.170 1.00 111.86 519 ALA A CA 1
ATOM 3052 C C . ALA A 1 519 ? 121.150 86.152 144.714 1.00 111.86 519 ALA A C 1
ATOM 3053 O O . ALA A 1 519 ? 121.727 85.430 143.901 1.00 111.86 519 ALA A O 1
ATOM 3055 N N . HIS A 1 520 ? 120.127 86.932 144.382 1.00 103.01 520 HIS A N 1
ATOM 3056 C CA . HIS A 1 520 ? 119.661 86.998 143.003 1.00 103.01 520 HIS A CA 1
ATOM 3057 C C . HIS A 1 520 ? 120.524 87.959 142.204 1.00 103.01 520 HIS A C 1
ATOM 3058 O O . HIS A 1 520 ? 121.162 88.848 142.772 1.00 103.01 520 HIS A O 1
ATOM 3065 N N . LEU A 1 521 ? 120.555 87.770 140.891 1.00 101.47 521 LEU A N 1
ATOM 3066 C CA . LEU A 1 521 ? 121.311 88.671 140.042 1.00 101.47 521 LEU A CA 1
ATOM 3067 C C . LEU A 1 521 ? 120.521 89.954 139.901 1.00 101.47 521 LEU A C 1
ATOM 3068 O O . LEU A 1 521 ? 119.291 89.931 139.914 1.00 101.47 521 LEU A O 1
ATOM 3073 N N . GLY A 1 522 ? 121.216 91.076 139.768 1.00 98.18 522 GLY A N 1
ATOM 3074 C CA . GLY A 1 522 ? 120.537 92.354 139.684 1.00 98.18 522 GLY A CA 1
ATOM 3075 C C . GLY A 1 522 ? 120.601 93.055 141.022 1.00 98.18 522 GLY A C 1
ATOM 3076 O O . GLY A 1 522 ? 120.297 92.458 142.055 1.00 98.18 522 GLY A O 1
ATOM 3077 N N . GLU A 1 523 ? 120.999 94.320 141.013 1.00 98.61 523 GLU A N 1
ATOM 3078 C CA . GLU A 1 523 ? 121.125 95.072 142.255 1.00 98.61 523 GLU A CA 1
ATOM 3079 C C . GLU A 1 523 ? 119.793 95.189 142.971 1.00 98.61 523 GLU A C 1
ATOM 3080 O O . GLU A 1 523 ? 118.763 95.427 142.340 1.00 98.61 523 GLU A O 1
ATOM 3086 N N . CYS A 1 524 ? 119.801 95.020 144.289 1.00 98.50 524 CYS A N 1
ATOM 3087 C CA . CYS A 1 524 ? 118.573 95.187 145.054 1.00 98.50 524 CYS A CA 1
ATOM 3088 C C . CYS A 1 524 ? 118.118 96.621 144.834 1.00 98.50 524 CYS A C 1
ATOM 3089 O O . CYS A 1 524 ? 118.905 97.552 145.010 1.00 98.50 524 CYS A O 1
ATOM 3092 N N . PRO A 1 525 ? 116.849 96.817 144.448 1.00 94.84 525 PRO A N 1
ATOM 3093 C CA . PRO A 1 525 ? 116.365 98.179 144.163 1.00 94.84 525 PRO A CA 1
ATOM 3094 C C . PRO A 1 525 ? 116.326 99.093 145.383 1.00 94.84 525 PRO A C 1
ATOM 3095 O O . PRO A 1 525 ? 116.444 98.613 146.510 1.00 94.84 525 PRO A O 1
ATOM 3099 N N . ARG A 1 526 ? 116.106 100.379 145.140 1.00 85.71 526 ARG A N 1
ATOM 3100 C CA . ARG A 1 526 ? 116.048 101.338 146.230 1.00 85.71 526 ARG A CA 1
ATOM 3101 C C . ARG A 1 526 ? 114.726 101.275 146.968 1.00 85.71 526 ARG A C 1
ATOM 3102 O O . ARG A 1 526 ? 113.799 100.587 146.541 1.00 85.71 526 ARG A O 1
ATOM 3110 N N . ASP A 1 527 ? 114.635 101.994 148.075 1.00 81.07 527 ASP A N 1
ATOM 3111 C CA . ASP A 1 527 ? 113.416 102.017 148.873 1.00 81.07 527 ASP A CA 1
ATOM 3112 C C . ASP A 1 527 ? 112.299 102.746 148.128 1.00 81.07 527 ASP A C 1
ATOM 3113 O O . ASP A 1 527 ? 112.498 103.240 147.015 1.00 81.07 527 ASP A O 1
ATOM 3118 N N . ASP A 1 528 ? 111.116 102.806 148.747 1.00 76.17 528 ASP A N 1
ATOM 3119 C CA . ASP A 1 528 ? 109.971 103.456 148.114 1.00 76.17 528 ASP A CA 1
ATOM 3120 C C . ASP A 1 528 ? 110.164 104.966 148.022 1.00 76.17 528 ASP A C 1
ATOM 3121 O O . ASP A 1 528 ? 109.717 105.604 147.058 1.00 76.17 528 ASP A O 1
ATOM 3126 N N . ALA A 1 529 ? 110.817 105.555 149.027 1.00 69.37 529 ALA A N 1
ATOM 3127 C CA . ALA A 1 529 ? 111.032 106.995 149.069 1.00 69.37 529 ALA A CA 1
ATOM 3128 C C . ALA A 1 529 ? 111.766 107.499 147.830 1.00 69.37 529 ALA A C 1
ATOM 3129 O O . ALA A 1 529 ? 111.471 108.582 147.312 1.00 69.37 529 ALA A O 1
ATOM 3131 N N . CYS A 1 530 ? 112.723 106.714 147.332 1.00 64.59 530 CYS A N 1
ATOM 3132 C CA . C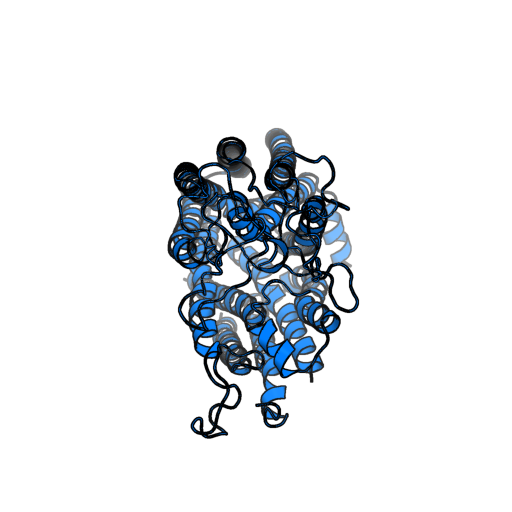YS A 1 530 ? 113.467 107.145 146.155 1.00 64.59 530 CYS A CA 1
ATOM 3133 C C . CYS A 1 530 ? 112.581 107.191 144.916 1.00 64.59 530 CYS A C 1
ATOM 3134 O O . CYS A 1 530 ? 112.741 108.081 144.074 1.00 64.59 530 CYS A O 1
ATOM 3137 N N . THR A 1 531 ? 111.624 106.275 144.820 1.00 62.39 531 THR A N 1
ATOM 3138 C CA . THR A 1 531 ? 110.687 106.316 143.710 1.00 62.39 531 THR A CA 1
ATOM 3139 C C . THR A 1 531 ? 109.820 107.547 143.864 1.00 62.39 531 THR A C 1
ATOM 3140 O O . THR A 1 531 ? 109.666 108.330 142.926 1.00 62.39 531 THR A O 1
ATOM 3144 N N . ARG A 1 532 ? 109.250 107.724 145.051 1.00 60.81 532 ARG A N 1
ATOM 3145 C CA . ARG A 1 532 ? 108.415 108.889 145.318 1.00 60.81 532 ARG A CA 1
ATOM 3146 C C . ARG A 1 532 ? 109.131 110.178 144.932 1.00 60.81 532 ARG A C 1
ATOM 3147 O O . ARG A 1 532 ? 108.503 111.131 144.462 1.00 60.81 532 ARG A O 1
ATOM 3155 N N . LYS A 1 533 ? 110.453 110.219 145.114 1.00 53.77 533 LYS A N 1
ATOM 3156 C CA . LYS A 1 533 ? 111.216 111.401 144.723 1.00 53.77 533 LYS A CA 1
ATOM 3157 C C . LYS A 1 533 ? 111.457 111.441 143.216 1.00 53.77 533 LYS A C 1
ATOM 3158 O O . LYS A 1 533 ? 111.543 112.522 142.622 1.00 53.77 533 LYS A O 1
ATOM 3164 N N . PHE A 1 534 ? 111.581 110.273 142.583 1.00 52.91 534 PHE A N 1
ATOM 3165 C CA . PHE A 1 534 ? 111.724 110.217 141.131 1.00 52.91 534 PHE A CA 1
ATOM 3166 C C . PHE A 1 534 ? 110.508 110.820 140.438 1.00 52.91 534 PHE A C 1
ATOM 3167 O O . PHE A 1 534 ? 110.624 111.478 139.395 1.00 52.91 534 PHE A O 1
ATOM 3175 N N . TYR A 1 535 ? 109.325 110.605 141.013 1.00 52.87 535 TYR A N 1
ATOM 3176 C CA . TYR A 1 535 ? 108.121 111.180 140.415 1.00 52.87 535 TYR A CA 1
ATOM 3177 C C . TYR A 1 535 ? 108.136 112.707 140.489 1.00 52.87 535 TYR A C 1
ATOM 3178 O O . TYR A 1 535 ? 107.772 113.393 139.521 1.00 52.87 535 TYR A O 1
ATOM 3187 N N . PHE A 1 536 ? 108.562 113.256 141.629 1.00 49.69 536 PHE A N 1
ATOM 3188 C CA . PHE A 1 536 ? 108.729 114.701 141.740 1.00 49.69 536 PHE A CA 1
ATOM 3189 C C . PHE A 1 536 ? 109.746 115.208 140.726 1.00 49.69 536 PHE A C 1
ATOM 3190 O O . PHE A 1 536 ? 109.575 116.287 140.144 1.00 49.69 536 PHE A O 1
ATOM 3198 N N . PHE A 1 537 ? 110.820 114.444 140.518 1.00 45.22 537 PHE A N 1
ATOM 3199 C CA . PHE A 1 537 ? 111.809 114.799 139.505 1.00 45.22 537 PHE A CA 1
ATOM 3200 C C . PHE A 1 537 ? 111.163 114.935 138.133 1.00 45.22 537 PHE A C 1
ATOM 3201 O O . PHE A 1 537 ? 111.390 115.919 137.422 1.00 45.22 537 PHE A O 1
ATOM 3209 N N . VAL A 1 538 ? 110.356 113.948 137.743 1.00 46.27 538 VAL A N 1
ATOM 3210 C CA . VAL A 1 538 ? 109.746 113.980 136.413 1.00 46.27 538 VAL A CA 1
ATOM 3211 C C . VAL A 1 538 ? 108.799 115.170 136.282 1.00 46.27 538 VAL A C 1
ATOM 3212 O O . VAL A 1 538 ? 108.770 115.855 135.246 1.00 46.27 538 VAL A O 1
ATOM 3216 N N . ALA A 1 539 ? 108.015 115.440 137.331 1.00 43.74 539 ALA A N 1
ATOM 3217 C CA . ALA A 1 539 ? 107.093 116.574 137.286 1.00 43.74 539 ALA A CA 1
ATOM 3218 C C . ALA A 1 539 ? 107.841 117.890 137.099 1.00 43.74 539 ALA A C 1
ATOM 3219 O O . ALA A 1 539 ? 107.523 118.683 136.198 1.00 43.74 539 ALA A O 1
ATOM 3221 N N . ILE A 1 540 ? 108.831 118.148 137.959 1.00 42.90 540 ILE A N 1
ATOM 3222 C CA . ILE A 1 540 ? 109.639 119.354 137.834 1.00 42.90 540 ILE A CA 1
ATOM 3223 C C . ILE A 1 540 ? 110.307 119.447 136.470 1.00 42.90 540 ILE A C 1
ATOM 3224 O O . ILE A 1 540 ? 110.416 120.545 135.910 1.00 42.90 540 ILE A O 1
ATOM 3229 N N . GLN A 1 541 ? 110.741 118.318 135.907 1.00 43.86 541 GLN A N 1
ATOM 3230 C CA . GLN A 1 541 ? 111.407 118.352 134.610 1.00 43.86 541 GLN A CA 1
ATOM 3231 C C . GLN A 1 541 ? 110.459 118.800 133.508 1.00 43.86 541 GLN A C 1
ATOM 3232 O O . GLN A 1 541 ? 110.828 119.632 132.670 1.00 43.86 541 GLN A O 1
ATOM 3238 N N . VAL A 1 542 ? 109.233 118.268 133.487 1.00 42.29 542 VAL A N 1
ATOM 3239 C CA . VAL A 1 542 ? 108.301 118.685 132.437 1.00 42.29 542 VAL A CA 1
ATOM 3240 C C . VAL A 1 542 ? 107.909 120.150 132.619 1.00 42.29 542 VAL A C 1
ATOM 3241 O O . VAL A 1 542 ? 107.745 120.888 131.637 1.00 42.29 542 VAL A O 1
ATOM 3245 N N . LEU A 1 543 ? 107.789 120.607 133.871 1.00 41.90 543 LEU A N 1
ATOM 3246 C CA . LEU A 1 543 ? 107.479 122.018 134.098 1.00 41.90 543 LEU A CA 1
ATOM 3247 C C . LEU A 1 543 ? 108.588 122.925 133.573 1.00 41.90 543 LEU A C 1
ATOM 3248 O O . LEU A 1 543 ? 108.320 123.932 132.900 1.00 41.90 543 LEU A O 1
ATOM 3253 N N . ASN A 1 544 ? 109.841 122.587 133.880 1.00 43.07 544 ASN A N 1
ATOM 3254 C CA . ASN A 1 544 ? 110.960 123.409 133.432 1.00 43.07 544 ASN A CA 1
ATOM 3255 C C . ASN A 1 544 ? 111.075 123.389 131.913 1.00 43.07 544 ASN A C 1
ATOM 3256 O O . ASN A 1 544 ? 111.367 124.419 131.294 1.00 43.07 544 ASN A O 1
ATOM 3261 N N . LEU A 1 545 ? 110.818 122.238 131.288 1.00 43.33 545 LEU A N 1
ATOM 3262 C CA . LEU A 1 545 ? 110.864 122.177 129.830 1.00 43.33 545 LEU A CA 1
ATOM 3263 C C . LEU A 1 545 ? 109.793 123.061 129.204 1.00 43.33 545 LEU A C 1
ATOM 3264 O O . LEU A 1 545 ? 110.065 123.786 128.238 1.00 43.33 545 LEU A O 1
ATOM 3269 N N . PHE A 1 546 ? 108.565 123.013 129.734 1.00 42.74 546 PHE A N 1
ATOM 3270 C CA . PHE A 1 546 ? 107.523 123.901 129.224 1.00 42.74 546 PHE A CA 1
ATOM 3271 C C . PHE A 1 546 ? 107.926 125.362 129.352 1.00 42.74 546 PHE A C 1
ATOM 3272 O O . PHE A 1 546 ? 107.829 126.125 128.386 1.00 42.74 546 PHE A O 1
ATOM 3280 N N . PHE A 1 547 ? 108.382 125.776 130.535 1.00 41.49 547 PHE A N 1
ATOM 3281 C CA . PHE A 1 547 ? 108.713 127.185 130.711 1.00 41.49 547 PHE A CA 1
ATOM 3282 C C . PHE A 1 547 ? 109.959 127.615 129.949 1.00 41.49 547 PHE A C 1
ATOM 3283 O O . PHE A 1 547 ? 110.149 128.817 129.744 1.00 41.49 547 PHE A O 1
ATOM 3291 N N . SER A 1 548 ? 110.812 126.683 129.528 1.00 43.30 548 SER A N 1
ATOM 3292 C CA . SER A 1 548 ? 111.949 127.048 128.695 1.00 43.30 548 SER A CA 1
ATOM 3293 C C . SER A 1 548 ? 111.639 127.001 127.207 1.00 43.30 548 SER A C 1
ATOM 3294 O O . SER A 1 548 ? 112.385 127.591 126.420 1.00 43.30 548 SER A O 1
ATOM 3297 N N . ALA A 1 549 ? 110.566 126.318 126.804 1.00 44.86 549 ALA A N 1
ATOM 3298 C CA . ALA A 1 549 ? 110.140 126.352 125.410 1.00 44.86 549 ALA A CA 1
ATOM 3299 C C . ALA A 1 549 ? 109.265 127.555 125.092 1.00 44.86 549 ALA A C 1
ATOM 3300 O O . ALA A 1 549 ? 109.091 127.884 123.915 1.00 44.86 549 ALA A O 1
ATOM 3302 N N . LEU A 1 550 ? 108.710 128.213 126.111 1.00 42.96 550 LEU A N 1
ATOM 3303 C CA . LEU A 1 550 ? 107.845 129.367 125.896 1.00 42.96 550 LEU A CA 1
ATOM 3304 C C . LEU A 1 550 ? 108.603 130.575 125.367 1.00 42.96 550 LEU A C 1
ATOM 3305 O O . LEU A 1 550 ? 107.978 131.496 124.834 1.00 42.96 550 LEU A O 1
ATOM 3310 N N . GLY A 1 551 ? 109.926 130.597 125.502 1.00 44.57 551 GLY A N 1
ATOM 3311 C CA . GLY A 1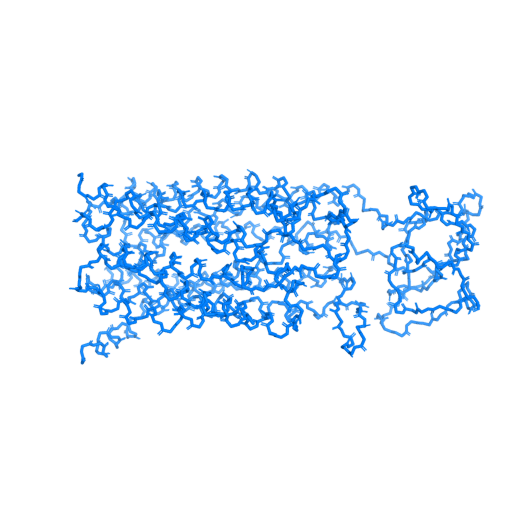 551 ? 110.710 131.735 125.065 1.00 44.57 551 GLY A CA 1
ATOM 3312 C C . GLY A 1 551 ? 111.753 131.475 124.000 1.00 44.57 551 GLY A C 1
ATOM 3313 O O . GLY A 1 551 ? 112.751 132.196 123.913 1.00 44.57 551 GLY A O 1
ATOM 3314 N N . GLY A 1 552 ? 111.537 130.445 123.181 1.00 45.28 552 GLY A N 1
ATOM 3315 C CA . GLY A 1 552 ? 112.541 130.028 122.218 1.00 45.28 552 GLY A CA 1
ATOM 3316 C C . GLY A 1 552 ? 112.484 130.776 120.905 1.00 45.28 552 GLY A C 1
ATOM 3317 O O . GLY A 1 552 ? 113.409 130.660 120.096 1.00 45.28 552 GLY A O 1
ATOM 3318 N N . THR A 1 553 ? 111.418 131.535 120.675 1.00 43.12 553 THR A N 1
ATOM 3319 C CA . THR A 1 553 ? 111.242 132.324 119.466 1.00 43.12 553 THR A CA 1
ATOM 3320 C C . THR A 1 553 ? 111.969 133.667 119.535 1.00 43.12 553 THR A C 1
ATOM 3321 O O . THR A 1 553 ? 112.310 134.232 118.491 1.00 43.12 553 THR A O 1
ATOM 3325 N N . SER A 1 554 ? 112.296 134.138 120.737 1.00 43.45 554 SER A N 1
ATOM 3326 C CA . SER A 1 554 ? 112.774 135.498 120.941 1.00 43.45 554 SER A CA 1
ATOM 3327 C C . SER A 1 554 ? 114.169 135.755 120.387 1.00 43.45 554 SER A C 1
ATOM 3328 O O . SER A 1 554 ? 114.477 136.903 120.048 1.00 43.45 554 SER A O 1
ATOM 3331 N N . HIS A 1 555 ? 115.019 134.732 120.290 1.00 45.53 555 HIS A N 1
ATOM 3332 C CA . HIS A 1 555 ? 116.377 134.941 119.795 1.00 45.53 555 HIS A CA 1
ATOM 3333 C C . HIS A 1 555 ? 116.369 135.482 118.369 1.00 45.53 555 HIS A C 1
ATOM 3334 O O . HIS A 1 555 ? 117.016 136.494 118.068 1.00 45.53 555 HIS A O 1
ATOM 3341 N N . VAL A 1 556 ? 115.644 134.810 117.475 1.00 43.50 556 VAL A N 1
ATOM 3342 C CA . VAL A 1 556 ? 115.570 135.250 116.088 1.00 43.50 556 VAL A CA 1
ATOM 3343 C C . VAL A 1 556 ? 114.849 136.587 115.989 1.00 43.50 556 VAL A C 1
ATOM 3344 O O . VAL A 1 556 ? 115.230 137.456 115.198 1.00 43.50 556 VAL A O 1
ATOM 3348 N N . MET A 1 557 ? 113.810 136.783 116.802 1.00 42.94 557 MET A N 1
ATOM 3349 C CA . MET A 1 557 ? 113.029 138.012 116.720 1.00 42.94 557 MET A CA 1
ATOM 3350 C C . MET A 1 557 ? 113.795 139.200 117.289 1.00 42.94 557 MET A C 1
ATOM 3351 O O . MET A 1 557 ? 113.406 140.353 117.078 1.00 42.94 557 MET A O 1
ATOM 3356 N N . LEU A 1 558 ? 114.887 138.942 118.011 1.00 41.42 558 LEU A N 1
ATOM 3357 C CA . LEU A 1 558 ? 115.695 140.035 118.542 1.00 41.42 558 LEU A CA 1
ATOM 3358 C C . LEU A 1 558 ? 116.910 140.314 117.667 1.00 41.42 558 LEU A C 1
ATOM 3359 O O . LEU A 1 558 ? 117.268 141.483 117.455 1.00 41.42 558 LEU A O 1
ATOM 3364 N N . ILE A 1 559 ? 117.556 139.261 117.158 1.00 39.63 559 ILE A N 1
ATOM 3365 C CA . ILE A 1 559 ? 118.713 139.448 116.285 1.00 39.63 559 ILE A CA 1
ATOM 3366 C C . ILE A 1 559 ? 118.319 140.235 115.044 1.00 39.63 559 ILE A C 1
ATOM 3367 O O . ILE A 1 559 ? 119.095 141.049 114.530 1.00 39.63 559 ILE A O 1
ATOM 3372 N N . VAL A 1 560 ? 117.096 140.021 114.557 1.00 40.59 560 VAL A N 1
ATOM 3373 C CA . VAL A 1 560 ? 116.614 140.734 113.380 1.00 40.59 560 VAL A CA 1
ATOM 3374 C C . VAL A 1 560 ? 116.346 142.199 113.701 1.00 40.59 560 VAL A C 1
ATOM 3375 O O . VAL A 1 560 ? 116.501 143.072 112.839 1.00 40.59 560 VAL A O 1
ATOM 3379 N N . LYS A 1 561 ? 115.986 142.501 114.950 1.00 42.34 561 LYS A N 1
ATOM 3380 C CA . LYS A 1 561 ? 115.570 143.854 115.298 1.00 42.34 561 LYS A CA 1
ATOM 3381 C C . LYS A 1 561 ? 116.731 144.734 115.741 1.00 42.34 561 LYS A C 1
ATOM 3382 O O . LYS A 1 561 ? 116.632 145.962 115.647 1.00 42.34 561 LYS A O 1
ATOM 3388 N N . ILE A 1 562 ? 117.835 144.147 116.218 1.00 41.21 562 ILE A N 1
ATOM 3389 C CA . ILE A 1 562 ? 118.953 144.959 116.697 1.00 41.21 562 ILE A CA 1
ATOM 3390 C C . ILE A 1 562 ? 120.037 145.160 115.646 1.00 41.21 562 ILE A C 1
ATOM 3391 O O . ILE A 1 562 ? 121.168 145.514 116.001 1.00 41.21 562 ILE A O 1
ATOM 3396 N N . VAL A 1 563 ? 119.729 144.960 114.369 1.00 42.02 563 VAL A N 1
ATOM 3397 C CA . VAL A 1 563 ? 120.714 145.015 113.295 1.00 42.02 563 VAL A CA 1
ATOM 3398 C C . VAL A 1 563 ? 120.094 145.707 112.085 1.00 42.02 563 VAL A C 1
ATOM 3399 O O . VAL A 1 563 ? 118.879 145.643 111.868 1.00 42.02 563 VAL A O 1
ATOM 3403 N N . GLN A 1 564 ? 120.942 146.400 111.305 1.00 47.24 564 GLN A N 1
ATOM 3404 C CA . GLN A 1 564 ? 120.559 147.085 110.071 1.00 47.24 564 GLN A CA 1
ATOM 3405 C C . GLN A 1 564 ? 119.670 146.206 109.201 1.00 47.24 564 GLN A C 1
ATOM 3406 O O . GLN A 1 564 ? 119.853 144.984 109.163 1.00 47.24 564 GLN A O 1
ATOM 3412 N N . PRO A 1 565 ? 118.713 146.784 108.475 1.00 46.29 565 PRO A N 1
ATOM 3413 C CA . PRO A 1 565 ? 117.715 145.960 107.779 1.00 46.29 565 PRO A CA 1
ATOM 3414 C C . PRO A 1 565 ? 118.257 145.205 106.576 1.00 46.29 565 PRO A C 1
ATOM 3415 O O . PRO A 1 565 ? 117.485 144.568 105.854 1.00 46.29 565 PRO A O 1
ATOM 3419 N N . GLU A 1 566 ? 119.569 145.258 106.369 1.00 46.54 566 GLU A N 1
ATOM 3420 C CA . GLU A 1 566 ? 120.182 144.616 105.204 1.00 46.54 566 GLU A CA 1
ATOM 3421 C C . GLU A 1 566 ? 121.227 143.588 105.578 1.00 46.54 566 GLU A C 1
ATOM 3422 O O . GLU A 1 566 ? 121.733 142.880 104.715 1.00 46.54 566 GLU A O 1
ATOM 3428 N N . LEU A 1 567 ? 121.572 143.515 106.856 1.00 41.36 567 LEU A N 1
ATOM 3429 C CA . LEU A 1 567 ? 122.570 142.568 107.314 1.00 41.36 567 LEU A CA 1
ATOM 3430 C C . LEU A 1 567 ? 121.892 141.512 108.146 1.00 41.36 567 LEU A C 1
ATOM 3431 O O . LEU A 1 567 ? 122.482 140.987 109.081 1.00 41.36 567 LEU A O 1
ATOM 3436 N N . LYS A 1 568 ? 120.647 141.200 107.816 1.00 39.93 568 LYS A N 1
ATOM 3437 C CA . LYS A 1 568 ? 119.879 140.219 108.578 1.00 39.93 568 LYS A CA 1
ATOM 3438 C C . LYS A 1 568 ? 120.341 138.774 108.403 1.00 39.93 568 LYS A C 1
ATOM 3439 O O . LYS A 1 568 ? 120.306 138.002 109.352 1.00 39.93 568 LYS A O 1
ATOM 3445 N N . SER A 1 569 ? 120.757 138.398 107.200 1.00 38.70 569 SER A N 1
ATOM 3446 C CA . SER A 1 569 ? 121.188 137.029 106.943 1.00 38.70 569 SER A CA 1
ATOM 3447 C C . SER A 1 569 ? 122.571 136.773 107.495 1.00 38.70 569 SER A C 1
ATOM 3448 O O . SER A 1 569 ? 122.819 135.731 108.090 1.00 38.70 569 SER A O 1
ATOM 3451 N N . LEU A 1 570 ? 123.480 137.714 107.304 1.00 37.52 570 LEU A N 1
ATOM 3452 C CA . LEU A 1 570 ? 124.836 137.582 107.823 1.00 37.52 570 LEU A CA 1
ATOM 3453 C C . LEU A 1 570 ? 124.833 137.418 109.338 1.00 37.52 570 LEU A C 1
ATOM 3454 O O . LEU A 1 570 ? 125.589 136.606 109.885 1.00 37.52 570 LEU A O 1
ATOM 3459 N N . ALA A 1 571 ? 123.969 138.165 110.029 1.00 37.01 571 ALA A N 1
ATOM 3460 C CA . ALA A 1 571 ? 123.895 138.075 111.483 1.00 37.01 571 ALA A CA 1
ATOM 3461 C C . ALA A 1 571 ? 123.399 136.705 111.926 1.00 37.01 571 ALA A C 1
ATOM 3462 O O . ALA A 1 571 ? 123.979 136.081 112.824 1.00 37.01 571 ALA A O 1
ATOM 3464 N N . LEU A 1 572 ? 122.323 136.219 111.302 1.00 36.79 572 LEU A N 1
ATOM 3465 C CA . LEU A 1 572 ? 121.803 134.900 111.645 1.00 36.79 572 LEU A CA 1
ATOM 3466 C C . LEU A 1 572 ? 122.814 133.809 111.322 1.00 36.79 572 LEU A C 1
ATOM 3467 O O . LEU A 1 572 ? 122.955 132.838 112.075 1.00 36.79 572 LEU A O 1
ATOM 3472 N N . GLY A 1 573 ? 123.546 133.963 110.219 1.00 38.76 573 GLY A N 1
ATOM 3473 C CA . GLY A 1 573 ? 124.538 132.967 109.860 1.00 38.76 573 GLY A CA 1
ATOM 3474 C C . GLY A 1 573 ? 125.692 132.911 110.840 1.00 38.76 573 GLY A C 1
ATOM 3475 O O . GLY A 1 573 ? 126.113 131.827 111.251 1.00 38.76 573 GLY A O 1
ATOM 3476 N N . PHE A 1 574 ? 126.217 134.074 111.234 1.00 37.85 574 PHE A N 1
ATOM 3477 C CA . PHE A 1 574 ? 127.304 134.087 112.207 1.00 37.85 574 PHE A CA 1
ATOM 3478 C C . PHE A 1 574 ? 126.839 133.562 113.561 1.00 37.85 574 PHE A C 1
ATOM 3479 O O . PHE A 1 574 ? 127.579 132.842 114.243 1.00 37.85 574 PHE A O 1
ATOM 3487 N N . HIS A 1 575 ? 125.613 133.906 113.965 1.00 38.10 575 HIS A N 1
ATOM 3488 C CA . HIS A 1 575 ? 125.064 133.374 115.208 1.00 38.10 575 HIS A CA 1
ATOM 3489 C C . HIS A 1 575 ? 124.983 131.852 115.172 1.00 38.10 575 HIS A C 1
ATOM 3490 O O . HIS A 1 575 ? 125.438 131.174 116.105 1.00 38.10 575 HIS A O 1
ATOM 3497 N N . SER A 1 576 ? 124.400 131.299 114.105 1.00 41.33 576 SER A N 1
ATOM 3498 C CA . SER A 1 576 ? 124.298 129.851 113.970 1.00 41.33 576 SER A CA 1
ATOM 3499 C C . SER A 1 576 ? 125.673 129.198 113.986 1.00 41.33 576 SER A C 1
ATOM 3500 O O . SER A 1 576 ? 125.875 128.167 114.637 1.00 41.33 576 SER A O 1
ATOM 3503 N N . MET A 1 577 ? 126.632 129.785 113.268 1.00 40.34 577 MET A N 1
ATOM 3504 C CA . MET A 1 577 ? 127.980 129.227 113.231 1.00 40.34 577 MET A CA 1
ATOM 3505 C C . MET A 1 577 ? 128.593 129.172 114.623 1.00 40.34 577 MET A C 1
ATOM 3506 O O . MET A 1 577 ? 129.077 128.121 115.059 1.00 40.34 577 MET A O 1
ATOM 3511 N N . VAL A 1 578 ? 128.581 130.300 115.337 1.00 38.60 578 VAL A N 1
ATOM 3512 C CA . VAL A 1 578 ? 129.216 130.354 116.652 1.00 38.60 578 VAL A CA 1
ATOM 3513 C C . VAL A 1 578 ? 128.549 129.373 117.609 1.00 38.60 578 VAL A C 1
ATOM 3514 O O . VAL A 1 578 ? 129.222 128.672 118.375 1.00 38.60 578 VAL A O 1
ATOM 3518 N N . ILE A 1 579 ? 127.217 129.282 117.562 1.00 39.84 579 ILE A N 1
ATOM 3519 C CA . ILE A 1 579 ? 126.519 128.403 118.498 1.00 39.84 579 ILE A CA 1
ATOM 3520 C C . ILE A 1 579 ? 126.808 126.941 118.185 1.00 39.84 579 ILE A C 1
ATOM 3521 O O . ILE A 1 579 ? 127.172 126.162 119.073 1.00 39.84 579 ILE A O 1
ATOM 3526 N N . ARG A 1 580 ? 126.684 126.548 116.915 1.00 43.49 580 ARG A N 1
ATOM 3527 C CA . ARG A 1 580 ? 126.889 125.149 116.557 1.00 43.49 580 ARG A CA 1
ATOM 3528 C C . ARG A 1 580 ? 128.349 124.743 116.714 1.00 43.49 580 ARG A C 1
ATOM 3529 O O . ARG A 1 580 ? 128.663 123.553 116.814 1.00 43.49 580 ARG A O 1
ATOM 3537 N N . ALA A 1 581 ? 129.261 125.717 116.735 1.00 40.71 581 ALA A N 1
ATOM 3538 C CA . ALA A 1 581 ? 130.667 125.384 116.933 1.00 40.71 581 ALA A CA 1
ATOM 3539 C C . ALA A 1 581 ? 131.008 125.266 118.412 1.00 40.71 581 ALA A C 1
ATOM 3540 O O . ALA A 1 581 ? 131.454 124.210 118.872 1.00 40.71 581 ALA A O 1
ATOM 3542 N N . LEU A 1 582 ? 130.803 126.337 119.178 1.00 38.06 582 LEU A N 1
ATOM 3543 C CA . LEU A 1 582 ? 131.280 126.406 120.552 1.00 38.06 582 LEU A CA 1
ATOM 3544 C C . LEU A 1 582 ? 130.286 125.862 121.570 1.00 38.06 582 LEU A C 1
ATOM 3545 O O . LEU A 1 582 ? 130.611 125.804 122.759 1.00 38.06 582 LEU A O 1
ATOM 3550 N N . GLY A 1 583 ? 129.089 125.464 121.149 1.00 39.83 583 GLY A N 1
ATOM 3551 C CA . GLY A 1 583 ? 128.109 125.000 122.108 1.00 39.83 583 GLY A CA 1
ATOM 3552 C C . GLY A 1 583 ? 127.449 123.693 121.733 1.00 39.83 583 GLY A C 1
ATOM 3553 O O . GLY A 1 583 ? 126.528 123.240 122.416 1.00 39.83 583 GLY A O 1
ATOM 3554 N N . GLY A 1 584 ? 127.905 123.078 120.648 1.00 41.23 584 GLY A N 1
ATOM 3555 C CA . GLY A 1 584 ? 127.367 121.801 120.228 1.00 41.23 584 GLY A CA 1
ATOM 3556 C C . GLY A 1 584 ? 128.432 120.730 120.135 1.00 41.23 584 GLY A C 1
ATOM 3557 O O . GLY A 1 584 ? 128.137 119.537 120.231 1.00 41.23 584 GLY A O 1
ATOM 3558 N N . ILE A 1 585 ? 129.674 121.157 119.976 1.00 41.78 585 ILE A N 1
ATOM 3559 C CA . ILE A 1 585 ? 130.787 120.239 119.882 1.00 41.78 585 ILE A CA 1
ATOM 3560 C C . ILE A 1 585 ? 131.687 120.230 121.097 1.00 41.78 585 ILE A C 1
ATOM 3561 O O . ILE A 1 585 ? 132.195 119.195 121.484 1.00 41.78 585 ILE A O 1
ATOM 3566 N N . LEU A 1 586 ? 131.918 121.405 121.666 1.00 41.48 586 LEU A N 1
ATOM 3567 C CA . LEU A 1 586 ? 132.614 121.552 122.938 1.00 41.48 586 LEU A CA 1
ATOM 3568 C C . LEU A 1 586 ? 131.807 121.200 124.175 1.00 41.48 586 LEU A C 1
ATOM 3569 O O . LEU A 1 586 ? 132.338 120.632 125.105 1.00 41.48 586 LEU A O 1
ATOM 3574 N N . ALA A 1 587 ? 130.533 121.565 124.200 1.00 40.61 587 ALA A N 1
ATOM 3575 C CA . ALA A 1 587 ? 129.675 121.319 125.356 1.00 40.61 587 ALA A CA 1
ATOM 3576 C C . ALA A 1 587 ? 129.715 119.905 125.908 1.00 40.61 587 ALA A C 1
ATOM 3577 O O . ALA A 1 587 ? 129.936 119.723 127.090 1.00 40.61 587 ALA A O 1
ATOM 3579 N N . PRO A 1 588 ? 129.451 118.897 125.073 1.00 40.48 588 PRO A N 1
ATOM 3580 C CA . PRO A 1 588 ? 129.513 117.538 125.601 1.00 40.48 588 PRO A CA 1
ATOM 3581 C C . PRO A 1 588 ? 130.904 117.121 126.032 1.00 40.48 588 PRO A C 1
ATOM 3582 O O . PRO A 1 588 ? 131.021 116.321 126.934 1.00 40.48 588 PRO A O 1
ATOM 3586 N N . ILE A 1 589 ? 131.945 117.604 125.376 1.00 39.59 589 ILE A N 1
ATOM 3587 C CA . ILE A 1 589 ? 133.288 117.213 125.757 1.00 39.59 589 ILE A CA 1
ATOM 3588 C C . ILE A 1 589 ? 133.714 117.653 127.147 1.00 39.59 589 ILE A C 1
ATOM 3589 O O . ILE A 1 589 ? 134.298 116.872 127.866 1.00 39.59 589 ILE A O 1
ATOM 3594 N N . TYR A 1 590 ? 133.476 118.902 127.523 1.00 39.96 590 TYR A N 1
ATOM 3595 C CA . TYR A 1 590 ? 133.831 119.343 128.878 1.00 39.96 590 TYR A CA 1
ATOM 3596 C C . TYR A 1 590 ? 132.968 118.806 130.027 1.00 39.96 590 TYR A C 1
ATOM 3597 O O . TYR A 1 590 ? 133.460 118.582 131.116 1.00 39.96 590 TYR A O 1
ATOM 3606 N N . PHE A 1 591 ? 131.671 118.647 129.792 1.00 39.39 591 PHE A N 1
ATOM 3607 C CA . PHE A 1 591 ? 130.784 118.093 130.801 1.00 39.39 591 PHE A CA 1
ATOM 3608 C C . PHE A 1 591 ? 131.214 116.672 131.097 1.00 39.39 591 PHE A C 1
ATOM 3609 O O . PHE A 1 591 ? 131.274 116.264 132.235 1.00 39.39 591 PHE A O 1
ATOM 3617 N N . GLY A 1 592 ? 131.504 115.912 130.056 1.00 39.77 592 GLY A N 1
ATOM 3618 C CA . GLY A 1 592 ? 131.942 114.545 130.202 1.00 39.77 592 GLY A CA 1
ATOM 3619 C C . GLY A 1 592 ? 133.269 114.442 130.906 1.00 39.77 592 GLY A C 1
ATOM 3620 O O . GLY A 1 592 ? 133.480 113.551 131.695 1.00 39.77 592 GLY A O 1
ATOM 3621 N N . ALA A 1 593 ? 134.191 115.331 130.586 1.00 40.64 593 ALA A N 1
ATOM 3622 C CA . ALA A 1 593 ? 135.491 115.315 131.224 1.00 40.64 593 ALA A CA 1
ATOM 3623 C C . ALA A 1 593 ? 135.371 115.603 132.702 1.00 40.64 593 ALA A C 1
ATOM 3624 O O . ALA A 1 593 ? 136.090 115.040 133.503 1.00 40.64 593 ALA A O 1
ATOM 3626 N N . LEU A 1 594 ? 134.517 116.554 133.046 1.00 40.95 594 LEU A N 1
ATOM 3627 C CA . LEU A 1 594 ? 134.266 116.922 134.435 1.00 40.95 594 LEU A CA 1
ATOM 3628 C C . LEU A 1 594 ? 133.575 115.840 135.254 1.00 40.95 594 LEU A C 1
ATOM 3629 O O . LEU A 1 594 ? 133.923 115.611 136.393 1.00 40.95 594 LEU A O 1
ATOM 3634 N N . ILE A 1 595 ? 132.585 115.188 134.663 1.00 41.48 595 ILE A N 1
ATOM 3635 C CA . ILE A 1 595 ? 131.828 114.134 135.325 1.00 41.48 595 ILE A CA 1
ATOM 3636 C C . ILE A 1 595 ? 132.639 112.908 135.688 1.00 41.48 595 ILE A C 1
ATOM 3637 O O . ILE A 1 595 ? 132.419 112.310 136.721 1.00 41.48 595 ILE A O 1
ATOM 3642 N N . ASP A 1 596 ? 133.547 112.507 134.814 1.00 44.97 596 ASP A N 1
ATOM 3643 C CA . ASP A 1 596 ? 134.365 111.333 135.055 1.00 44.97 596 ASP A CA 1
ATOM 3644 C C . ASP A 1 596 ? 135.238 111.454 136.273 1.00 44.97 596 ASP A C 1
ATOM 3645 O O . ASP A 1 596 ? 135.940 110.525 136.616 1.00 44.97 596 ASP A O 1
ATOM 3650 N N . THR A 1 597 ? 135.244 112.606 136.915 1.00 44.78 597 THR A N 1
ATOM 3651 C CA . THR A 1 597 ? 136.044 112.722 138.126 1.00 44.78 597 THR A CA 1
ATOM 3652 C C . THR A 1 597 ? 135.413 111.995 139.305 1.00 44.78 597 THR A C 1
ATOM 3653 O O . THR A 1 597 ? 136.010 111.961 140.386 1.00 44.78 597 THR A O 1
ATOM 3657 N N . THR A 1 598 ? 134.234 111.406 139.118 1.00 46.20 598 THR A N 1
ATOM 3658 C CA . THR A 1 598 ? 133.466 110.819 140.204 1.00 46.20 598 THR A CA 1
ATOM 3659 C C . THR A 1 598 ? 133.318 109.308 140.087 1.00 46.20 598 THR A C 1
ATOM 3660 O O . THR A 1 598 ? 132.425 108.740 140.722 1.00 46.20 598 THR A O 1
ATOM 3664 N N . CYS A 1 599 ? 134.162 108.648 139.299 1.00 53.11 599 CYS A N 1
ATOM 3665 C CA . CYS A 1 599 ? 134.084 107.202 139.154 1.00 53.11 599 CYS A CA 1
ATOM 3666 C C . CYS A 1 599 ? 134.774 106.512 140.324 1.00 53.11 599 CYS A C 1
ATOM 3667 O O . CYS A 1 599 ? 135.636 107.088 140.991 1.00 53.11 599 CYS A O 1
ATOM 3670 N N . ILE A 1 600 ? 134.391 105.258 140.570 1.00 57.01 600 ILE A N 1
ATOM 3671 C CA . ILE A 1 600 ? 135.032 104.474 141.621 1.00 57.01 600 ILE A CA 1
ATOM 3672 C C . ILE A 1 600 ? 135.416 103.092 141.107 1.00 57.01 600 ILE A C 1
ATOM 3673 O O . ILE A 1 600 ? 136.098 102.333 141.802 1.00 57.01 600 ILE A O 1
ATOM 3678 N N . LYS A 1 601 ? 134.988 102.749 139.894 1.00 61.76 601 LYS A N 1
ATOM 3679 C CA . LYS A 1 601 ? 135.384 101.481 139.289 1.00 61.76 601 LYS A CA 1
ATOM 3680 C C . LYS A 1 601 ? 135.411 101.628 137.778 1.00 61.76 601 LYS A C 1
ATOM 3681 O O . LYS A 1 601 ? 134.434 102.088 137.181 1.00 61.76 601 LYS A O 1
ATOM 3687 N N . TRP A 1 602 ? 136.523 101.229 137.168 1.00 66.25 602 TRP A N 1
ATOM 3688 C CA . TRP A 1 602 ? 136.709 101.329 135.731 1.00 66.25 602 TRP A CA 1
ATOM 3689 C C . TRP A 1 602 ? 136.697 99.941 135.094 1.00 66.25 602 TRP A C 1
ATOM 3690 O O . TRP A 1 602 ? 137.107 98.946 135.695 1.00 66.25 602 TRP A O 1
ATOM 3701 N N . SER A 1 603 ? 136.219 99.874 133.856 1.00 74.67 603 SER A N 1
ATOM 3702 C CA . SER A 1 603 ? 136.238 98.652 133.063 1.00 74.67 603 SER A CA 1
ATOM 3703 C C . SER A 1 603 ? 137.518 98.633 132.242 1.00 74.67 603 SER A C 1
ATOM 3704 O O . SER A 1 603 ? 137.571 99.219 131.156 1.00 74.67 603 SER A O 1
ATOM 3707 N N . THR A 1 604 ? 138.542 97.950 132.755 1.00 83.33 604 THR A N 1
ATOM 3708 C CA . THR A 1 604 ? 139.875 97.954 132.151 1.00 83.33 604 THR A CA 1
ATOM 3709 C C . THR A 1 604 ? 139.845 97.138 130.860 1.00 83.33 604 THR A C 1
ATOM 3710 O O . THR A 1 604 ? 139.863 95.904 130.855 1.00 83.33 604 THR A O 1
ATOM 3714 N N . ASN A 1 605 ? 139.794 97.859 129.740 1.00 90.24 605 ASN A N 1
ATOM 3715 C CA . ASN A 1 605 ? 139.765 97.252 128.412 1.00 90.24 605 ASN A CA 1
ATOM 3716 C C . ASN A 1 605 ? 141.113 96.587 128.150 1.00 90.24 605 ASN A C 1
ATOM 3717 O O . ASN A 1 605 ? 142.053 96.749 128.935 1.00 90.24 605 ASN A O 1
ATOM 3722 N N . ASN A 1 606 ? 141.203 95.819 127.062 1.00 95.27 606 ASN A N 1
ATOM 3723 C CA . ASN A 1 606 ? 142.418 95.089 126.671 1.00 95.27 606 ASN A CA 1
ATOM 3724 C C . ASN A 1 606 ? 143.588 96.074 126.659 1.00 95.27 606 ASN A C 1
ATOM 3725 O O . ASN A 1 606 ? 144.560 95.866 127.398 1.00 95.27 606 ASN A O 1
ATOM 3730 N N . CYS A 1 607 ? 143.544 97.140 125.858 1.00 94.46 607 CYS A N 1
ATOM 3731 C CA . CYS A 1 607 ? 144.649 98.093 125.848 1.00 94.46 607 CYS A CA 1
ATOM 3732 C C . CYS A 1 607 ? 144.396 99.245 126.812 1.00 94.46 607 CYS A C 1
ATOM 3733 O O . CYS A 1 607 ? 145.196 99.491 127.722 1.00 94.46 607 CYS A O 1
ATOM 3736 N N . GLY A 1 608 ? 143.294 99.966 126.625 1.00 91.13 608 GLY A N 1
ATOM 3737 C CA . GLY A 1 608 ? 142.979 101.106 127.463 1.00 91.13 608 GLY A CA 1
ATOM 3738 C C . GLY A 1 608 ? 142.538 100.724 128.860 1.00 91.13 608 GLY A C 1
ATOM 3739 O O . GLY A 1 608 ? 141.607 99.931 129.030 1.00 91.13 608 GLY A O 1
ATOM 3740 N N . THR A 1 609 ? 143.204 101.278 129.867 1.00 87.66 609 THR A N 1
ATOM 3741 C CA . THR A 1 609 ? 142.865 100.962 131.249 1.00 87.66 609 THR A CA 1
ATOM 3742 C C . THR A 1 609 ? 141.450 101.399 131.583 1.00 87.66 609 THR A C 1
ATOM 3743 O O . THR A 1 609 ? 140.841 100.883 132.520 1.00 87.66 609 THR A O 1
ATOM 3747 N N . ARG A 1 610 ? 140.923 102.352 130.823 1.00 77.76 610 ARG A N 1
ATOM 3748 C CA . ARG A 1 610 ? 139.580 102.855 131.093 1.00 77.76 610 ARG A CA 1
ATOM 3749 C C . ARG A 1 610 ? 138.848 102.553 129.797 1.00 77.76 610 ARG A C 1
ATOM 3750 O O . ARG A 1 610 ? 139.000 103.271 128.809 1.00 77.76 610 ARG A O 1
ATOM 3758 N N . GLY A 1 611 ? 138.054 101.490 129.796 1.00 76.94 611 GLY A N 1
ATOM 3759 C CA . GLY A 1 611 ? 137.121 101.238 128.714 1.00 76.94 611 GLY A CA 1
ATOM 3760 C C . GLY A 1 611 ? 135.816 101.930 129.021 1.00 76.94 611 GLY A C 1
ATOM 3761 O O . GLY A 1 611 ? 135.188 102.498 128.128 1.00 76.94 611 GLY A O 1
ATOM 3762 N N . SER A 1 612 ? 135.407 101.894 130.286 1.00 71.64 612 SER A N 1
ATOM 3763 C CA . SER A 1 612 ? 134.167 102.543 130.687 1.00 71.64 612 SER A CA 1
ATOM 3764 C C . SER A 1 612 ? 134.054 102.467 132.202 1.00 71.64 612 SER A C 1
ATOM 3765 O O . SER A 1 612 ? 134.868 101.828 132.872 1.00 71.64 612 SER A O 1
ATOM 3768 N N . CYS A 1 613 ? 133.031 103.129 132.735 1.00 64.12 613 CYS A N 1
ATOM 3769 C CA . CYS A 1 613 ? 132.800 103.177 134.173 1.00 64.12 613 CYS A CA 1
ATOM 3770 C C . CYS A 1 613 ? 131.674 102.228 134.557 1.00 64.12 613 CYS A C 1
ATOM 3771 O O . CYS A 1 613 ? 130.694 102.083 133.818 1.00 64.12 613 CYS A O 1
ATOM 3774 N N . ARG A 1 614 ? 131.796 101.612 135.729 1.00 64.16 614 ARG A N 1
ATOM 3775 C CA . ARG A 1 614 ? 130.735 100.745 136.219 1.00 64.16 614 ARG A CA 1
ATOM 3776 C C . ARG A 1 614 ? 129.787 101.557 137.084 1.00 64.16 614 ARG A C 1
ATOM 3777 O O . ARG A 1 614 ? 128.574 101.540 136.869 1.00 64.16 614 ARG A O 1
ATOM 3785 N N . THR A 1 615 ? 130.333 102.276 138.061 1.00 56.18 615 THR A N 1
ATOM 3786 C CA . THR A 1 615 ? 129.499 103.056 138.973 1.00 56.18 615 THR A CA 1
ATOM 3787 C C . THR A 1 615 ? 130.076 104.436 139.233 1.00 56.18 615 THR A C 1
ATOM 3788 O O . THR A 1 615 ? 131.244 104.691 138.941 1.00 56.18 615 THR A O 1
ATOM 3792 N N . TYR A 1 616 ? 129.262 105.328 139.787 1.00 49.28 616 TYR A N 1
ATOM 3793 C CA . TYR A 1 616 ? 129.716 106.685 140.067 1.00 49.28 616 TYR A CA 1
ATOM 3794 C C . TYR A 1 616 ? 129.179 107.160 141.402 1.00 49.28 616 TYR A C 1
ATOM 3795 O O . TYR A 1 616 ? 127.996 106.983 141.691 1.00 49.28 616 TYR A O 1
ATOM 3804 N N . ASN A 1 617 ? 130.031 107.764 142.224 1.00 47.73 617 ASN A N 1
ATOM 3805 C CA . ASN A 1 617 ? 129.554 108.320 143.482 1.00 47.73 617 ASN A CA 1
ATOM 3806 C C . ASN A 1 617 ? 128.425 109.299 143.195 1.00 47.73 617 ASN A C 1
ATOM 3807 O O . ASN A 1 617 ? 128.628 110.312 142.522 1.00 47.73 617 ASN A O 1
ATOM 3812 N N . SER A 1 618 ? 127.230 108.997 143.704 1.00 47.35 618 SER A N 1
ATOM 3813 C CA . SER A 1 618 ? 126.037 109.717 143.269 1.00 47.35 618 SER A CA 1
ATOM 3814 C C . SER A 1 618 ? 126.019 111.149 143.791 1.00 47.35 618 SER A C 1
ATOM 3815 O O . SER A 1 618 ? 125.575 112.073 143.097 1.00 47.35 618 SER A O 1
ATOM 3818 N N . THR A 1 619 ? 126.516 111.353 145.012 1.00 47.53 619 THR A N 1
ATOM 3819 C CA . THR A 1 619 ? 126.485 112.681 145.615 1.00 47.53 619 THR A CA 1
ATOM 3820 C C . THR A 1 619 ? 127.343 113.664 144.825 1.00 47.53 619 THR A C 1
ATOM 3821 O O . THR A 1 619 ? 126.890 114.763 144.480 1.00 47.53 619 THR A O 1
ATOM 3825 N N . SER A 1 620 ? 128.578 113.274 144.507 1.00 43.67 620 SER A N 1
ATOM 3826 C CA . SER A 1 620 ? 129.475 114.153 143.766 1.00 43.67 620 SER A CA 1
ATOM 3827 C C . SER A 1 620 ? 129.013 114.322 142.323 1.00 43.67 620 SER A C 1
ATOM 3828 O O . SER A 1 620 ? 129.192 115.386 141.717 1.00 43.67 620 SER A O 1
ATOM 3831 N N . PHE A 1 621 ? 128.371 113.285 141.786 1.00 41.39 621 PHE A N 1
ATOM 3832 C CA . PHE A 1 621 ? 127.817 113.368 140.436 1.00 41.39 621 PHE A CA 1
ATOM 3833 C C . PHE A 1 621 ? 126.799 114.497 140.430 1.00 41.39 621 PHE A C 1
ATOM 3834 O O . PHE A 1 621 ? 126.913 115.431 139.639 1.00 41.39 621 PHE A O 1
ATOM 3842 N N . SER A 1 622 ? 125.804 114.414 141.312 1.00 42.32 622 SER A N 1
ATOM 3843 C CA . SER A 1 622 ? 124.765 115.436 141.363 1.00 42.32 622 SER A CA 1
ATOM 3844 C C . SER A 1 622 ? 125.360 116.813 141.616 1.00 42.32 622 SER A C 1
ATOM 3845 O O . SER A 1 622 ? 124.972 117.795 140.968 1.00 42.32 622 SER A O 1
ATOM 3848 N N . ARG A 1 623 ? 126.314 116.895 142.548 1.00 43.32 623 ARG A N 1
ATOM 3849 C CA . ARG A 1 623 ? 126.988 118.156 142.838 1.00 43.32 623 ARG A CA 1
ATOM 3850 C C . ARG A 1 623 ? 127.531 118.802 141.570 1.00 43.32 623 ARG A C 1
ATOM 3851 O O . ARG A 1 623 ? 127.133 119.915 141.209 1.00 43.32 623 ARG A O 1
ATOM 3859 N N . VAL A 1 624 ? 128.424 118.103 140.867 1.00 40.05 624 VAL A N 1
ATOM 3860 C CA . VAL A 1 624 ? 129.097 118.688 139.709 1.00 40.05 624 VAL A CA 1
ATOM 3861 C C . VAL A 1 624 ? 128.092 119.032 138.614 1.00 40.05 624 VAL A C 1
ATOM 3862 O O . VAL A 1 624 ? 128.112 120.136 138.052 1.00 40.05 624 VAL A O 1
ATOM 3866 N N . TYR A 1 625 ? 127.181 118.101 138.317 1.00 39.05 625 TYR A N 1
ATOM 3867 C CA . TYR A 1 625 ? 126.239 118.273 137.214 1.00 39.05 625 TYR A CA 1
ATOM 3868 C C . TYR A 1 625 ? 125.342 119.493 137.433 1.00 39.05 625 TYR A C 1
ATOM 3869 O O . TYR A 1 625 ? 125.304 120.425 136.602 1.00 39.05 625 TYR A O 1
ATOM 3878 N N . LEU A 1 626 ? 124.663 119.539 138.583 1.00 38.38 626 LEU A N 1
ATOM 3879 C CA . LEU A 1 626 ? 123.728 120.627 138.832 1.00 38.38 626 LEU A CA 1
ATOM 3880 C C . LEU A 1 626 ? 124.456 121.945 139.066 1.00 38.38 626 LEU A C 1
ATOM 3881 O O . LEU A 1 626 ? 123.950 123.008 138.684 1.00 38.38 626 LEU A O 1
ATOM 3886 N N . GLY A 1 627 ? 125.655 121.905 139.656 1.00 37.73 627 GLY A N 1
ATOM 3887 C CA . GLY A 1 627 ? 126.401 123.134 139.857 1.00 37.73 627 GLY A CA 1
ATOM 3888 C C . GLY A 1 627 ? 126.826 123.780 138.554 1.00 37.73 627 GLY A C 1
ATOM 3889 O O . GLY A 1 627 ? 126.702 124.998 138.388 1.00 37.73 627 GLY A O 1
ATOM 3890 N N . LEU A 1 628 ? 127.322 122.979 137.607 1.00 37.16 628 LEU A N 1
ATOM 3891 C CA . LEU A 1 628 ? 127.701 123.543 136.317 1.00 37.16 628 LEU A CA 1
ATOM 3892 C C . LEU A 1 628 ? 126.500 124.156 135.611 1.00 37.16 628 LEU A C 1
ATOM 3893 O O . LEU A 1 628 ? 126.569 125.298 135.123 1.00 37.16 628 LEU A O 1
ATOM 3898 N N . SER A 1 629 ? 125.382 123.421 135.554 1.00 39.20 629 SER A N 1
ATOM 3899 C CA . SER A 1 629 ? 124.209 123.983 134.884 1.00 39.20 629 SER A CA 1
ATOM 3900 C C . SER A 1 629 ? 123.752 125.289 135.541 1.00 39.20 629 SER A C 1
ATOM 3901 O O . SER A 1 629 ? 123.494 126.290 134.851 1.00 39.20 629 SER A O 1
ATOM 3904 N N . SER A 1 630 ? 123.665 125.306 136.876 1.00 39.04 630 SER A N 1
ATOM 3905 C CA . SER A 1 630 ? 123.186 126.496 137.572 1.00 39.04 630 SER A CA 1
ATOM 3906 C C . SER A 1 630 ? 124.112 127.686 137.357 1.00 39.04 630 SER A C 1
ATOM 3907 O O . SER A 1 630 ? 123.643 128.819 137.190 1.00 39.04 630 SER A O 1
ATOM 3910 N N . MET A 1 631 ? 125.429 127.458 137.357 1.00 39.68 631 MET A N 1
ATOM 3911 C CA . MET A 1 631 ? 126.353 128.573 137.179 1.00 39.68 631 MET A CA 1
ATOM 3912 C C . MET A 1 631 ? 126.237 129.168 135.783 1.00 39.68 631 MET A C 1
ATOM 3913 O O . MET A 1 631 ? 126.244 130.400 135.622 1.00 39.68 631 MET A O 1
ATOM 3918 N N . LEU A 1 632 ? 126.105 128.315 134.762 1.00 35.90 632 LEU A N 1
ATOM 3919 C CA . LEU A 1 632 ? 125.929 128.846 133.412 1.00 35.90 632 LEU A CA 1
ATOM 3920 C C . LEU A 1 632 ? 124.658 129.686 133.313 1.00 35.90 632 LEU A C 1
ATOM 3921 O O . LEU A 1 632 ? 124.664 130.783 132.728 1.00 35.90 632 LEU A O 1
ATOM 3926 N N . ARG A 1 633 ? 123.567 129.173 133.866 1.00 38.96 633 ARG A N 1
ATOM 3927 C CA . ARG A 1 633 ? 122.302 129.894 133.813 1.00 38.96 633 ARG A CA 1
ATOM 3928 C C . ARG A 1 633 ? 122.453 131.293 134.383 1.00 38.96 633 ARG A C 1
ATOM 3929 O O . ARG A 1 633 ? 122.035 132.270 133.762 1.00 38.96 633 ARG A O 1
ATOM 3937 N N . VAL A 1 634 ? 123.058 131.395 135.559 1.00 37.34 634 VAL A N 1
ATOM 3938 C CA . VAL A 1 634 ? 123.270 132.697 136.171 1.00 37.34 634 VAL A CA 1
ATOM 3939 C C . VAL A 1 634 ? 124.130 133.555 135.263 1.00 37.34 634 VAL A C 1
ATOM 3940 O O . VAL A 1 634 ? 123.906 134.760 135.140 1.00 37.34 634 VAL A O 1
ATOM 3944 N N . SER A 1 635 ? 125.115 132.936 134.620 1.00 37.18 635 SER A N 1
ATOM 3945 C CA . SER A 1 635 ? 126.000 133.677 133.731 1.00 37.18 635 SER A CA 1
ATOM 3946 C C . SER A 1 635 ? 125.201 134.342 132.624 1.00 37.18 635 SER A C 1
ATOM 3947 O O . SER A 1 635 ? 125.329 135.543 132.398 1.00 37.18 635 SER A O 1
ATOM 3950 N N . SER A 1 636 ? 124.410 133.555 131.904 1.00 37.78 636 SER A N 1
ATOM 3951 C CA . SER A 1 636 ? 123.637 134.094 130.791 1.00 37.78 636 SER A CA 1
ATOM 3952 C C . SER A 1 636 ? 122.598 135.091 131.276 1.00 37.78 636 SER A C 1
ATOM 3953 O O . SER A 1 636 ? 122.383 136.127 130.646 1.00 37.78 636 SER A O 1
ATOM 3956 N N . LEU A 1 637 ? 121.957 134.783 132.397 1.00 37.79 637 LEU A N 1
ATOM 3957 C CA . LEU A 1 637 ? 120.929 135.668 132.929 1.00 37.79 637 LEU A CA 1
ATOM 3958 C C . LEU A 1 637 ? 121.500 137.041 133.227 1.00 37.79 637 LEU A C 1
ATOM 3959 O O . LEU A 1 637 ? 120.891 138.059 132.895 1.00 37.79 637 LEU A O 1
ATOM 3964 N N . VAL A 1 638 ? 122.675 137.075 133.844 1.00 37.33 638 VAL A N 1
ATOM 3965 C CA . VAL A 1 638 ? 123.285 138.348 134.199 1.00 37.33 638 VAL A CA 1
ATOM 3966 C C . VAL A 1 638 ? 123.508 139.207 132.968 1.00 37.33 638 VAL A C 1
ATOM 3967 O O . VAL A 1 638 ? 123.143 140.382 132.949 1.00 37.33 638 VAL A O 1
ATOM 3971 N N . LEU A 1 639 ? 124.087 138.619 131.930 1.00 38.15 639 LEU A N 1
ATOM 3972 C CA . LEU A 1 639 ? 124.379 139.379 130.725 1.00 38.15 639 LEU A CA 1
ATOM 3973 C C . LEU A 1 639 ? 123.109 139.980 130.165 1.00 38.15 639 LEU A C 1
ATOM 3974 O O . LEU A 1 639 ? 123.095 141.136 129.743 1.00 38.15 639 LEU A O 1
ATOM 3979 N N . TYR A 1 640 ? 122.035 139.200 130.165 1.00 37.57 640 TYR A N 1
ATOM 3980 C CA . TYR A 1 640 ? 120.779 139.675 129.598 1.00 37.57 640 TYR A CA 1
ATOM 3981 C C . TYR A 1 640 ? 120.227 140.869 130.371 1.00 37.57 640 TYR A C 1
ATOM 3982 O O . TYR A 1 640 ? 119.786 141.848 129.771 1.00 37.57 640 TYR A O 1
ATOM 3991 N N . ILE A 1 641 ? 120.248 140.790 131.698 1.00 37.78 641 ILE A N 1
ATOM 3992 C CA . ILE A 1 641 ? 119.719 141.879 132.504 1.00 37.78 641 ILE A CA 1
ATOM 3993 C C . ILE A 1 641 ? 120.448 143.171 132.182 1.00 37.78 641 ILE A C 1
ATOM 3994 O O . ILE A 1 641 ? 119.818 144.197 131.928 1.00 37.78 641 ILE A O 1
ATOM 3999 N N . ILE A 1 642 ? 121.775 143.125 132.176 1.00 37.98 642 ILE A N 1
ATOM 4000 C CA . ILE A 1 642 ? 122.548 144.305 131.819 1.00 37.98 642 ILE A CA 1
ATOM 4001 C C . ILE A 1 642 ? 122.130 144.750 130.434 1.00 37.98 642 ILE A C 1
ATOM 4002 O O . ILE A 1 642 ? 121.842 145.925 130.211 1.00 37.98 642 ILE A O 1
ATOM 4007 N N . LEU A 1 643 ? 122.092 143.810 129.498 1.00 39.34 643 LEU A N 1
ATOM 4008 C CA . LEU A 1 643 ? 121.651 144.127 128.142 1.00 39.34 643 LEU A CA 1
ATOM 4009 C C . LEU A 1 643 ? 120.326 144.883 128.140 1.00 39.34 643 LEU A C 1
ATOM 4010 O O . LEU A 1 643 ? 120.142 145.817 127.351 1.00 39.34 643 LEU A O 1
ATOM 4015 N N . ILE A 1 644 ? 119.382 144.482 128.995 1.00 39.55 644 ILE A N 1
ATOM 4016 C CA . ILE A 1 644 ? 118.109 145.199 129.059 1.00 39.55 644 ILE A CA 1
ATOM 4017 C C . ILE A 1 644 ? 118.327 146.634 129.521 1.00 39.55 644 ILE A C 1
ATOM 4018 O O . ILE A 1 644 ? 117.690 147.567 129.013 1.00 39.55 644 ILE A O 1
ATOM 4023 N N . TYR A 1 645 ? 119.224 146.837 130.491 1.00 42.72 645 TYR A N 1
ATOM 4024 C CA . TYR A 1 645 ? 119.527 148.202 130.917 1.00 42.72 645 TYR A CA 1
ATOM 4025 C C . TYR A 1 645 ? 120.053 149.038 129.756 1.00 42.72 645 TYR A C 1
ATOM 4026 O O . TYR A 1 645 ? 119.603 150.172 129.539 1.00 42.72 645 TYR A O 1
ATOM 4035 N N . ALA A 1 646 ? 121.004 148.489 128.996 1.00 44.55 646 ALA A N 1
ATOM 4036 C CA . ALA A 1 646 ? 121.560 149.222 127.860 1.00 44.55 646 ALA A CA 1
ATOM 4037 C C . ALA A 1 646 ? 120.484 149.546 126.826 1.00 44.55 646 ALA A C 1
ATOM 4038 O O . ALA A 1 646 ? 120.409 150.673 126.320 1.00 44.55 646 ALA A O 1
ATOM 4040 N N . MET A 1 647 ? 119.643 148.560 126.497 1.00 46.62 647 MET A N 1
ATOM 4041 C CA . MET A 1 647 ? 118.554 148.786 125.549 1.00 46.62 647 MET A CA 1
ATOM 4042 C C . MET A 1 647 ? 117.639 149.912 126.006 1.00 46.62 647 MET A C 1
ATOM 4043 O O . MET A 1 647 ? 117.306 150.805 125.220 1.00 46.62 647 MET A O 1
ATOM 4048 N N . LYS A 1 648 ? 117.210 149.882 127.270 1.00 51.08 648 LYS A N 1
ATOM 4049 C CA . LYS A 1 648 ? 116.286 150.905 127.749 1.00 51.08 648 LYS A CA 1
ATOM 4050 C C . LYS A 1 648 ? 116.955 152.271 127.800 1.00 51.08 648 LYS A C 1
ATOM 4051 O O . LYS A 1 648 ? 116.282 153.303 127.706 1.00 51.08 648 LYS A O 1
ATOM 4057 N N . LYS A 1 649 ? 118.282 152.300 127.943 1.00 53.89 649 LYS A N 1
ATOM 4058 C CA . LYS A 1 649 ? 118.979 153.583 127.901 1.00 53.89 649 LYS A CA 1
ATOM 4059 C C . LYS A 1 649 ? 119.110 154.092 126.469 1.00 53.89 649 LYS A C 1
ATOM 4060 O O . LYS A 1 649 ? 119.183 155.304 126.241 1.00 53.89 649 LYS A O 1
ATOM 4066 N N . LYS A 1 650 ? 119.117 153.184 125.490 1.00 56.19 650 LYS A N 1
ATOM 4067 C CA . LYS A 1 650 ? 119.321 153.603 124.104 1.00 56.19 650 LYS A CA 1
ATOM 4068 C C . LYS A 1 650 ? 118.075 154.259 123.519 1.00 56.19 650 LYS A C 1
ATOM 4069 O O . LYS A 1 650 ? 118.110 155.433 123.134 1.00 56.19 650 LYS A O 1
ATOM 4075 N N . TYR A 1 651 ? 116.970 153.524 123.437 1.00 58.58 651 TYR A N 1
ATOM 4076 C CA . TYR A 1 651 ? 115.738 154.061 122.862 1.00 58.58 651 TYR A CA 1
ATOM 4077 C C . TYR A 1 651 ? 114.977 154.918 123.866 1.00 58.58 651 TYR A C 1
ATOM 4078 O O . TYR A 1 651 ? 115.290 156.091 124.069 1.00 58.58 651 TYR A O 1
#

Foldseek 3Di:
DLVVLVLVLLLLLLLLLLLVVVLVVLQLVLCCLQVVDDPVVSVVLVCLLVVQQLPCLQVCLPVVQPPQQLLLLLVLLLQLLVLLLQLQCCVVVDDDRVVLDPQDAQALVSVSSSSSSSSNSNRNNSSPLSSLLVLVVDDDDQCSLLSVLVSVLSNVVSVVVNVVVSVVQQQAQQPPPPDDPPPRPDGSPDDSGRGNSSVSSNVSSVSSNVSSVVSVPRVVSVVLVVVQVPQVLLVLLLVLVQLQLLLVQLCVVCVQVLCCQFQNDDCPVPPVVLVVPLSVLLSVLSNLLSVVCRVVVDDQLRLLVVLLVLLVVLLVLLVCVVPLTDDHAAADLQQADLLNPGGHDASPDHDQDPLLPSRDDDPLAAFWKFWPVQHTYRHNNSFAFDAWQPPPQFTWGFPTSSQDDVVCVPDTGTIGGDHDHDDPSSVVSVVVVSVSVSVSSSSNSNSPSSSLVNQCVSDDSSCSSSSVSVSVSVNCPCRVVVSNVVSVVQLVVFASHANCDPPRHHPDGDHGGSVVNCVSSSVSSSVSSVVSSVSSVVSSVVVVVPD

Organism: Homo sapiens (NCBI:txid9606)

InterPro domains:
  IPR002350 Kazal domain [PF07648] (460-506)
  IPR002350 Kazal domain [PS51465] (453-508)
  IPR004156 Organic anion transporter polypeptide [PF03137] (29-621)
  IPR004156 Organic anion transporter polypeptide [PTHR11388] (16-668)
  IPR004156 Organic anion transporter polypeptide [TIGR00805] (3-649)
  IPR020846 Major facilitator superfamily domain [PS50850] (30-647)
  IPR036058 Kazal domain superfamily [SSF100895] (457-506)
  IPR036259 MFS transporter superfamily [G3DSA:1.20.1250.20] (28-460)
  IPR036259 MFS transporter superfamily [SSF103473] (6-649)

GO terms:
  GO:0009925 basal plasma membrane (C, IDA)
  GO:0015132 prostaglandin transmembrane transporter activity (F, IDA)
  GO:0022857 transmembrane transporter activity (F, IDA)
  GO:0016323 basolateral plasma membrane (C, EXP)
  GO:0005886 plasma membrane (C, TAS)
  GO:0016020 membrane (C, TAS)
  GO:0015291 secondary active transmembrane transporter activity (F, TAS)
  GO:0055085 transmembrane transport (P, TAS)
  GO:0015349 thyroid hormone transmembrane transporter activity (F, TAS)
  GO:0042167 heme catabolic process (P, TAS)
  GO:0043252 sodium-independent organic anion transport (P, TAS)
  GO:0015721 bile acid and bile salt transport (P, TAS)
  GO:0015125 bile acid transmembrane transporter activity (F, TAS)
  GO:0006805 xenobiotic metabolic process (P, TAS)
  GO:0005515 protein binding (F, IPI)
  GO:0005886 plasma membrane (C, IDA)

Secondary structure (DSSP, 8-state):
--HHHHHHHHHHHHHHHHHHHHHHHHTHHHHHHHHT--HHHHHHHHTHHHHHHHHHHHHHHHHGGGS-HHHHHHHHHHHHHHHHHHTTHHHHHS---TT----------HHHHHHHHHHHHHHTTTHHHHHHHHHHHS--SSHHHHHHHHHHHHTTHHHHHHHHHHHHHTTSBTTBTTB-TTS----TTSSS--B--THHHHHHHHHHHHTTSGGGT--HHHHHHHHHHT-HHHHHHHHHHHHHHHHHHHHHHHHHHHHHHHT---SSTTTHHHHHHHHHHHHHHHHHHHHHHHHHT--HHHHHHHHHHHHHHHHHHHTTGGGS--PPP-EETTTB-TTSS-B-S-SS-PPP-GGGSS----TT----EE-TTS-EES-TTTTT------SSSS--EES-SSS--TTTSSS--EEBSSPPPP-HHHHHHHHHHHHHHHHHHHHHHTTSSHHHHHHTTTS-TT-HHHHHHHHHHHHHHHTTTSHHHHHHHHHGGGEEEEE--SS-S-SEEEEE-HHHHHHHHHHHHHHHHHHHHHHHHHHHHHHHHH-

Sequence (547 aa):
NGLKMFLAALSLSFIAKTLGAIIMKSSIIHIERRFEISSSLVGFIDGSFEIGNLLVIVFVSYFGSKLHRPKLIGIGCFIMGIGGVLTALPHFFMGYYRYSSTLSTCLIMWIYVFMGNMLRGIGETPIVPLGLSYIDDFAKEGHSSLYLGILNAIAMIGPIIGFTLGSLFSKMYVDIGYVDLSTIRITPTDSRWVGAWWLNFLVSGLFSIISSIPFFFLTGFFQSFKSILTNPLYVMFVLLTLLQVSSYIGAFTYVFKYVEQQYGQPSSKANILLGVITIPIFASGMFLGGYIIKKFKLNTVGIAKFSCFTAVMSLSFYLLYFFILCENKSVAGLTMTYDGNNPVTSHRDVPLSYCNSDCNCDESQWEPVCGNNGITYISPCLAGCKSSSGNKKPIVFYNCSCLEVTGLQNRNYSAHLGECPRDDACTRKFYFFVAIQVLNLFFSALGGTSHVMLIVKIVQPELKSLALGFHSMVIRALGGILAPIYFGALIDTTCIKWSTNNCGTRGSCRTYNSTSFSRVYLGLSSMLRVSSLVLYIILIYAMKKKY

Nearest PDB structures (foldseek):
  8k6l-assembly1_A  TM=1.002E+00  e=7.325E-78  Homo sapiens
  8hnh-assembly1_A  TM=9.783E-01  e=2.886E-65  Homo sapiens
  8hnc-assembly1_A  TM=9.839E-01  e=1.669E-64  Homo sapiens
  8hnb-assembly1_A  TM=9.798E-01  e=1.312E-63  Homo sapiens
  8hnd-assembly1_A  TM=7.884E-01  e=6.117E-59  Homo sapiens

Solvent-accessible surface area: 27508 Å² total; per-residue (Å²): 125,59,34,141,107,3,29,67,6,0,16,72,0,22,16,2,46,40,9,6,53,42,11,12,125,52,4,18,116,16,5,66,105,29,30,163,30,66,88,86,58,20,51,88,4,44,25,0,26,50,74,2,3,41,121,42,12,19,105,40,1,37,103,4,37,143,108,92,39,8,88,39,0,0,88,5,2,92,62,9,0,72,0,7,50,48,2,2,69,1,23,98,142,60,54,148,23,99,65,51,156,94,52,68,36,32,50,118,88,75,91,79,0,26,98,2,3,47,55,24,0,69,3,15,5,11,0,44,3,0,0,14,1,45,5,32,61,122,41,63,118,31,58,17,3,30,44,8,0,60,2,38,24,67,9,50,81,0,23,88,66,4,137,81,58,6,56,92,27,60,138,56,14,0,10,54,72,151,44,91,95,102,89,43,212,7,70,74,126,51,90,125,27,1,6,2,8,25,40,9,7,50,69,12,2,103,62,5,40,106,1,2,90,56,1,81,171,89,130,30,29,154,132,18,49,148,61,6,80,101,43,84,14,2,74,55,1,15,83,9,3,29,40,38,32,6,0,82,61,0,17,148,63,37,27,80,76,3,9,76,21,3,5,47,29,99,58,75,96,10,68,73,127,49,28,114,104,32,65,56,59,64,25,55,0,18,83,70,2,0,85,45,12,69,130,138,185,58,102,20,20,12,1,0,103,36,14,15,105,7,20,60,61,12,25,59,51,8,82,75,7,75,168,20,60,21,146,68,80,60,9,9,3,11,69,37,44,26,65,50,91,51,125,56,116,62,50,77,105,32,107,119,16,100,42,3,66,82,14,75,44,69,94,68,43,50,33,61,3,0,1,94,66,52,25,15,16,4,6,7,3,15,0,0,1,139,37,70,59,49,116,79,88,91,15,44,7,34,120,7,40,16,10,78,40,113,78,39,94,102,77,110,30,26,3,86,72,29,98,47,118,80,110,119,54,10,45,162,66,6,119,95,10,45,56,22,43,48,74,11,48,55,44,31,2,21,12,30,3,2,52,36,10,0,2,11,87,16,22,116,107,142,18,29,7,4,0,7,0,38,19,30,63,26,28,89,21,90,1,38,69,85,0,40,116,87,2,14,70,72,4,61,109,12,24,57,17,64,22,91,87,154,119,35,93,145,46,57,21,83,4,15,58,5,57,39,1,5,144,43,7,2,23,40,0,14,134,24,17,76,40,4,26,66,33,17,91,86,0,20,146,29,0,128,156,126,153